Protein AF-D3B6U5-F1 (afdb_monomer_lite)

InterPro domains:
  IPR011990 Tetratricopeptide-like helical domain superfamily [G3DSA:1.25.40.10] (7-156)
  IPR011990 Tetratricopeptide-like helical domain superfamily [G3DSA:1.25.40.10] (219-477)
  IPR011990 Tetratricopeptide-like helical domain superfamily [SSF48452] (17-131)
  IPR011990 Tetratricopeptide-like helical domain superfamily [SSF48452] (110-411)
  IPR011990 Tetratricopeptide-like helical domain superfamily [SSF48452] (357-466)
  IPR013699 Signal recognition particle, SRP72 subunit, RNA-binding [PF08492] (525-574)
  IPR019734 Tetratricopeptide repeat [SM00028] (105-138)
  IPR019734 Tetratricopeptide repeat [SM00028] (225-258)
  IPR019734 Tetratricopeptide repeat [SM00028] (429-462)
  IPR026270 Signal recognition particle, SRP72 subunit [PIRSF038922] (4-636)
  IPR026270 Signal recognition particle, SRP72 subunit [PTHR14094] (1-635)
  IPR031545 Signal recognition particle subunit SRP72, TPR-like repeat [PF17004] (39-150)

Radius of gyration: 36.42 Å; chains: 1; bounding box: 91×79×111 Å

Secondary structure (DSSP, 8-state):
----PPPHHHHHHHHHHHHHTT-HHHHHHHTTSS-TT-HHHHHHHHHHHHHTT-HHHHHHHHHT---TTS-PPP-HHHHHHHHHHTT-HHHHHHHHHHHGGG--HHHHHHHHHHHHHTT-HHHHHHHHHHHTTSTT--TT-HHHHHHHHHHHHHTT-HHHHHHHHHHTGGGGGT-HHHHHHHHHHHHHTT-HHHHHHHHHHHHHHHHHHHHHTT--HHHHHHHTHHHHHHHHHHHHHTT-HHHHHHHHHHHHTTT--SHHHHHHHHHHHHHHHHHSTT-HHHHHHHHHHHHHHSSHHHHTTS-HHHHHHHHHHHHHHHHHTT-HHHHHHHHHHHHHHHTT-TTS-HHHHHHHHHHHHHHHHHTT-HHHHHHHHHHS-HHHHTSHHHHHHHHHHHHHHT-HHHHHHHHHHHHHHHHT-SS--HHHHHHHHHHHHHHHHHHHHTT-HHHHHHHHHHHHHH-TT-TTHHHHHHHHHHTT-HHHHHHHHTTSPP---SS---HHHHHHHTT---TT-----PPPP--------------PPPPPPPPPPPPPPPTT--TTSPPPTTTTS-GGGSGGG-----------------SSS---HHHHHHHHHTT-SS---PPPP-------------------

Sequence (636 aa):
MSNKEQPVDQLFKELDENIQQSQYKKALRVFLLINKADVEAFQCKVICLMFNSSFQEALDCLKNAASPSTQSEPMLFEKAYCLYSLAKYNEALELIDKLKQQKTLRVQELEAQIYYKLEKYQKTIAIYEALLKEPGYQSDSGEFLTNLCAAYIDAGKIQECQDLINKNKSLMSKTYEFAFNAACLALYKKDIKTAETQLKLAKKVCVETLKKDGFSEEEIQEEASSVIVQIGYCQQLSGNMEEALESYQSIIDLSIGDSASLIALNNSVAIRSATSGTEKEDYQTSLDQIKSIITEQTENKLTTAQKCTVNFNHISLMLHLKKVGQCEEMVRSLKAKYKDSTQFTAELNEDLDLIVATLLTKDKKWREAEEILKSLESSVQSKPGIVATMVALYEKSGDMEKAVSCLDTLITSLENKKSKTEKEEDSYISLLKLNGNFNMKHLKYKEAASCYEKILKINANDLFALPSFIVATAHFDPTIAQKYEGKLPPLKFNDKIDVDAIDKLGLSFDKNEKAAATTSTTNVTAAKKSNEKAKAPVVPVQPKKPKRLPKNYNPDVKPDPERWLPKWQRSSNRGKRGPKGKKQDTLSRGPQGVVSQQQASQLAASSTSAPKFEQPAQQAAANKPRNINKKKKGKK

pLDDT: mean 77.09, std 21.96, range [25.33, 98.19]

Organism: Heterostelium pallidum (strain ATCC 26659 / Pp 5 / PN500) (NCBI:txid670386)

Foldseek 3Di:
DDPPLDPPVVLVVQLVVCVLVLVLVSNLVSLVSDDPLAPVSLLSNLLSCVLVVVLVVSLVSLVPVPDPSNPDDRPLLSNLVSCVSVVVLVVSVVSLVVVVVVVDPLSLLSVLLSCVLVLVLVSSLVSLVVLCPDPPRPNVDLLSLLQNLQSCLSVVVLVVSVVSCVVPVVSLLVALSSLQSVLSSCVSVVNLVSSLVSLVSSLVSLQVVVVVVPDDPLVSCQLSLQSLQVNLVSCVVVVVLVSSLVSLVSLCVNVLLAPSNLSSLLVNLVSCVVPVPDDLVSLVVSLVSLVVCPDPVNVSRDDLLSNLSSLLSNLVSCVVVVVLVVSVVSLVVNCVVCVPPPSCDLVSNLVSLQSNLVSCVVVVVLVVSLVSLVPRDPVSCLPPVNLVVNLVSCVSVVNNVVSLVSLVVSLVVLVPDPDDDPVSVVVSLVSLLVSLVSCVVVLVLVSSLVSLVVVCVVPVLPQRSLVSNLVSCCVPPNVVSVVSVVSHDDDDDPDDDPVVVDVVVDPDPDVDDDDPDDDDDDDDDDDDDDDDDDDDDDDDDDDDDDDDDDPPDDPVDDPDPCPPPDPCPDPVPPPDPDPPDDPDPPSHPDSHSDQDSVNSVVSSQVPDPDDDPDDDDPDDDDDDDDDDDDDDDDDD

Structure (mmCIF, N/CA/C/O backbone):
data_AF-D3B6U5-F1
#
_entry.id   AF-D3B6U5-F1
#
loop_
_atom_site.group_PDB
_atom_site.id
_atom_site.type_symbol
_atom_site.label_atom_id
_atom_site.label_alt_id
_atom_site.label_comp_id
_atom_site.label_asym_id
_atom_site.label_entity_id
_atom_site.label_seq_id
_atom_site.pdbx_PDB_ins_code
_atom_site.Cartn_x
_atom_site.Cartn_y
_atom_site.Cartn_z
_atom_site.occupancy
_atom_site.B_iso_or_equiv
_atom_site.auth_seq_id
_atom_site.auth_comp_id
_atom_site.auth_asym_id
_atom_site.auth_atom_id
_atom_site.pdbx_PDB_model_num
ATOM 1 N N . MET A 1 1 ? 21.597 28.652 -55.724 1.00 34.56 1 MET A N 1
ATOM 2 C CA . MET A 1 1 ? 22.815 27.971 -55.236 1.00 34.56 1 MET A CA 1
ATOM 3 C C . MET A 1 1 ? 22.469 26.508 -55.045 1.00 34.56 1 MET A C 1
ATOM 5 O O . MET A 1 1 ? 21.447 26.222 -54.442 1.00 34.56 1 MET A O 1
ATOM 9 N N . SER A 1 2 ? 23.242 25.631 -55.680 1.00 36.19 2 SER A N 1
ATOM 10 C CA . SER A 1 2 ? 22.986 24.195 -55.812 1.00 36.19 2 SER A CA 1
ATOM 11 C C . SER A 1 2 ? 23.016 23.486 -54.451 1.00 36.19 2 SER A C 1
ATOM 13 O O . SER A 1 2 ? 24.016 23.590 -53.740 1.00 36.19 2 SER A O 1
ATOM 15 N N . ASN A 1 3 ? 21.932 22.786 -54.097 1.00 40.00 3 ASN A N 1
ATOM 16 C CA . ASN A 1 3 ? 21.900 21.818 -53.000 1.00 40.00 3 ASN A CA 1
ATOM 17 C C . ASN A 1 3 ? 22.793 20.646 -53.428 1.00 40.00 3 ASN A C 1
ATOM 19 O O . ASN A 1 3 ? 22.356 19.764 -54.162 1.00 40.00 3 ASN A O 1
ATOM 23 N N . LYS A 1 4 ? 24.073 20.668 -53.045 1.00 49.28 4 LYS A N 1
ATOM 24 C CA . LYS A 1 4 ? 24.905 19.467 -53.134 1.00 49.28 4 LYS A CA 1
ATOM 25 C C . LYS A 1 4 ? 24.360 18.489 -52.100 1.00 49.28 4 LYS A C 1
ATOM 27 O O . LYS A 1 4 ? 24.592 18.686 -50.910 1.00 49.28 4 LYS A O 1
ATOM 32 N N . GLU A 1 5 ? 23.605 17.493 -52.551 1.00 58.62 5 GLU A N 1
ATOM 33 C CA . GLU A 1 5 ? 23.287 16.320 -51.740 1.00 58.62 5 GLU A CA 1
ATOM 34 C C . GLU A 1 5 ? 24.608 15.766 -51.195 1.00 58.62 5 GLU A C 1
ATOM 36 O O . GLU A 1 5 ? 25.549 15.506 -51.952 1.00 58.62 5 GLU A O 1
ATOM 41 N N . GLN A 1 6 ? 24.730 15.712 -49.867 1.00 68.25 6 GLN A N 1
ATOM 42 C CA . GLN A 1 6 ? 25.898 15.118 -49.230 1.00 68.25 6 GLN A CA 1
ATOM 43 C C . GLN A 1 6 ? 25.994 13.649 -49.668 1.00 68.25 6 GLN A C 1
ATOM 45 O O . GLN A 1 6 ? 24.962 12.980 -49.751 1.00 68.25 6 GLN A O 1
ATOM 50 N N . PRO A 1 7 ? 27.204 13.130 -49.946 1.00 79.44 7 PRO A N 1
ATOM 51 C CA . PRO A 1 7 ? 27.387 11.719 -50.256 1.00 79.44 7 PRO A CA 1
ATOM 52 C C . PRO A 1 7 ? 26.769 10.845 -49.163 1.00 79.44 7 PRO A C 1
ATOM 54 O O . PRO A 1 7 ? 26.995 11.092 -47.978 1.00 79.44 7 PRO A O 1
ATOM 57 N N . VAL A 1 8 ? 26.026 9.814 -49.563 1.00 76.56 8 VAL A N 1
ATOM 58 C CA . VAL A 1 8 ? 25.324 8.901 -48.645 1.00 76.56 8 VAL A CA 1
ATOM 59 C C . VAL A 1 8 ? 26.283 8.313 -47.598 1.00 76.56 8 VAL A C 1
ATOM 61 O O . VAL A 1 8 ? 25.963 8.316 -46.412 1.00 76.56 8 VAL A O 1
ATOM 64 N N . ASP A 1 9 ? 27.509 7.958 -47.989 1.00 80.19 9 ASP A N 1
ATOM 65 C CA . ASP A 1 9 ? 28.549 7.454 -47.077 1.00 80.19 9 ASP A CA 1
ATOM 66 C C . ASP A 1 9 ? 28.925 8.449 -45.964 1.00 80.19 9 ASP A C 1
ATOM 68 O O . ASP A 1 9 ? 29.217 8.057 -44.834 1.00 80.19 9 ASP A O 1
ATOM 72 N N . GLN A 1 10 ? 28.905 9.755 -46.257 1.00 82.88 10 GLN A N 1
ATOM 73 C CA . GLN A 1 10 ? 29.172 10.788 -45.253 1.00 82.88 10 GLN A CA 1
ATOM 74 C C . GLN A 1 10 ? 28.008 10.922 -44.270 1.00 82.88 10 GLN A C 1
ATOM 76 O O . GLN A 1 10 ? 28.250 11.116 -43.081 1.00 82.88 10 GLN A O 1
ATOM 81 N N . LEU A 1 11 ? 26.768 10.767 -44.746 1.00 82.88 11 LEU A N 1
ATOM 82 C CA . LEU A 1 11 ? 25.577 10.775 -43.895 1.00 82.88 11 LEU A CA 1
ATOM 83 C C . LEU A 1 11 ? 25.562 9.569 -42.947 1.00 82.88 11 LEU A C 1
ATOM 85 O O . LEU A 1 11 ? 25.293 9.741 -41.762 1.00 82.88 11 LEU A O 1
ATOM 89 N N . PHE A 1 12 ? 25.909 8.369 -43.422 1.00 82.06 12 PHE A N 1
ATOM 90 C CA . PHE A 1 12 ? 26.016 7.187 -42.556 1.00 82.06 12 PHE A CA 1
ATOM 91 C C . PHE A 1 12 ? 27.160 7.298 -41.542 1.00 82.06 12 PHE A C 1
ATOM 93 O O . PHE A 1 12 ? 26.995 6.892 -40.394 1.00 82.06 12 PHE A O 1
ATOM 100 N N . LYS A 1 13 ? 28.289 7.911 -41.914 1.00 85.50 13 LYS A N 1
ATOM 101 C CA . LYS A 1 13 ? 29.377 8.182 -40.965 1.00 85.50 13 LYS A CA 1
ATOM 102 C C . LYS A 1 13 ? 28.970 9.192 -39.889 1.00 85.50 13 LYS A C 1
ATOM 104 O O . LYS A 1 13 ? 29.218 8.966 -38.709 1.00 85.50 13 LYS A O 1
ATOM 109 N N . GLU A 1 14 ? 28.317 10.286 -40.277 1.00 85.25 14 GLU A N 1
ATOM 110 C CA . GLU A 1 14 ? 27.788 11.271 -39.328 1.00 85.25 14 GLU A CA 1
ATOM 111 C C . GLU A 1 14 ? 26.722 10.647 -38.412 1.00 85.25 14 GLU A C 1
ATOM 113 O O . GLU A 1 14 ? 26.635 10.972 -37.225 1.00 85.25 14 GLU A O 1
ATOM 118 N N . LEU A 1 15 ? 25.910 9.733 -38.946 1.00 84.12 15 LEU A N 1
ATOM 119 C CA . LEU A 1 15 ? 24.938 8.980 -38.169 1.00 84.12 15 LEU A CA 1
ATOM 120 C C . LEU A 1 15 ? 25.625 8.116 -37.103 1.00 84.12 15 LEU A C 1
ATOM 122 O O . LEU A 1 15 ? 25.266 8.224 -35.931 1.00 84.12 15 LEU A O 1
ATOM 126 N N . ASP A 1 16 ? 26.620 7.319 -37.493 1.00 81.38 16 ASP A N 1
ATOM 127 C CA . ASP A 1 16 ? 27.387 6.462 -36.582 1.00 81.38 16 ASP A CA 1
ATOM 128 C C . ASP A 1 16 ? 28.071 7.285 -35.479 1.00 81.38 16 ASP A C 1
ATOM 130 O O . ASP A 1 16 ? 27.892 7.012 -34.293 1.00 81.38 16 ASP A O 1
ATOM 134 N N . GLU A 1 17 ? 28.742 8.384 -35.838 1.00 87.38 17 GLU A N 1
ATOM 135 C CA . GLU A 1 17 ? 29.374 9.289 -34.870 1.00 87.38 17 GLU A CA 1
ATOM 136 C C . GLU A 1 17 ? 28.362 9.863 -33.864 1.00 87.38 17 GLU A C 1
ATOM 138 O O . GLU A 1 17 ? 28.620 9.903 -32.656 1.00 87.38 17 GLU A O 1
ATOM 143 N N . ASN A 1 18 ? 27.184 10.287 -34.334 1.00 85.25 18 ASN A N 1
ATOM 144 C CA . ASN A 1 18 ? 26.135 10.806 -33.459 1.00 85.25 18 ASN A CA 1
ATOM 145 C C . ASN A 1 18 ? 25.541 9.717 -32.553 1.00 85.25 18 ASN A C 1
ATOM 147 O O . ASN A 1 18 ? 25.244 10.005 -31.392 1.00 85.25 18 ASN A O 1
ATOM 151 N N . ILE A 1 19 ? 25.362 8.489 -33.049 1.00 80.94 19 ILE A N 1
ATOM 152 C CA . ILE A 1 19 ? 24.859 7.356 -32.258 1.00 80.94 19 ILE A CA 1
ATOM 153 C C . ILE A 1 19 ? 25.878 6.969 -31.183 1.00 80.94 19 ILE A C 1
ATOM 155 O O . ILE A 1 19 ? 25.511 6.887 -30.010 1.00 80.94 19 ILE A O 1
ATOM 159 N N . GLN A 1 20 ? 27.159 6.834 -31.538 1.00 78.75 20 GLN A N 1
ATOM 160 C CA . GLN A 1 20 ? 28.234 6.517 -30.589 1.00 78.75 20 GLN A CA 1
ATOM 161 C C . GLN A 1 20 ? 28.364 7.572 -29.485 1.00 78.75 20 GLN A C 1
ATOM 163 O O . GLN A 1 20 ? 28.628 7.249 -28.329 1.00 78.75 20 GLN A O 1
ATOM 168 N N . GLN A 1 21 ? 28.111 8.842 -29.809 1.00 81.88 21 GLN A N 1
ATOM 169 C CA . GLN A 1 21 ? 28.108 9.935 -28.833 1.00 81.88 21 GLN A CA 1
ATOM 170 C C . GLN A 1 21 ? 26.781 10.077 -28.064 1.00 81.88 21 GLN A C 1
ATOM 172 O O . GLN A 1 21 ? 26.608 11.055 -27.334 1.00 81.88 21 GLN A O 1
ATOM 177 N N . SER A 1 22 ? 25.826 9.151 -28.224 1.00 80.81 22 SER A N 1
ATOM 178 C CA . SER A 1 22 ? 24.472 9.230 -27.645 1.00 80.81 22 SER A CA 1
ATOM 179 C C . SER A 1 22 ? 23.712 10.518 -28.013 1.00 80.81 22 SER A C 1
ATOM 181 O O . SER A 1 22 ? 22.805 10.970 -27.309 1.00 80.81 22 SER A O 1
ATOM 183 N N . GLN A 1 23 ? 24.058 11.139 -29.143 1.00 84.94 23 GLN A N 1
ATOM 184 C CA . GLN A 1 23 ? 23.436 12.354 -29.671 1.00 84.94 23 GLN A CA 1
ATOM 185 C C . GLN A 1 23 ? 22.253 12.001 -30.582 1.00 84.94 23 GLN A C 1
ATOM 187 O O . GLN A 1 23 ? 22.148 12.471 -31.716 1.00 84.94 23 GLN A O 1
ATOM 192 N N . TYR A 1 24 ? 21.312 11.209 -30.062 1.00 84.44 24 TYR A N 1
ATOM 193 C CA . TYR A 1 24 ? 20.202 10.636 -30.832 1.00 84.44 24 TYR A CA 1
ATOM 194 C C . TYR A 1 24 ? 19.354 11.689 -31.556 1.00 84.44 24 TYR A C 1
ATOM 196 O O . TYR A 1 24 ? 18.972 11.495 -32.702 1.00 84.44 24 TYR A O 1
ATOM 204 N N . LYS A 1 25 ? 19.124 12.869 -30.962 1.00 84.25 25 LYS A N 1
ATOM 205 C CA . LYS A 1 25 ? 18.401 13.965 -31.639 1.00 84.25 25 LYS A CA 1
ATOM 206 C C . LYS A 1 25 ? 19.118 14.498 -32.878 1.00 84.25 25 LYS A C 1
ATOM 208 O O . LYS A 1 25 ? 18.453 14.986 -33.788 1.00 84.25 25 LYS A O 1
ATOM 213 N N . LYS A 1 26 ? 20.453 14.467 -32.899 1.00 84.88 26 LYS A N 1
ATOM 214 C CA . LYS A 1 26 ? 21.231 14.851 -34.082 1.00 84.88 26 LYS A CA 1
ATOM 215 C C . LYS A 1 26 ? 21.191 13.736 -35.119 1.00 84.88 26 LYS A C 1
ATOM 217 O O . LYS A 1 26 ? 20.855 14.029 -36.259 1.00 84.88 26 LYS A O 1
ATOM 222 N N . ALA A 1 27 ? 21.364 12.481 -34.697 1.00 84.56 27 ALA A N 1
ATOM 223 C CA . ALA A 1 27 ? 21.184 11.312 -35.561 1.00 84.56 27 ALA A CA 1
ATOM 224 C C . ALA A 1 27 ? 19.804 11.317 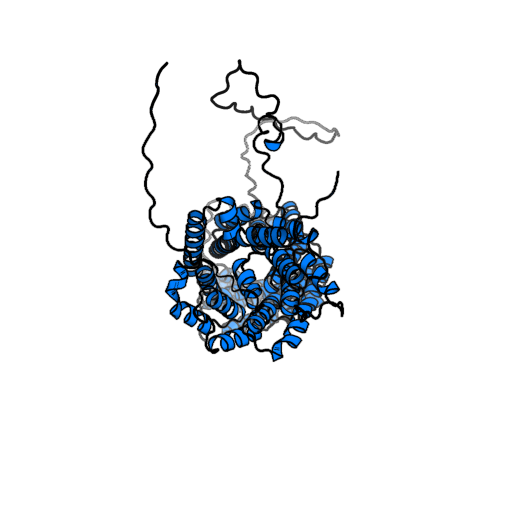-36.260 1.00 84.56 27 ALA A C 1
ATOM 226 O O . ALA A 1 27 ? 19.710 11.148 -37.472 1.00 84.56 27 ALA A O 1
ATOM 227 N N . LEU A 1 28 ? 18.734 11.655 -35.529 1.00 84.44 28 LEU A N 1
ATOM 228 C CA . LEU A 1 28 ? 17.372 11.802 -36.064 1.00 84.44 28 LEU A CA 1
ATOM 229 C C . LEU A 1 28 ? 17.226 12.869 -37.155 1.00 84.44 28 LEU A C 1
ATOM 231 O O . LEU A 1 28 ? 16.374 12.720 -38.029 1.00 84.44 28 LEU A O 1
ATOM 235 N N . ARG A 1 29 ? 18.054 13.921 -37.146 1.00 85.25 29 ARG A N 1
ATOM 236 C CA . ARG A 1 29 ? 18.073 14.923 -38.225 1.00 85.25 29 ARG A CA 1
ATOM 237 C C . ARG A 1 29 ? 18.776 14.395 -39.468 1.00 85.25 29 ARG A C 1
ATOM 239 O O . ARG A 1 29 ? 18.311 14.672 -40.566 1.00 85.25 29 ARG A O 1
ATOM 246 N N . VAL A 1 30 ? 19.844 13.620 -39.290 1.00 81.94 30 VAL A N 1
ATOM 247 C CA . VAL A 1 30 ? 20.589 12.999 -40.394 1.00 81.94 30 VAL A CA 1
ATOM 248 C C . VAL A 1 30 ? 19.704 11.996 -41.143 1.00 81.94 30 VAL A C 1
ATOM 250 O O . VAL A 1 30 ? 19.686 12.007 -42.369 1.00 81.94 30 VAL A O 1
ATOM 253 N N . PHE A 1 31 ? 18.852 11.231 -40.446 1.00 80.56 31 PHE A N 1
ATOM 254 C CA . PHE A 1 31 ? 17.887 10.324 -41.094 1.00 80.56 31 PHE A CA 1
ATOM 255 C C . PHE A 1 31 ? 16.887 11.012 -42.035 1.00 80.56 31 PHE A C 1
ATOM 257 O O . PHE A 1 31 ? 16.314 10.343 -42.891 1.00 80.56 31 PHE A O 1
ATOM 264 N N . LEU A 1 32 ? 16.644 12.322 -41.903 1.00 76.69 32 LEU A N 1
ATOM 265 C CA . LEU A 1 32 ? 15.782 13.057 -42.841 1.00 76.69 32 LEU A CA 1
ATOM 266 C C . LEU A 1 32 ? 16.431 13.231 -44.221 1.00 76.69 32 LEU A C 1
ATOM 268 O O . LEU A 1 32 ? 15.723 13.526 -45.182 1.00 76.69 32 LEU A O 1
ATOM 272 N N . LEU A 1 33 ? 17.754 13.072 -44.300 1.00 77.62 33 LEU A N 1
ATOM 273 C CA . LEU A 1 33 ? 18.565 13.234 -45.506 1.00 77.62 33 LEU A CA 1
ATOM 274 C C . LEU A 1 33 ? 18.853 11.895 -46.209 1.00 77.62 33 LEU A C 1
ATOM 276 O O . LEU A 1 33 ? 19.358 11.898 -47.326 1.00 77.62 33 LEU A O 1
ATOM 280 N N . ILE A 1 34 ? 18.533 10.761 -45.573 1.00 77.44 34 ILE A N 1
ATOM 281 C CA . ILE A 1 34 ? 18.754 9.407 -46.105 1.00 77.44 34 ILE A CA 1
ATOM 282 C C . ILE A 1 34 ? 17.500 8.923 -46.856 1.00 77.44 34 ILE A C 1
ATOM 284 O O . ILE A 1 34 ? 16.370 9.307 -46.536 1.00 77.44 34 ILE A O 1
ATOM 288 N N . ASN A 1 35 ? 17.690 8.074 -47.872 1.00 69.81 35 ASN A N 1
ATOM 289 C CA . ASN A 1 35 ? 16.599 7.474 -48.637 1.00 69.81 35 ASN A CA 1
ATOM 290 C C . ASN A 1 35 ? 15.624 6.711 -47.719 1.00 69.81 35 ASN A C 1
ATOM 292 O O . ASN A 1 35 ? 16.014 5.823 -46.968 1.00 69.81 35 ASN A O 1
ATOM 296 N N . LYS A 1 36 ? 14.327 7.018 -47.832 1.00 68.62 36 LYS A N 1
ATOM 297 C CA . LYS A 1 36 ? 13.254 6.402 -47.033 1.00 68.62 36 LYS A CA 1
ATOM 298 C C . LYS A 1 36 ? 13.023 4.915 -47.328 1.00 68.62 36 LYS A C 1
ATOM 300 O O . LYS A 1 36 ? 12.324 4.269 -46.557 1.00 68.62 36 LYS A O 1
ATOM 305 N N . ALA A 1 37 ? 13.546 4.403 -48.442 1.00 69.44 37 ALA A N 1
ATOM 306 C CA . ALA A 1 37 ? 13.434 2.996 -48.825 1.00 69.44 37 ALA A CA 1
ATOM 307 C C . ALA A 1 37 ? 14.550 2.106 -48.242 1.00 69.44 37 ALA A C 1
ATOM 309 O O . ALA A 1 37 ? 14.500 0.892 -48.420 1.00 69.44 37 ALA A O 1
ATOM 310 N N . ASP A 1 38 ? 15.544 2.692 -47.570 1.00 77.69 38 ASP A N 1
ATOM 311 C CA . ASP A 1 38 ? 16.654 1.955 -46.968 1.00 77.69 38 ASP A CA 1
ATOM 312 C C . ASP A 1 38 ? 16.222 1.258 -45.663 1.00 77.69 38 ASP A C 1
ATOM 314 O O . ASP A 1 38 ? 15.717 1.893 -44.731 1.00 77.69 38 ASP A O 1
ATOM 318 N N . VAL A 1 39 ? 16.392 -0.067 -45.614 1.00 76.94 39 VAL A N 1
ATOM 319 C CA . VAL A 1 39 ? 15.933 -0.919 -44.505 1.00 76.94 39 VAL A CA 1
ATOM 320 C C . VAL A 1 39 ? 16.771 -0.710 -43.246 1.00 76.94 39 VAL A C 1
ATOM 322 O O . VAL A 1 39 ? 16.219 -0.620 -42.149 1.00 76.94 39 VAL A O 1
ATOM 325 N N . GLU A 1 40 ? 18.089 -0.597 -43.390 1.00 77.38 40 GLU A N 1
ATOM 326 C CA . GLU A 1 40 ? 19.022 -0.443 -42.272 1.00 77.38 40 GLU A CA 1
ATOM 327 C C . GLU A 1 40 ? 18.870 0.946 -41.647 1.00 77.38 40 GLU A C 1
ATOM 329 O O . GLU A 1 40 ? 18.752 1.085 -40.427 1.00 77.38 40 GLU A O 1
ATOM 334 N N . ALA A 1 41 ? 18.754 1.984 -42.478 1.00 79.25 41 ALA A N 1
ATOM 335 C CA . ALA A 1 41 ? 18.468 3.337 -42.022 1.00 79.25 41 ALA A CA 1
ATOM 336 C C . ALA A 1 41 ? 17.110 3.419 -41.309 1.00 79.25 41 ALA A C 1
ATOM 338 O O . ALA A 1 41 ? 16.984 4.115 -40.298 1.00 79.25 41 ALA A O 1
ATOM 339 N N . PHE A 1 42 ? 16.094 2.691 -41.789 1.00 81.75 42 PHE A N 1
ATOM 340 C CA . PHE A 1 42 ? 14.801 2.607 -41.112 1.00 81.75 42 PHE A CA 1
ATOM 341 C C . PHE A 1 42 ? 14.920 1.962 -39.722 1.00 81.75 42 PHE A C 1
ATOM 343 O O . PHE A 1 42 ? 14.449 2.544 -38.739 1.00 81.75 42 PHE A O 1
ATOM 350 N N . GLN A 1 43 ? 15.581 0.805 -39.615 1.00 81.62 43 GLN A N 1
ATOM 351 C CA . GLN A 1 43 ? 15.784 0.105 -38.341 1.00 81.62 43 GLN A CA 1
ATOM 352 C C . GLN A 1 43 ? 16.566 0.970 -37.342 1.00 81.62 43 GLN A C 1
ATOM 354 O O . GLN A 1 43 ? 16.122 1.176 -36.208 1.00 81.62 43 GLN A O 1
ATOM 359 N N . CYS A 1 44 ? 17.675 1.571 -37.780 1.00 82.75 44 CYS A N 1
ATOM 360 C CA . CYS A 1 44 ? 18.480 2.470 -36.956 1.00 82.75 44 CYS A CA 1
ATOM 361 C C . CYS A 1 44 ? 17.690 3.709 -36.512 1.00 82.75 44 CYS A C 1
ATOM 363 O O . CYS A 1 44 ? 17.848 4.162 -35.375 1.00 82.75 44 CYS A O 1
ATOM 365 N N . LYS A 1 45 ? 16.789 4.236 -37.354 1.00 85.81 45 LYS A N 1
ATOM 366 C CA . LYS A 1 45 ? 15.903 5.347 -36.985 1.00 85.81 45 LYS A CA 1
ATOM 367 C C . LYS A 1 45 ? 14.944 4.954 -35.869 1.00 85.81 45 LYS A C 1
ATOM 369 O O . LYS A 1 45 ? 14.807 5.714 -34.911 1.00 85.81 45 LYS A O 1
ATOM 374 N N . VAL A 1 46 ? 14.296 3.793 -35.969 1.00 85.06 46 VAL A N 1
ATOM 375 C CA . VAL A 1 46 ? 13.393 3.281 -34.921 1.00 85.06 46 VAL A CA 1
ATOM 376 C C . VAL A 1 46 ? 14.146 3.129 -33.600 1.00 85.06 46 VAL A C 1
ATOM 378 O O . VAL A 1 46 ? 13.698 3.646 -32.576 1.00 85.06 46 VAL A O 1
ATOM 381 N N . ILE A 1 47 ? 15.326 2.509 -33.631 1.00 85.06 47 ILE A N 1
ATOM 382 C CA . ILE A 1 47 ? 16.169 2.324 -32.446 1.00 85.06 47 ILE A CA 1
ATOM 383 C C . ILE A 1 47 ? 16.594 3.680 -31.851 1.00 85.06 47 ILE A C 1
ATOM 385 O O . ILE A 1 47 ? 16.489 3.887 -30.643 1.00 85.06 47 ILE A O 1
ATOM 389 N N . CYS A 1 48 ? 16.983 4.658 -32.677 1.00 84.50 48 CYS A N 1
ATOM 390 C CA . CYS A 1 48 ? 17.296 6.017 -32.213 1.00 84.50 48 CYS A CA 1
ATOM 391 C C . CYS A 1 48 ? 16.101 6.718 -31.555 1.00 84.50 48 CYS A C 1
ATOM 393 O O . CYS A 1 48 ? 16.272 7.415 -30.551 1.00 84.50 48 CYS A O 1
ATOM 395 N N . LEU A 1 49 ? 14.892 6.545 -32.101 1.00 86.62 49 LEU A N 1
ATOM 396 C CA . LEU A 1 49 ? 13.667 7.076 -31.499 1.00 86.62 49 LEU A CA 1
ATOM 397 C C . LEU A 1 49 ? 13.414 6.438 -30.128 1.00 86.62 49 LEU A C 1
ATOM 399 O O . LEU A 1 49 ? 13.116 7.159 -29.175 1.00 86.62 49 LEU A O 1
ATOM 403 N N . MET A 1 50 ? 13.603 5.121 -29.998 1.00 85.62 50 MET A N 1
ATOM 404 C CA . MET A 1 50 ? 13.491 4.404 -28.722 1.00 85.62 50 MET A CA 1
ATOM 405 C C . MET A 1 50 ? 14.523 4.891 -27.695 1.00 85.62 50 MET A C 1
ATOM 407 O O . MET A 1 50 ? 14.158 5.181 -26.555 1.00 85.62 50 MET A O 1
ATOM 411 N N . PHE A 1 51 ? 15.785 5.076 -28.094 1.00 82.69 51 PHE A N 1
ATOM 412 C CA . PHE A 1 51 ? 16.834 5.618 -27.222 1.00 82.69 51 PHE A CA 1
ATOM 413 C C . PHE A 1 51 ? 16.566 7.043 -26.743 1.00 82.69 51 PHE A C 1
ATOM 415 O O . PHE A 1 51 ? 16.891 7.406 -25.609 1.00 82.69 51 PHE A O 1
ATOM 422 N N . ASN A 1 52 ? 15.931 7.846 -27.594 1.00 83.75 52 ASN A N 1
ATOM 423 C CA . ASN A 1 52 ? 15.466 9.185 -27.257 1.00 83.75 52 ASN A CA 1
ATOM 424 C C . ASN A 1 52 ? 14.117 9.177 -26.499 1.00 83.75 52 ASN A C 1
ATOM 426 O O . ASN A 1 52 ? 13.503 10.232 -26.334 1.00 83.75 52 ASN A O 1
ATOM 430 N N . SER A 1 53 ? 13.632 8.006 -26.063 1.00 85.38 53 SER A N 1
ATOM 431 C CA . SER A 1 53 ? 12.347 7.803 -25.370 1.00 85.38 53 SER A CA 1
ATOM 432 C C . SER A 1 53 ? 11.123 8.300 -26.154 1.00 85.38 53 SER A C 1
ATOM 434 O O . SER A 1 53 ? 10.074 8.584 -25.586 1.00 85.38 53 SER A O 1
ATOM 436 N N . SER A 1 54 ? 11.242 8.420 -27.478 1.00 88.44 54 SER A N 1
ATOM 437 C CA . SER A 1 54 ? 10.192 8.886 -28.392 1.00 88.44 54 SER A CA 1
ATOM 438 C C . SER A 1 54 ? 9.368 7.697 -28.901 1.00 88.44 54 SER A C 1
ATOM 440 O O . SER A 1 54 ? 9.293 7.428 -30.099 1.00 88.44 54 SER A O 1
ATOM 442 N N . PHE A 1 55 ? 8.774 6.943 -27.971 1.00 91.00 55 PHE A N 1
ATOM 443 C CA . PHE A 1 55 ? 8.134 5.651 -28.257 1.00 91.00 55 PHE A CA 1
ATOM 444 C C . PHE A 1 55 ? 6.899 5.759 -29.153 1.00 91.00 55 PHE A C 1
ATOM 446 O O . PHE A 1 55 ? 6.665 4.876 -29.972 1.00 91.00 55 PHE A O 1
ATOM 453 N N . GLN A 1 56 ? 6.126 6.845 -29.041 1.00 92.31 56 GLN A N 1
ATOM 454 C CA . GLN A 1 56 ? 4.967 7.073 -29.907 1.00 92.31 56 GLN A CA 1
ATOM 455 C C . GLN A 1 56 ? 5.401 7.301 -31.363 1.00 92.31 56 GLN A C 1
ATOM 457 O O . GLN A 1 56 ? 4.862 6.670 -32.266 1.00 92.31 56 GLN A O 1
ATOM 462 N N . GLU A 1 57 ? 6.442 8.109 -31.585 1.00 89.88 57 GLU A N 1
ATOM 463 C CA . GLU A 1 57 ? 7.013 8.335 -32.919 1.00 89.88 57 GLU A CA 1
ATOM 464 C C . GLU A 1 57 ? 7.627 7.055 -33.502 1.00 89.88 57 GLU A C 1
ATOM 466 O O . GLU A 1 57 ? 7.448 6.767 -34.688 1.00 89.88 57 GLU A O 1
ATOM 471 N N . ALA A 1 58 ? 8.315 6.260 -32.673 1.00 88.62 58 ALA A N 1
ATOM 472 C CA . ALA A 1 58 ? 8.834 4.952 -33.069 1.00 88.62 58 ALA A CA 1
ATOM 473 C C . ALA A 1 58 ? 7.695 4.010 -33.487 1.00 88.62 58 ALA A C 1
ATOM 475 O O . ALA A 1 58 ? 7.751 3.397 -34.553 1.00 88.62 58 ALA A O 1
ATOM 476 N N . LEU A 1 59 ? 6.619 3.951 -32.696 1.00 89.00 59 LEU A N 1
ATOM 477 C CA . LEU A 1 59 ? 5.443 3.138 -32.990 1.00 89.00 59 LEU A CA 1
ATOM 478 C C . LEU A 1 59 ? 4.749 3.577 -34.287 1.00 89.00 59 LEU A C 1
ATOM 480 O O . LEU A 1 59 ? 4.325 2.729 -35.069 1.00 89.00 59 LEU A O 1
ATOM 484 N N . ASP A 1 60 ? 4.651 4.880 -34.544 1.00 88.56 60 ASP A N 1
ATOM 485 C CA . ASP A 1 60 ? 4.053 5.408 -35.773 1.00 88.56 60 ASP A CA 1
ATOM 486 C C . ASP A 1 60 ? 4.937 5.155 -37.005 1.00 88.56 60 ASP A C 1
ATOM 488 O O . ASP A 1 60 ? 4.414 4.854 -38.082 1.00 88.56 60 ASP A O 1
ATOM 492 N N . CYS A 1 61 ? 6.268 5.155 -36.852 1.00 84.25 61 CYS A N 1
ATOM 493 C CA . CYS A 1 61 ? 7.179 4.655 -37.889 1.00 84.25 61 CYS A CA 1
ATOM 494 C C . CYS A 1 61 ? 6.920 3.167 -38.177 1.00 84.25 61 CYS A C 1
ATOM 496 O O . CYS A 1 61 ? 6.822 2.769 -39.336 1.00 84.25 61 CYS A O 1
ATOM 498 N N . LEU A 1 62 ? 6.740 2.357 -37.130 1.00 84.31 62 LEU A N 1
ATOM 499 C CA . LEU A 1 62 ? 6.520 0.910 -37.226 1.00 84.31 62 LEU A CA 1
ATOM 500 C C . LEU A 1 62 ? 5.143 0.520 -37.788 1.00 84.31 62 LEU A C 1
ATOM 502 O O . LEU A 1 62 ? 5.013 -0.539 -38.399 1.00 84.31 62 LEU A O 1
ATOM 506 N N . LYS A 1 63 ? 4.106 1.354 -37.626 1.00 79.50 63 LYS A N 1
ATOM 507 C CA . LYS A 1 63 ? 2.785 1.133 -38.254 1.00 79.50 63 LYS A CA 1
ATOM 508 C C . LYS A 1 63 ? 2.843 1.227 -39.780 1.00 79.50 63 LYS A C 1
ATOM 510 O O . LYS A 1 63 ? 2.135 0.489 -40.455 1.00 79.50 63 LYS A O 1
ATOM 515 N N . ASN A 1 64 ? 3.699 2.106 -40.297 1.00 64.69 64 ASN A N 1
ATOM 516 C CA . ASN A 1 64 ? 3.849 2.386 -41.727 1.00 64.69 64 ASN A CA 1
ATOM 517 C C . ASN A 1 64 ? 4.974 1.568 -42.392 1.00 64.69 64 ASN A C 1
ATOM 519 O O . ASN A 1 64 ? 5.236 1.740 -43.578 1.00 64.69 64 ASN A O 1
ATOM 523 N N . ALA A 1 65 ? 5.645 0.689 -41.637 1.00 59.47 65 ALA A N 1
ATOM 524 C CA . ALA A 1 65 ? 6.794 -0.097 -42.095 1.00 59.47 65 ALA A CA 1
ATOM 525 C C . ALA A 1 65 ? 6.426 -1.232 -43.066 1.00 59.47 65 ALA A C 1
ATOM 527 O O . ALA A 1 65 ? 7.285 -1.738 -43.784 1.00 59.47 65 ALA A O 1
ATOM 528 N N . ALA A 1 66 ? 5.153 -1.637 -43.096 1.00 52.72 66 ALA A N 1
ATOM 529 C CA . ALA A 1 66 ? 4.655 -2.672 -43.990 1.00 52.72 66 ALA A CA 1
ATOM 530 C C . ALA A 1 66 ? 4.456 -2.110 -45.408 1.00 52.72 66 ALA A C 1
ATOM 532 O O . ALA A 1 66 ? 3.331 -1.883 -45.848 1.00 52.72 66 ALA A O 1
ATOM 533 N N . SER A 1 67 ? 5.556 -1.881 -46.126 1.00 49.03 67 SER A N 1
ATOM 534 C CA . SER A 1 67 ? 5.528 -1.790 -47.584 1.00 49.03 67 SER A CA 1
ATOM 535 C C . SER A 1 67 ? 6.091 -3.091 -48.166 1.00 49.03 67 SER A C 1
ATOM 537 O O . SER A 1 67 ? 7.189 -3.490 -47.781 1.00 49.03 67 SER A O 1
ATOM 539 N N . PRO A 1 68 ? 5.410 -3.744 -49.126 1.00 46.56 68 PRO A N 1
ATOM 540 C CA . PRO A 1 68 ? 5.934 -4.911 -49.848 1.00 46.56 68 PRO A CA 1
ATOM 541 C C . PRO A 1 68 ? 7.310 -4.685 -50.504 1.00 46.56 68 PRO A C 1
ATOM 543 O O . PRO A 1 68 ? 7.976 -5.642 -50.884 1.00 46.56 68 PRO A O 1
ATOM 546 N N . SER A 1 69 ? 7.741 -3.426 -50.645 1.00 46.59 69 SER A N 1
ATOM 547 C CA . SER A 1 69 ? 8.993 -3.026 -51.288 1.00 46.59 69 SER A CA 1
ATOM 548 C C . SER A 1 69 ? 10.255 -3.182 -50.430 1.00 46.59 69 SER A C 1
ATOM 550 O O . SER A 1 69 ? 11.341 -3.151 -50.996 1.00 46.59 69 SER A O 1
ATOM 552 N N . THR A 1 70 ? 10.158 -3.306 -49.099 1.00 50.78 70 THR A N 1
ATOM 553 C CA . THR A 1 70 ? 11.337 -3.268 -48.203 1.00 50.78 70 THR A CA 1
ATOM 554 C C . THR A 1 70 ? 11.844 -4.635 -47.739 1.00 50.78 70 THR A C 1
ATOM 556 O O . THR A 1 70 ? 12.919 -4.676 -47.159 1.00 50.78 70 THR A O 1
ATOM 559 N N . GLN A 1 71 ? 11.121 -5.744 -47.964 1.00 48.12 71 GLN A N 1
ATOM 560 C CA . GLN A 1 71 ? 11.511 -7.115 -47.547 1.00 48.12 71 GLN A CA 1
ATOM 561 C C . GLN A 1 71 ? 12.038 -7.253 -46.092 1.00 48.12 71 GLN A C 1
ATOM 563 O O . GLN A 1 71 ? 12.705 -8.228 -45.759 1.00 48.12 71 GLN A O 1
ATOM 568 N N . SER A 1 72 ? 11.747 -6.295 -45.207 1.00 50.59 72 SER A N 1
ATOM 569 C CA . SER A 1 72 ? 12.239 -6.280 -43.828 1.00 50.59 72 SER A CA 1
ATOM 570 C C . SER A 1 72 ? 11.382 -7.204 -42.969 1.00 50.59 72 SER A C 1
ATOM 572 O O . SER A 1 72 ? 10.150 -7.117 -43.021 1.00 50.59 72 SER A O 1
ATOM 574 N N . GLU A 1 73 ? 12.007 -8.073 -42.166 1.00 58.50 73 GLU A N 1
ATOM 575 C CA . GLU A 1 73 ? 11.279 -8.767 -41.105 1.00 58.50 73 GLU A CA 1
ATOM 576 C C . GLU A 1 73 ? 10.576 -7.725 -40.223 1.00 58.50 73 GLU A C 1
ATOM 578 O O . GLU A 1 73 ? 11.177 -6.709 -39.855 1.00 58.50 73 GLU A O 1
ATOM 583 N N . PRO A 1 74 ? 9.292 -7.925 -39.886 1.00 67.38 74 PRO A N 1
ATOM 584 C CA . PRO A 1 74 ? 8.582 -6.965 -39.067 1.00 67.38 74 PRO A CA 1
ATOM 585 C C . PRO A 1 74 ? 9.303 -6.856 -37.716 1.00 67.38 74 PRO A C 1
ATOM 587 O O . PRO A 1 74 ? 9.457 -7.857 -37.020 1.00 67.38 74 PRO A O 1
ATOM 590 N N . MET A 1 75 ? 9.724 -5.638 -37.346 1.00 83.38 75 MET A N 1
ATOM 591 C CA . MET A 1 75 ? 10.345 -5.286 -36.053 1.00 83.38 75 MET A CA 1
ATOM 592 C C . MET A 1 75 ? 9.326 -5.418 -34.902 1.00 83.38 75 MET A C 1
ATOM 594 O O . MET A 1 75 ? 8.956 -4.455 -34.226 1.00 83.38 75 MET A O 1
ATOM 598 N N . LEU A 1 76 ? 8.754 -6.615 -34.750 1.00 86.50 76 LEU A N 1
ATOM 599 C CA . LEU A 1 76 ? 7.649 -6.918 -33.847 1.00 86.50 76 LEU A CA 1
ATOM 600 C C . LEU A 1 76 ? 8.085 -6.794 -32.393 1.00 86.50 76 LEU A C 1
ATOM 602 O O . LEU A 1 76 ? 7.276 -6.379 -31.568 1.00 86.50 76 LEU A O 1
ATOM 606 N N . PHE A 1 77 ? 9.343 -7.125 -32.087 1.00 88.00 77 PHE A N 1
ATOM 607 C CA . PHE A 1 77 ? 9.887 -6.980 -30.743 1.00 88.00 77 PHE A CA 1
ATOM 608 C C . PHE A 1 77 ? 9.967 -5.503 -30.353 1.00 88.00 77 PHE A C 1
ATOM 610 O O . PHE A 1 77 ? 9.432 -5.108 -29.322 1.00 88.00 77 PHE A O 1
ATOM 617 N N . GLU A 1 78 ? 10.539 -4.661 -31.212 1.00 89.56 78 GLU A N 1
ATOM 618 C CA . GLU A 1 78 ? 10.647 -3.219 -30.990 1.00 89.56 78 GLU A CA 1
ATOM 619 C C . GLU A 1 78 ? 9.260 -2.568 -30.940 1.00 89.56 78 GLU A C 1
ATOM 621 O O . GLU A 1 78 ? 9.014 -1.685 -30.117 1.00 89.56 78 GLU A O 1
ATOM 626 N N . LYS A 1 79 ? 8.310 -3.056 -31.749 1.00 90.88 79 LYS A N 1
ATOM 627 C CA . LYS A 1 79 ? 6.901 -2.649 -31.675 1.00 90.88 79 LYS A CA 1
ATOM 628 C C . LYS A 1 79 ? 6.270 -3.019 -30.330 1.00 90.88 79 LYS A C 1
ATOM 630 O O . LYS A 1 79 ? 5.617 -2.170 -29.725 1.00 90.88 79 LYS A O 1
ATOM 635 N N . ALA A 1 80 ? 6.472 -4.248 -29.850 1.00 91.62 80 ALA A N 1
ATOM 636 C CA . ALA A 1 80 ? 5.992 -4.701 -28.544 1.00 91.62 80 ALA A CA 1
ATOM 637 C C . ALA A 1 80 ? 6.618 -3.887 -27.406 1.00 91.62 80 ALA A C 1
ATOM 639 O O . ALA A 1 80 ? 5.917 -3.463 -26.490 1.00 91.62 80 ALA A O 1
ATOM 640 N N . TYR A 1 81 ? 7.912 -3.590 -27.506 1.00 91.06 81 TYR A N 1
ATOM 641 C CA . TYR A 1 81 ? 8.628 -2.762 -26.546 1.00 91.06 81 TYR A CA 1
ATOM 642 C C . TYR A 1 81 ? 8.096 -1.322 -26.524 1.00 91.06 81 TYR A C 1
ATOM 644 O O . TYR A 1 81 ? 7.844 -0.775 -25.453 1.00 91.06 81 TYR A O 1
ATOM 652 N N . CYS A 1 82 ? 7.842 -0.711 -27.687 1.00 91.25 82 CYS A N 1
ATOM 653 C CA . CYS A 1 82 ? 7.224 0.617 -27.754 1.00 91.25 82 CYS A CA 1
ATOM 654 C C . CYS A 1 82 ? 5.831 0.624 -27.110 1.00 91.25 82 CYS A C 1
ATOM 656 O O . CYS A 1 82 ? 5.511 1.545 -26.364 1.00 91.25 82 CYS A O 1
ATOM 658 N N . LEU A 1 83 ? 5.010 -0.406 -27.356 1.00 93.38 83 LEU A N 1
ATOM 659 C CA . LEU A 1 83 ? 3.701 -0.554 -26.709 1.00 93.38 83 LEU A CA 1
ATOM 660 C C . LEU A 1 83 ? 3.836 -0.704 -25.188 1.00 93.38 83 LEU A C 1
ATOM 662 O O . LEU A 1 83 ? 3.119 -0.033 -24.447 1.00 93.38 83 LEU A O 1
ATOM 666 N N . TYR A 1 84 ? 4.793 -1.507 -24.718 1.00 92.62 84 TYR A N 1
ATOM 667 C CA . TYR A 1 84 ? 5.124 -1.639 -23.299 1.00 92.62 84 TYR A CA 1
ATOM 668 C C . TYR A 1 84 ? 5.513 -0.290 -22.671 1.00 92.62 84 TYR A C 1
ATOM 670 O O . TYR A 1 84 ? 4.950 0.098 -21.646 1.00 92.62 84 TYR A O 1
ATOM 678 N N . SER A 1 85 ? 6.408 0.470 -23.311 1.00 88.75 85 SER A N 1
ATOM 679 C CA . SER A 1 85 ? 6.807 1.809 -22.855 1.00 88.75 85 SER A CA 1
ATOM 680 C C . SER A 1 85 ? 5.684 2.848 -22.937 1.00 88.75 85 SER A C 1
ATOM 682 O O . SER A 1 85 ? 5.764 3.877 -22.284 1.00 88.75 85 SER A O 1
ATOM 684 N N . LEU A 1 86 ? 4.621 2.600 -23.701 1.00 89.31 86 LEU A N 1
ATOM 685 C CA . LEU A 1 86 ? 3.422 3.446 -23.754 1.00 89.31 86 LEU A CA 1
ATOM 686 C C . LEU A 1 86 ? 2.303 2.948 -22.823 1.00 89.31 86 LEU A C 1
ATOM 688 O O . LEU A 1 86 ? 1.162 3.383 -22.957 1.00 89.31 86 LEU A O 1
ATOM 692 N N . ALA A 1 87 ? 2.612 2.024 -21.904 1.00 90.00 87 ALA A N 1
ATOM 693 C CA . ALA A 1 87 ? 1.665 1.378 -20.991 1.00 90.00 87 ALA A CA 1
ATOM 694 C C . ALA A 1 87 ? 0.507 0.623 -21.684 1.00 90.00 87 ALA A C 1
ATOM 696 O O . ALA A 1 87 ? -0.522 0.332 -21.074 1.00 90.00 87 ALA A O 1
ATOM 697 N N . LYS A 1 88 ? 0.679 0.241 -22.956 1.00 92.50 88 LYS A N 1
ATOM 698 C CA . LYS A 1 88 ? -0.274 -0.559 -23.743 1.00 92.50 88 LYS A CA 1
ATOM 699 C C . LYS A 1 88 ? 0.025 -2.048 -23.599 1.00 92.50 88 LYS A C 1
ATOM 701 O O . LYS A 1 88 ? 0.358 -2.743 -24.557 1.00 92.50 88 LYS A O 1
ATOM 706 N N . TYR A 1 89 ? -0.060 -2.535 -22.365 1.00 94.19 89 TYR A N 1
ATOM 707 C CA . TYR A 1 89 ? 0.425 -3.861 -21.974 1.00 94.19 89 TYR A CA 1
ATOM 708 C C . TYR A 1 89 ? -0.292 -5.025 -22.668 1.00 94.19 89 TYR A C 1
ATOM 710 O O . TYR A 1 89 ? 0.360 -5.983 -23.071 1.00 94.19 89 TYR A O 1
ATOM 718 N N . ASN A 1 90 ? -1.613 -4.942 -22.852 1.00 95.19 90 ASN A N 1
ATOM 719 C CA . ASN A 1 90 ? -2.367 -6.008 -23.522 1.00 95.19 90 ASN A CA 1
ATOM 720 C C . ASN A 1 90 ? -2.006 -6.105 -25.015 1.00 95.19 90 ASN A C 1
ATOM 722 O O . ASN A 1 90 ? -1.731 -7.197 -25.498 1.00 95.19 90 ASN A O 1
ATOM 726 N N . GLU A 1 91 ? -1.897 -4.971 -25.718 1.00 94.88 91 GLU A N 1
ATOM 727 C CA . GLU A 1 91 ? -1.436 -4.941 -27.118 1.00 94.88 91 GLU A CA 1
ATOM 728 C C . GLU A 1 91 ? 0.013 -5.447 -27.246 1.00 94.88 91 GLU A C 1
ATOM 730 O O . GLU A 1 91 ? 0.359 -6.135 -28.208 1.00 94.88 91 GLU A O 1
ATOM 735 N N . ALA A 1 92 ? 0.874 -5.133 -26.269 1.00 94.75 92 ALA A N 1
ATOM 736 C CA . ALA A 1 92 ? 2.237 -5.656 -26.226 1.00 94.75 92 ALA A CA 1
ATOM 737 C C . ALA A 1 92 ? 2.250 -7.188 -26.073 1.00 94.75 92 ALA A C 1
ATOM 739 O O . ALA A 1 92 ? 2.996 -7.854 -26.791 1.00 94.75 92 ALA A O 1
ATOM 740 N N . LEU A 1 93 ? 1.398 -7.757 -25.207 1.00 95.06 93 LEU A N 1
ATOM 741 C CA . LEU A 1 93 ? 1.277 -9.213 -25.039 1.00 95.06 93 LEU A CA 1
ATOM 742 C C . LEU A 1 93 ? 0.836 -9.920 -26.322 1.00 95.06 93 LEU A C 1
ATOM 744 O O . LEU A 1 93 ? 1.406 -10.954 -26.651 1.00 95.06 93 LEU A O 1
ATOM 748 N N . GLU A 1 94 ? -0.098 -9.352 -27.088 1.00 93.62 94 GLU A N 1
ATOM 749 C CA . GLU A 1 94 ? -0.520 -9.939 -28.370 1.00 93.62 94 GLU A CA 1
ATOM 750 C C . GLU A 1 94 ? 0.639 -10.071 -29.371 1.00 93.62 94 GLU A C 1
ATOM 752 O O . GLU A 1 94 ? 0.689 -11.017 -30.162 1.00 93.62 94 GLU A O 1
ATOM 757 N N . LEU A 1 95 ? 1.584 -9.124 -29.363 1.00 91.00 95 LEU A N 1
ATOM 758 C CA . LEU A 1 95 ? 2.791 -9.208 -30.189 1.00 91.00 95 LEU A CA 1
ATOM 759 C C . LEU A 1 95 ? 3.808 -10.197 -29.623 1.00 91.00 95 LEU A C 1
ATOM 761 O O . LEU A 1 95 ? 4.413 -10.948 -30.387 1.00 91.00 95 LEU A O 1
ATOM 765 N N . ILE A 1 96 ? 3.970 -10.231 -28.301 1.00 92.19 96 ILE A N 1
ATOM 766 C CA . ILE A 1 96 ? 4.831 -11.204 -27.624 1.00 92.19 96 ILE A CA 1
ATOM 767 C C . ILE A 1 96 ? 4.357 -12.631 -27.902 1.00 92.19 96 ILE A C 1
ATOM 769 O O . ILE A 1 96 ? 5.181 -13.478 -28.231 1.00 92.19 96 ILE A O 1
ATOM 773 N N . ASP A 1 97 ? 3.050 -12.894 -27.888 1.00 91.00 97 ASP A N 1
ATOM 774 C CA . ASP A 1 97 ? 2.486 -14.214 -28.185 1.00 91.00 97 ASP A CA 1
ATOM 775 C C . ASP A 1 97 ? 2.833 -14.703 -29.600 1.00 91.00 97 ASP A C 1
ATOM 777 O O . ASP A 1 97 ? 3.097 -15.890 -29.800 1.00 91.00 97 ASP A O 1
ATOM 781 N N . LYS A 1 98 ? 2.931 -13.789 -30.574 1.00 88.94 98 LYS A N 1
ATOM 782 C CA . LYS A 1 98 ? 3.401 -14.107 -31.936 1.00 88.94 98 LYS A CA 1
ATOM 783 C C . LYS A 1 98 ? 4.896 -14.429 -31.974 1.00 88.94 98 LYS A C 1
ATOM 785 O O . LYS A 1 98 ? 5.326 -15.244 -32.784 1.00 88.94 98 LYS A O 1
ATOM 790 N N . LEU A 1 99 ? 5.682 -13.810 -31.094 1.00 87.06 99 LEU A N 1
ATOM 791 C CA . LEU A 1 99 ? 7.131 -14.001 -30.986 1.00 87.06 99 LEU A CA 1
ATOM 792 C C . LEU A 1 99 ? 7.527 -15.192 -30.102 1.00 87.06 99 LEU A C 1
ATOM 794 O O . LEU A 1 99 ? 8.657 -15.668 -30.202 1.00 87.06 99 LEU A O 1
ATOM 798 N N . LYS A 1 100 ? 6.617 -15.718 -29.272 1.00 79.06 100 LYS A N 1
ATOM 799 C CA . LYS A 1 100 ? 6.893 -16.814 -28.322 1.00 79.06 100 LYS A CA 1
ATOM 800 C C . LYS A 1 100 ? 7.493 -18.060 -28.955 1.00 79.06 100 LYS A C 1
ATOM 802 O O . LYS A 1 100 ? 8.283 -18.745 -28.311 1.00 79.06 100 LYS A O 1
ATOM 807 N N . GLN A 1 101 ? 7.151 -18.348 -30.210 1.00 77.81 101 GLN A N 1
ATOM 808 C CA . GLN A 1 101 ? 7.694 -19.497 -30.938 1.00 77.81 101 GLN A CA 1
ATOM 809 C C . GLN A 1 101 ? 9.220 -19.426 -31.089 1.00 77.81 101 GLN A C 1
ATOM 811 O O . GLN A 1 101 ? 9.875 -20.462 -31.126 1.00 77.81 101 GLN A O 1
ATOM 816 N N . GLN A 1 102 ? 9.788 -18.216 -31.105 1.00 75.50 102 GLN A N 1
ATOM 817 C CA . GLN A 1 102 ? 11.227 -17.993 -31.230 1.00 75.50 102 GLN A CA 1
ATOM 818 C C . GLN A 1 102 ? 11.993 -18.293 -29.929 1.00 75.50 102 GLN A C 1
ATOM 820 O O . GLN A 1 102 ? 13.213 -18.409 -29.976 1.00 75.50 102 GLN A O 1
ATOM 825 N N . LYS A 1 103 ? 11.302 -18.397 -28.777 1.00 75.75 103 LYS A N 1
ATOM 826 C CA . LYS A 1 103 ? 11.871 -18.663 -27.437 1.00 75.75 103 LYS A CA 1
ATOM 827 C C . LYS A 1 103 ? 13.160 -17.883 -27.128 1.00 75.75 103 LYS A C 1
ATOM 829 O O . LYS A 1 103 ? 14.075 -18.402 -26.496 1.00 75.75 103 LYS A O 1
ATOM 834 N N . THR A 1 104 ? 13.251 -16.635 -27.582 1.00 84.62 104 THR A N 1
ATOM 835 C CA . THR A 1 104 ? 14.430 -15.808 -27.305 1.00 84.62 104 THR A CA 1
ATOM 836 C C . THR A 1 104 ? 14.357 -15.248 -25.885 1.00 84.62 104 THR A C 1
ATOM 838 O O . THR A 1 104 ? 13.286 -14.835 -25.433 1.00 84.62 104 THR A O 1
ATOM 841 N N . LEU A 1 105 ? 15.504 -15.189 -25.199 1.00 85.94 105 LEU A N 1
ATOM 842 C CA . LEU A 1 105 ? 15.605 -14.702 -23.815 1.00 85.94 105 LEU A CA 1
ATOM 843 C C . LEU A 1 105 ? 14.989 -13.300 -23.664 1.00 85.94 105 LEU A C 1
ATOM 845 O O . LEU A 1 105 ? 14.169 -13.075 -22.779 1.00 85.94 105 LEU A O 1
ATOM 849 N N . ARG A 1 106 ? 15.269 -12.391 -24.610 1.00 84.38 106 ARG A N 1
ATOM 850 C CA . ARG A 1 106 ? 14.720 -11.021 -24.630 1.00 84.38 106 ARG A CA 1
ATOM 851 C C . ARG A 1 106 ? 13.188 -10.964 -24.699 1.00 84.38 106 ARG A C 1
ATOM 853 O O . ARG A 1 106 ? 12.576 -10.065 -24.130 1.00 84.38 106 ARG A O 1
ATOM 860 N N . VAL A 1 107 ? 12.555 -11.907 -25.407 1.00 89.25 107 VAL A N 1
ATOM 861 C CA . VAL A 1 107 ? 11.088 -11.973 -25.524 1.00 89.25 107 VAL A CA 1
ATOM 862 C C . VAL A 1 107 ? 10.488 -12.435 -24.200 1.00 89.25 107 VAL A C 1
ATOM 864 O O . VAL A 1 107 ? 9.501 -11.856 -23.755 1.00 89.25 107 VAL A O 1
ATOM 867 N N . GLN A 1 108 ? 11.106 -13.419 -23.544 1.00 90.19 108 GLN A N 1
ATOM 868 C CA . GLN A 1 108 ? 10.679 -13.902 -22.228 1.00 90.19 108 GLN A CA 1
ATOM 869 C C . GLN A 1 108 ? 10.865 -12.837 -21.138 1.00 90.19 108 GLN A C 1
ATOM 871 O O . GLN A 1 108 ? 9.982 -12.653 -20.303 1.00 90.19 108 GLN A O 1
ATOM 876 N N . GLU A 1 109 ? 11.971 -12.090 -21.159 1.00 88.50 109 GLU A N 1
ATOM 877 C CA . GLU A 1 109 ? 12.196 -10.974 -20.233 1.00 88.50 109 GLU A CA 1
ATOM 878 C C . GLU A 1 109 ? 11.131 -9.888 -20.379 1.00 88.50 109 GLU A C 1
ATOM 880 O O . GLU A 1 109 ? 10.528 -9.476 -19.385 1.00 88.50 109 GLU A O 1
ATOM 885 N N . LEU A 1 110 ? 10.857 -9.452 -21.613 1.00 91.25 110 LEU A N 1
ATOM 886 C CA . LEU A 1 110 ? 9.824 -8.453 -21.870 1.00 91.25 110 LEU A CA 1
ATOM 887 C C . LEU A 1 110 ? 8.432 -8.981 -21.486 1.00 91.25 110 LEU A C 1
ATOM 889 O O . LEU A 1 110 ? 7.639 -8.244 -20.906 1.00 91.25 110 LEU A O 1
ATOM 893 N N . GLU A 1 111 ? 8.143 -10.264 -21.724 1.00 94.25 111 GLU A N 1
ATOM 894 C CA . GLU A 1 111 ? 6.907 -10.904 -21.261 1.00 94.25 111 GLU A CA 1
ATOM 895 C C . GLU A 1 111 ? 6.758 -10.830 -19.733 1.00 94.25 111 GLU A C 1
ATOM 897 O O . GLU A 1 111 ? 5.704 -10.429 -19.228 1.00 94.25 111 GLU A O 1
ATOM 902 N N . ALA A 1 112 ? 7.811 -11.173 -18.986 1.00 93.12 112 ALA A N 1
ATOM 903 C CA . ALA A 1 112 ? 7.807 -11.122 -17.527 1.00 93.12 112 ALA A CA 1
ATOM 904 C C . ALA A 1 112 ? 7.596 -9.695 -17.000 1.00 93.12 112 ALA A C 1
ATOM 906 O O . ALA A 1 112 ? 6.808 -9.495 -16.069 1.00 93.12 112 ALA A O 1
ATOM 907 N N . GLN A 1 113 ? 8.242 -8.705 -17.626 1.00 92.38 113 GLN A N 1
ATOM 908 C CA . GLN A 1 113 ? 8.079 -7.283 -17.311 1.00 92.38 113 GLN A CA 1
ATOM 909 C C . GLN A 1 113 ? 6.651 -6.796 -17.583 1.00 92.38 113 GLN A C 1
ATOM 911 O O . GLN A 1 113 ? 6.071 -6.093 -16.753 1.00 92.38 113 GLN A O 1
ATOM 916 N N . ILE A 1 114 ? 6.046 -7.201 -18.705 1.00 94.94 114 ILE A N 1
ATOM 917 C CA . ILE A 1 114 ? 4.653 -6.858 -19.012 1.00 94.94 114 ILE A CA 1
ATOM 918 C C . ILE A 1 114 ? 3.707 -7.480 -17.977 1.00 94.94 114 ILE A C 1
ATOM 920 O O . ILE A 1 114 ? 2.832 -6.787 -17.456 1.00 94.94 114 ILE A O 1
ATOM 924 N N . TYR A 1 115 ? 3.891 -8.756 -17.619 1.00 96.12 115 TYR A N 1
ATOM 925 C CA . TYR A 1 115 ? 3.083 -9.376 -16.566 1.00 96.12 115 TYR A CA 1
ATOM 926 C C . TYR A 1 115 ? 3.265 -8.713 -15.204 1.00 96.12 115 TYR A C 1
ATOM 928 O O . TYR A 1 115 ? 2.286 -8.604 -14.466 1.00 96.12 115 TYR A O 1
ATOM 936 N N . TYR A 1 116 ? 4.468 -8.223 -14.901 1.00 94.19 116 TYR A N 1
ATOM 937 C CA . TYR A 1 116 ? 4.735 -7.499 -13.664 1.00 94.19 116 TYR A CA 1
ATOM 938 C C . TYR A 1 116 ? 3.951 -6.183 -13.626 1.00 94.19 116 TYR A C 1
ATOM 940 O O . TYR A 1 116 ? 3.281 -5.895 -12.639 1.00 94.19 116 TYR A O 1
ATOM 948 N N . LYS A 1 117 ? 3.934 -5.420 -14.731 1.00 91.94 117 LYS A N 1
ATOM 949 C CA . LYS A 1 117 ? 3.124 -4.191 -14.845 1.00 91.94 117 LYS A CA 1
ATOM 950 C C . LYS A 1 117 ? 1.616 -4.440 -14.835 1.00 91.94 117 LYS A C 1
ATOM 952 O O . LYS A 1 117 ? 0.864 -3.568 -14.418 1.00 91.94 117 LYS A O 1
ATOM 957 N N . LEU A 1 118 ? 1.176 -5.620 -15.265 1.00 92.56 118 LEU A N 1
ATOM 958 C CA . LEU A 1 118 ? -0.210 -6.081 -15.138 1.00 92.56 118 LEU A CA 1
ATOM 959 C C . LEU A 1 118 ? -0.528 -6.676 -13.756 1.00 92.56 118 LEU A C 1
ATOM 961 O O . LEU A 1 118 ? -1.619 -7.216 -13.578 1.00 92.56 118 LEU A O 1
ATOM 965 N N . GLU A 1 119 ? 0.417 -6.624 -12.811 1.00 93.19 119 GLU A N 1
ATOM 966 C CA . GLU A 1 119 ? 0.294 -7.138 -11.441 1.00 93.19 119 GLU A CA 1
ATOM 967 C C . GLU A 1 119 ? -0.018 -8.646 -11.378 1.00 93.19 119 GLU A C 1
ATOM 969 O O . GLU A 1 119 ? -0.574 -9.163 -10.410 1.00 93.19 119 GLU A O 1
ATOM 974 N N . LYS A 1 120 ? 0.370 -9.392 -12.423 1.00 94.56 120 LYS A N 1
ATOM 975 C CA . LYS A 1 120 ? 0.247 -10.856 -12.517 1.00 94.56 120 LYS A CA 1
ATOM 976 C C . LYS A 1 120 ? 1.523 -11.524 -12.005 1.00 94.56 120 LYS A C 1
ATOM 978 O O . LYS A 1 120 ? 2.188 -12.265 -12.734 1.00 94.56 120 LYS A O 1
ATOM 983 N N . TYR A 1 121 ? 1.861 -11.266 -10.743 1.00 94.50 121 TYR A N 1
ATOM 984 C CA . TYR A 1 121 ? 3.174 -11.585 -10.171 1.00 94.50 121 TYR A CA 1
ATOM 985 C C . TYR A 1 121 ? 3.533 -13.076 -10.208 1.00 94.50 121 TYR A C 1
ATOM 987 O O . TYR A 1 121 ? 4.687 -13.421 -10.454 1.00 94.50 121 TYR A O 1
ATOM 995 N N . GLN A 1 122 ? 2.563 -13.985 -10.065 1.00 94.69 122 GLN A N 1
ATOM 996 C CA . GLN A 1 122 ? 2.818 -15.429 -10.164 1.00 94.69 122 GLN A CA 1
ATOM 997 C C . GLN A 1 122 ? 3.314 -15.827 -11.562 1.00 94.69 122 GLN A C 1
ATOM 999 O O . GLN A 1 122 ? 4.196 -16.677 -11.678 1.00 94.69 122 GLN A O 1
ATOM 1004 N N . LYS A 1 123 ? 2.794 -15.193 -12.625 1.00 95.25 123 LYS A N 1
ATOM 1005 C CA . LYS A 1 123 ? 3.272 -15.423 -13.997 1.00 95.25 123 LYS A CA 1
ATOM 1006 C C . LYS A 1 123 ? 4.665 -14.838 -14.204 1.00 95.25 123 LYS A C 1
ATOM 1008 O O . LYS A 1 123 ? 5.511 -15.510 -14.782 1.00 95.25 123 LYS A O 1
ATOM 1013 N N . THR A 1 124 ? 4.914 -13.630 -13.696 1.00 95.88 124 THR A N 1
ATOM 1014 C CA . THR A 1 124 ? 6.247 -13.007 -13.720 1.00 95.88 124 THR A CA 1
ATOM 1015 C C . THR A 1 124 ? 7.291 -13.910 -13.071 1.00 95.88 124 THR A C 1
ATOM 1017 O O . THR A 1 124 ? 8.315 -14.200 -13.684 1.00 95.88 124 THR A O 1
ATOM 1020 N N . ILE A 1 125 ? 7.008 -14.407 -11.864 1.00 95.56 125 ILE A N 1
ATOM 1021 C CA . ILE A 1 125 ? 7.911 -15.295 -11.128 1.00 95.56 125 ILE A CA 1
ATOM 1022 C C . ILE A 1 125 ? 8.154 -16.590 -11.897 1.00 95.56 125 ILE A C 1
ATOM 1024 O O . ILE A 1 125 ? 9.302 -16.996 -12.021 1.00 95.56 125 ILE A O 1
ATOM 1028 N N . ALA A 1 126 ? 7.111 -17.215 -12.451 1.00 95.56 126 ALA A N 1
ATOM 1029 C CA . ALA A 1 126 ? 7.271 -18.447 -13.221 1.00 95.56 126 ALA A CA 1
ATOM 1030 C C . ALA A 1 126 ? 8.221 -18.265 -14.419 1.00 95.56 126 ALA A C 1
ATOM 1032 O O . ALA A 1 126 ? 9.034 -19.146 -14.696 1.00 95.56 126 ALA A O 1
ATOM 1033 N N . ILE A 1 127 ? 8.156 -17.116 -15.103 1.00 94.06 127 ILE A N 1
ATOM 1034 C CA . ILE A 1 127 ? 9.059 -16.805 -16.220 1.00 94.06 127 ILE A CA 1
ATOM 1035 C C . ILE A 1 127 ? 10.478 -16.522 -15.716 1.00 94.06 127 ILE A C 1
ATOM 1037 O O . ILE A 1 127 ? 11.428 -17.080 -16.258 1.00 94.06 127 ILE A O 1
ATOM 1041 N N . TYR A 1 128 ? 10.651 -15.715 -14.665 1.00 93.25 128 TYR A N 1
ATOM 1042 C CA . TYR A 1 128 ? 11.978 -15.448 -14.099 1.00 93.25 128 TYR A CA 1
ATOM 1043 C C . TYR A 1 128 ? 12.650 -16.712 -13.536 1.00 93.25 128 TYR A C 1
ATOM 1045 O O . TYR A 1 128 ? 13.830 -16.944 -13.784 1.00 93.25 128 TYR A O 1
ATOM 1053 N N . GLU A 1 129 ? 11.916 -17.575 -12.831 1.00 91.38 129 GLU A N 1
ATOM 1054 C CA . GLU A 1 129 ? 12.427 -18.861 -12.335 1.00 91.38 129 GLU A CA 1
ATOM 1055 C C . GLU A 1 129 ? 12.783 -19.831 -13.477 1.00 91.38 129 GLU A C 1
ATOM 1057 O O . GLU A 1 129 ? 13.662 -20.679 -13.306 1.00 91.38 129 GLU A O 1
ATOM 1062 N N . ALA A 1 130 ? 12.124 -19.722 -14.637 1.00 91.25 130 ALA A N 1
ATOM 1063 C CA . ALA A 1 130 ? 12.509 -20.453 -15.842 1.00 91.25 130 ALA A CA 1
ATOM 1064 C C . ALA A 1 130 ? 13.794 -19.878 -16.459 1.00 91.25 130 ALA A C 1
ATOM 1066 O O . ALA A 1 130 ? 14.722 -20.639 -16.716 1.00 91.25 130 ALA A O 1
ATOM 1067 N N . LEU A 1 131 ? 13.890 -18.550 -16.601 1.00 89.56 131 LEU A N 1
ATOM 1068 C CA . LEU A 1 131 ? 15.083 -17.857 -17.108 1.00 89.56 131 LEU A CA 1
ATOM 1069 C C . LEU A 1 131 ? 16.334 -18.145 -16.266 1.00 89.56 131 LEU A C 1
ATOM 1071 O O . LEU A 1 131 ? 17.415 -18.326 -16.816 1.00 89.56 131 LEU A O 1
ATOM 1075 N N . LEU A 1 132 ? 16.189 -18.288 -14.944 1.00 85.88 132 LEU A N 1
ATOM 1076 C CA . LEU A 1 132 ? 17.273 -18.705 -14.041 1.00 85.88 132 LEU A CA 1
ATOM 1077 C C . LEU A 1 132 ? 17.911 -20.055 -14.405 1.00 85.88 132 LEU A C 1
ATOM 1079 O O . LEU A 1 132 ? 19.037 -20.324 -13.994 1.00 85.88 132 LEU A O 1
ATOM 1083 N N . LYS A 1 133 ? 17.181 -20.924 -15.108 1.00 86.69 133 LYS A N 1
ATOM 1084 C CA . LYS A 1 133 ? 17.633 -22.271 -15.482 1.00 86.69 133 LYS A CA 1
ATOM 1085 C C . LYS A 1 133 ? 18.202 -22.324 -16.901 1.00 86.69 133 LYS A C 1
ATOM 1087 O O . LYS A 1 133 ? 18.761 -23.355 -17.270 1.00 86.69 133 LYS A O 1
ATOM 1092 N N . GLU A 1 134 ? 18.054 -21.257 -17.686 1.00 86.25 134 GLU A N 1
ATOM 1093 C CA . GLU A 1 134 ? 18.481 -21.225 -19.084 1.00 86.25 134 GLU A CA 1
ATOM 1094 C C . GLU A 1 134 ? 20.010 -21.060 -19.200 1.00 86.25 134 GLU A C 1
ATOM 1096 O O . GLU A 1 134 ? 20.580 -20.106 -18.655 1.00 86.25 134 GLU A O 1
ATOM 1101 N N . PRO A 1 135 ? 20.711 -21.958 -19.919 1.00 80.81 135 PRO A N 1
ATOM 1102 C CA . PRO A 1 135 ? 22.154 -21.857 -20.109 1.00 80.81 135 PRO A CA 1
ATOM 1103 C C . PRO A 1 135 ? 22.549 -20.554 -20.817 1.00 80.81 135 PRO A C 1
ATOM 1105 O O . PRO A 1 135 ? 22.030 -20.230 -21.882 1.00 80.81 135 PRO A O 1
ATOM 1108 N N . GLY A 1 136 ? 23.514 -19.823 -20.253 1.00 74.12 136 GLY A N 1
ATOM 1109 C CA . GLY A 1 136 ? 24.010 -18.568 -20.831 1.00 74.12 136 GLY A CA 1
ATOM 1110 C C . GLY A 1 136 ? 23.158 -17.334 -20.515 1.00 74.12 136 GLY A C 1
ATOM 1111 O O . GLY A 1 136 ? 23.528 -16.233 -20.925 1.00 74.12 136 GLY A O 1
ATOM 1112 N N . TYR A 1 137 ? 22.065 -17.484 -19.759 1.00 78.88 137 TYR A N 1
ATOM 1113 C CA . TYR A 1 137 ? 21.358 -16.345 -19.186 1.00 78.88 137 TYR A CA 1
ATOM 1114 C C . TYR A 1 137 ? 22.201 -15.694 -18.084 1.00 78.88 137 TYR A C 1
ATOM 1116 O O . TYR A 1 137 ? 22.853 -16.382 -17.297 1.00 78.88 137 TYR A O 1
ATOM 1124 N N . GLN A 1 138 ? 22.187 -14.362 -17.997 1.00 76.44 138 GLN A N 1
ATOM 1125 C CA . GLN A 1 138 ? 22.894 -13.622 -16.946 1.00 76.44 138 GLN A CA 1
ATOM 1126 C C . GLN A 1 138 ? 22.104 -13.665 -15.626 1.00 76.44 138 GLN A C 1
ATOM 1128 O O . GLN A 1 138 ? 21.735 -12.630 -15.066 1.00 76.44 138 GLN A O 1
ATOM 1133 N N . SER A 1 139 ? 21.847 -14.880 -15.129 1.00 69.69 139 SER A N 1
ATOM 1134 C CA . SER A 1 139 ? 21.079 -15.169 -13.910 1.00 69.69 139 SER A CA 1
ATOM 1135 C C . SER A 1 139 ? 21.642 -14.486 -12.665 1.00 69.69 139 SER A C 1
ATOM 1137 O O . SER A 1 139 ? 20.895 -14.159 -11.747 1.00 69.69 139 SER A O 1
ATOM 1139 N N . ASP A 1 140 ? 22.953 -14.246 -12.657 1.00 72.62 140 ASP A N 1
ATOM 1140 C CA . ASP A 1 140 ? 23.679 -13.642 -11.540 1.00 72.62 140 ASP A CA 1
ATOM 1141 C C . ASP A 1 140 ? 23.811 -12.113 -11.683 1.00 72.62 140 ASP A C 1
ATOM 1143 O O . ASP A 1 140 ? 24.478 -11.461 -10.874 1.00 72.62 140 ASP A O 1
ATOM 1147 N N . SER A 1 141 ? 23.201 -11.514 -12.715 1.00 82.25 141 SER A N 1
ATOM 1148 C CA . SER A 1 141 ? 23.213 -10.061 -12.888 1.00 82.25 141 SER A CA 1
ATOM 1149 C C . SER A 1 141 ? 22.433 -9.371 -11.764 1.00 82.25 141 SER A C 1
ATOM 1151 O O . SER A 1 141 ? 21.341 -9.789 -11.369 1.00 82.25 141 SER A O 1
ATOM 1153 N N . GLY A 1 142 ? 22.994 -8.276 -11.239 1.00 82.94 142 GLY A N 1
ATOM 1154 C CA . GLY A 1 142 ? 22.371 -7.519 -10.150 1.00 82.94 142 GLY A CA 1
ATOM 1155 C C . GLY A 1 142 ? 20.991 -6.968 -10.520 1.00 82.94 142 GLY A C 1
ATOM 1156 O O . GLY A 1 142 ? 20.094 -6.961 -9.680 1.00 82.94 142 GLY A O 1
ATOM 1157 N N . GLU A 1 143 ? 20.793 -6.575 -11.780 1.00 84.38 143 GLU A N 1
ATOM 1158 C CA . GLU A 1 143 ? 19.515 -6.069 -12.297 1.00 84.38 143 GLU A CA 1
ATOM 1159 C C . GLU A 1 143 ? 18.426 -7.148 -12.290 1.00 84.38 143 GLU A C 1
ATOM 1161 O O . GLU A 1 143 ? 17.335 -6.932 -11.753 1.00 84.38 143 GLU A O 1
ATOM 1166 N N . PHE A 1 144 ? 18.728 -8.339 -12.820 1.00 87.31 144 PHE A N 1
ATOM 1167 C CA . PHE A 1 144 ? 17.786 -9.455 -12.826 1.00 87.31 144 PHE A CA 1
ATOM 1168 C C . PHE A 1 144 ? 17.396 -9.867 -11.403 1.00 87.31 144 PHE A C 1
ATOM 1170 O O . PHE A 1 144 ? 16.210 -9.973 -11.084 1.00 87.31 144 PHE A O 1
ATOM 1177 N N . LEU A 1 145 ? 18.385 -10.034 -10.518 1.00 91.19 145 LEU A N 1
ATOM 1178 C CA . LEU A 1 145 ? 18.149 -10.415 -9.124 1.00 91.19 145 LEU A CA 1
ATOM 1179 C C . LEU A 1 145 ? 17.340 -9.353 -8.367 1.00 91.19 145 LEU A C 1
ATOM 1181 O O . LEU A 1 145 ? 16.505 -9.699 -7.531 1.00 91.19 145 LEU A O 1
ATOM 1185 N N . THR A 1 146 ? 17.541 -8.071 -8.679 1.00 92.25 146 THR A N 1
ATOM 1186 C CA . THR A 1 146 ? 16.736 -6.969 -8.133 1.00 92.25 146 THR A CA 1
ATOM 1187 C C . THR A 1 146 ? 15.279 -7.078 -8.579 1.00 92.25 146 THR A C 1
ATOM 1189 O O . THR A 1 146 ? 14.382 -7.013 -7.737 1.00 92.25 146 THR A O 1
ATOM 1192 N N . ASN A 1 147 ? 15.030 -7.321 -9.868 1.00 92.00 147 ASN A N 1
ATOM 1193 C CA . ASN A 1 147 ? 13.677 -7.482 -10.408 1.00 92.00 147 ASN A CA 1
ATOM 1194 C C . ASN A 1 147 ? 12.962 -8.722 -9.853 1.00 92.00 147 ASN A C 1
ATOM 1196 O O . ASN A 1 147 ? 11.783 -8.651 -9.505 1.00 92.00 147 ASN A O 1
ATOM 1200 N N . LEU A 1 148 ? 13.669 -9.848 -9.720 1.00 93.38 148 LEU A N 1
ATOM 1201 C CA . LEU A 1 148 ? 13.125 -11.059 -9.104 1.00 93.38 148 LEU A CA 1
ATOM 1202 C C . LEU A 1 148 ? 12.799 -10.843 -7.619 1.00 93.38 148 LEU A C 1
ATOM 1204 O O . LEU A 1 148 ? 11.760 -11.298 -7.147 1.00 93.38 148 LEU A O 1
ATOM 1208 N N . CYS A 1 149 ? 13.652 -10.114 -6.895 1.00 94.94 149 CYS A N 1
ATOM 1209 C CA . CYS A 1 149 ? 13.414 -9.743 -5.501 1.00 94.94 149 CYS A CA 1
ATOM 1210 C C . CYS A 1 149 ? 12.110 -8.942 -5.351 1.00 94.94 149 CYS A C 1
ATOM 1212 O O . CYS A 1 149 ? 11.266 -9.304 -4.534 1.00 94.94 149 CYS A O 1
ATOM 1214 N N . ALA A 1 150 ? 11.898 -7.922 -6.191 1.00 93.62 150 ALA A N 1
ATOM 1215 C CA . ALA A 1 150 ? 10.648 -7.157 -6.207 1.00 93.62 150 ALA A CA 1
ATOM 1216 C C . ALA A 1 150 ? 9.432 -8.054 -6.501 1.00 93.62 150 ALA A C 1
ATOM 1218 O O . ALA A 1 150 ? 8.463 -8.048 -5.746 1.00 93.62 150 ALA A O 1
ATOM 1219 N N . ALA A 1 151 ? 9.523 -8.910 -7.526 1.00 95.31 151 ALA A N 1
ATOM 1220 C CA . ALA A 1 151 ? 8.447 -9.836 -7.878 1.00 95.31 151 ALA A CA 1
ATOM 1221 C C . ALA A 1 151 ? 8.080 -10.792 -6.730 1.00 95.31 151 ALA A C 1
ATOM 1223 O O . ALA A 1 151 ? 6.896 -11.042 -6.506 1.00 95.31 151 ALA A O 1
ATOM 1224 N N . TYR A 1 152 ? 9.062 -11.306 -5.979 1.00 96.75 152 TYR A N 1
ATOM 1225 C CA . TYR A 1 152 ? 8.785 -12.140 -4.808 1.00 96.75 152 TYR A CA 1
ATOM 1226 C C . TYR A 1 152 ? 8.073 -11.381 -3.687 1.00 96.75 152 TYR A C 1
ATOM 1228 O O . TYR A 1 152 ? 7.158 -11.942 -3.084 1.00 96.75 152 TYR A O 1
ATOM 1236 N N . ILE A 1 153 ? 8.461 -10.131 -3.416 1.00 94.88 153 ILE A N 1
ATOM 1237 C CA . ILE A 1 153 ? 7.812 -9.296 -2.395 1.00 94.88 153 ILE A CA 1
ATOM 1238 C C . ILE A 1 153 ? 6.348 -9.061 -2.769 1.00 94.88 153 ILE A C 1
ATOM 1240 O O . ILE A 1 153 ? 5.464 -9.362 -1.968 1.00 94.88 153 ILE A O 1
ATOM 1244 N N . ASP A 1 154 ? 6.087 -8.615 -3.999 1.00 92.50 154 ASP A N 1
ATOM 1245 C CA . ASP A 1 154 ? 4.733 -8.283 -4.460 1.00 92.50 154 ASP A CA 1
ATOM 1246 C C . ASP A 1 154 ? 3.818 -9.513 -4.580 1.00 92.50 154 ASP A C 1
ATOM 1248 O O . ASP A 1 154 ? 2.598 -9.415 -4.437 1.00 92.50 154 ASP A O 1
ATOM 1252 N N . ALA A 1 155 ? 4.395 -10.698 -4.800 1.00 92.75 155 ALA A N 1
ATOM 1253 C CA . ALA A 1 155 ? 3.666 -11.964 -4.782 1.00 92.75 155 ALA A CA 1
ATOM 1254 C C . ALA A 1 155 ? 3.480 -12.566 -3.378 1.00 92.75 155 ALA A C 1
ATOM 1256 O O . ALA A 1 155 ? 2.847 -13.616 -3.260 1.00 92.75 155 ALA A O 1
ATOM 1257 N N . GLY A 1 156 ? 4.072 -11.977 -2.333 1.00 92.56 156 GLY A N 1
ATOM 1258 C CA . GLY A 1 156 ? 4.065 -12.536 -0.978 1.00 92.56 156 GLY A CA 1
ATOM 1259 C C . GLY A 1 156 ? 4.938 -13.789 -0.795 1.00 92.56 156 GLY A C 1
ATOM 1260 O O . GLY A 1 156 ? 4.773 -14.509 0.190 1.00 92.56 156 GLY A O 1
ATOM 1261 N N . LYS A 1 157 ? 5.890 -14.065 -1.699 1.00 95.50 157 LYS A N 1
ATOM 1262 C CA . LYS A 1 157 ? 6.880 -15.159 -1.591 1.00 95.50 157 LYS A CA 1
ATOM 1263 C C . LYS A 1 157 ? 8.043 -14.769 -0.666 1.00 95.50 157 LYS A C 1
ATOM 1265 O O . LYS A 1 157 ? 9.191 -14.577 -1.074 1.00 95.50 157 LYS A O 1
ATOM 1270 N N . ILE A 1 158 ? 7.720 -14.573 0.611 1.00 95.44 158 ILE A N 1
ATOM 1271 C CA . ILE A 1 158 ? 8.612 -13.961 1.609 1.00 95.44 158 ILE A CA 1
ATOM 1272 C C . ILE A 1 158 ? 9.844 -14.816 1.908 1.00 95.44 158 ILE A C 1
ATOM 1274 O O . ILE A 1 158 ? 10.926 -14.266 2.130 1.00 95.44 158 ILE A O 1
ATOM 1278 N N . GLN A 1 159 ? 9.701 -16.143 1.917 1.00 96.31 159 GLN A N 1
ATOM 1279 C CA . GLN A 1 159 ? 10.809 -17.045 2.220 1.00 96.31 159 GLN A CA 1
ATOM 1280 C C . GLN A 1 159 ? 11.813 -17.081 1.064 1.00 96.31 159 GLN A C 1
ATOM 1282 O O . GLN A 1 159 ? 13.007 -16.882 1.274 1.00 96.31 159 GLN A O 1
ATOM 1287 N N . GLU A 1 160 ? 11.322 -17.220 -0.163 1.00 96.00 160 GLU A N 1
ATOM 1288 C CA . GLU A 1 160 ? 12.125 -17.217 -1.383 1.00 96.00 160 GLU A CA 1
ATOM 1289 C C . GLU A 1 160 ? 12.856 -15.882 -1.564 1.00 96.00 160 GLU A C 1
ATOM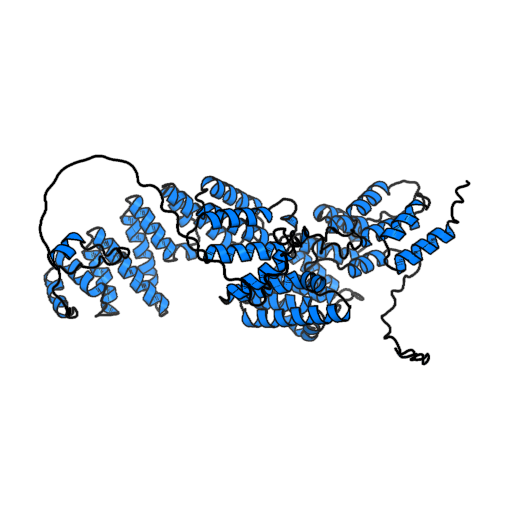 1291 O O . GLU A 1 160 ? 14.050 -15.861 -1.871 1.00 96.00 160 GLU A O 1
ATOM 1296 N N . CYS A 1 161 ? 12.177 -14.762 -1.286 1.00 96.69 161 CYS A N 1
ATOM 1297 C CA . CYS A 1 161 ? 12.801 -13.441 -1.271 1.00 96.69 161 CYS A CA 1
ATOM 1298 C C . CYS A 1 161 ? 13.925 -13.346 -0.231 1.00 96.69 161 CYS A C 1
ATOM 1300 O O . CYS A 1 161 ? 15.003 -12.816 -0.511 1.00 96.69 161 CYS A O 1
ATOM 1302 N N . GLN A 1 162 ? 13.686 -13.852 0.982 1.00 96.69 162 GLN A N 1
ATOM 1303 C CA . GLN A 1 162 ? 14.674 -13.826 2.056 1.00 96.69 162 GLN A CA 1
ATOM 1304 C C . GLN A 1 162 ? 15.913 -14.655 1.699 1.00 96.69 162 GLN A C 1
ATOM 1306 O O . GLN A 1 162 ? 17.038 -14.211 1.946 1.00 96.69 162 GLN A O 1
ATOM 1311 N N . ASP A 1 163 ? 15.719 -15.828 1.099 1.00 96.12 163 ASP A N 1
ATOM 1312 C CA . ASP A 1 163 ? 16.799 -16.708 0.660 1.00 96.12 163 ASP A CA 1
ATOM 1313 C C . ASP A 1 163 ? 17.605 -16.079 -0.482 1.00 96.12 163 ASP A C 1
ATOM 1315 O O . ASP A 1 163 ? 18.839 -16.130 -0.467 1.00 96.12 163 ASP A O 1
ATOM 1319 N N . LEU A 1 164 ? 16.932 -15.413 -1.427 1.00 94.69 164 LEU A N 1
ATOM 1320 C CA . LEU A 1 164 ? 17.569 -14.659 -2.509 1.00 94.69 164 LEU A CA 1
ATOM 1321 C C . LEU A 1 164 ? 18.467 -13.537 -1.966 1.00 94.69 164 LEU A C 1
ATOM 1323 O O . LEU A 1 164 ? 19.629 -13.429 -2.367 1.00 94.69 164 LEU A O 1
ATOM 1327 N N . ILE A 1 165 ? 17.961 -12.737 -1.022 1.00 95.06 165 ILE A N 1
ATOM 1328 C CA . ILE A 1 165 ? 18.729 -11.661 -0.374 1.00 95.06 165 ILE A CA 1
ATOM 1329 C C . ILE A 1 165 ? 19.904 -12.236 0.418 1.00 95.06 165 ILE A C 1
ATOM 1331 O O . ILE A 1 165 ? 21.010 -11.702 0.355 1.00 95.06 165 ILE A O 1
ATOM 1335 N N . ASN A 1 166 ? 19.698 -13.340 1.141 1.00 95.25 166 ASN A N 1
ATOM 1336 C CA . ASN A 1 166 ? 20.744 -13.959 1.952 1.00 95.25 166 ASN A CA 1
ATOM 1337 C C . ASN A 1 166 ? 21.909 -14.490 1.112 1.00 95.25 166 ASN A C 1
ATOM 1339 O O . ASN A 1 166 ? 23.064 -14.312 1.506 1.00 95.25 166 ASN A O 1
ATOM 1343 N N . LYS A 1 167 ? 21.616 -15.095 -0.043 1.00 94.62 167 LYS A N 1
ATOM 1344 C CA . LYS A 1 167 ? 22.633 -15.556 -1.000 1.00 94.62 167 LYS A CA 1
ATOM 1345 C C . LYS A 1 167 ? 23.397 -14.395 -1.638 1.00 94.62 167 LYS A C 1
ATOM 1347 O O . LYS A 1 167 ? 24.585 -14.525 -1.909 1.00 94.62 167 LYS A O 1
ATOM 1352 N N . ASN A 1 168 ? 22.747 -13.243 -1.809 1.00 94.00 168 ASN A N 1
ATOM 1353 C CA . ASN A 1 168 ? 23.274 -12.109 -2.568 1.00 94.00 168 ASN A CA 1
ATOM 1354 C C . ASN A 1 168 ? 23.510 -10.847 -1.721 1.00 94.00 168 ASN A C 1
ATOM 1356 O O . ASN A 1 168 ? 23.452 -9.731 -2.233 1.00 94.00 168 ASN A O 1
ATOM 1360 N N . LYS A 1 169 ? 23.822 -10.989 -0.423 1.00 92.75 169 LYS A N 1
ATOM 1361 C CA . LYS A 1 169 ? 23.968 -9.845 0.505 1.00 92.75 169 LYS A CA 1
ATOM 1362 C C . LYS A 1 169 ? 24.938 -8.766 0.023 1.00 92.75 169 LYS A C 1
ATOM 1364 O O . LYS A 1 169 ? 24.728 -7.590 0.305 1.00 92.75 169 LYS A O 1
ATOM 1369 N N . SER A 1 170 ? 25.987 -9.156 -0.703 1.00 92.19 170 SER A N 1
ATOM 1370 C CA . SER A 1 170 ? 26.980 -8.219 -1.241 1.00 92.19 170 SER A CA 1
ATOM 1371 C C . SER A 1 170 ? 26.411 -7.247 -2.282 1.00 92.19 170 SER A C 1
ATOM 1373 O O . SER A 1 170 ? 27.014 -6.203 -2.509 1.00 92.19 170 SER A O 1
ATOM 1375 N N . LEU A 1 171 ? 25.254 -7.540 -2.891 1.00 89.81 171 LEU A N 1
ATOM 1376 C CA . LEU A 1 171 ? 24.590 -6.627 -3.825 1.00 89.81 171 LEU A CA 1
ATOM 1377 C C . LEU A 1 171 ? 23.995 -5.403 -3.124 1.00 89.81 171 LEU A C 1
ATOM 1379 O O . LEU A 1 171 ? 23.954 -4.336 -3.724 1.00 89.81 171 LEU A O 1
ATOM 1383 N N . MET A 1 172 ? 23.625 -5.501 -1.841 1.00 88.69 172 MET A N 1
ATOM 1384 C CA . MET A 1 172 ? 23.068 -4.363 -1.093 1.00 88.69 172 MET A CA 1
ATOM 1385 C C . MET A 1 172 ? 24.036 -3.173 -0.990 1.00 88.69 172 MET A C 1
ATOM 1387 O O . MET A 1 172 ? 23.600 -2.040 -0.818 1.00 88.69 172 MET A O 1
ATOM 1391 N N . SER A 1 173 ? 25.349 -3.407 -1.080 1.00 88.50 173 SER A N 1
ATOM 1392 C CA . SER A 1 173 ? 26.357 -2.339 -1.098 1.00 88.50 173 SER A CA 1
ATOM 1393 C C . SER A 1 173 ? 26.798 -1.929 -2.505 1.00 88.50 173 SER A C 1
ATOM 1395 O O . SER A 1 173 ? 27.566 -0.978 -2.633 1.00 88.50 173 SER A O 1
ATOM 1397 N N . LYS A 1 174 ? 26.341 -2.633 -3.549 1.00 87.44 174 LYS A N 1
ATOM 1398 C CA . LYS A 1 174 ? 26.694 -2.372 -4.955 1.00 87.44 174 LYS A CA 1
ATOM 1399 C C . LYS A 1 174 ? 25.577 -1.669 -5.720 1.00 87.44 174 LYS A C 1
ATOM 1401 O O . LYS A 1 174 ? 25.864 -0.801 -6.531 1.00 87.44 174 LYS A O 1
ATOM 1406 N N . THR A 1 175 ? 24.331 -2.046 -5.458 1.00 87.94 175 THR A N 1
ATOM 1407 C CA . THR A 1 175 ? 23.130 -1.542 -6.137 1.00 87.94 175 THR A CA 1
ATOM 1408 C C . THR A 1 175 ? 22.131 -1.103 -5.081 1.00 87.94 175 THR A C 1
ATOM 1410 O O . THR A 1 175 ? 21.715 -1.910 -4.239 1.00 87.94 175 THR A O 1
ATOM 1413 N N . TYR A 1 176 ? 21.763 0.175 -5.089 1.00 91.94 176 TYR A N 1
ATOM 1414 C CA . TYR A 1 176 ? 20.894 0.732 -4.056 1.00 91.94 176 TYR A CA 1
ATOM 1415 C C . TYR A 1 176 ? 19.460 0.191 -4.156 1.00 91.94 176 TYR A C 1
ATOM 1417 O O . TYR A 1 176 ? 18.776 0.086 -3.141 1.00 91.94 176 TYR A O 1
ATOM 1425 N N . GLU A 1 177 ? 19.035 -0.229 -5.344 1.00 92.94 177 GLU A N 1
ATOM 1426 C CA . GLU A 1 177 ? 17.744 -0.847 -5.643 1.00 92.94 177 GLU A CA 1
ATOM 1427 C C . GLU A 1 177 ? 17.596 -2.202 -4.935 1.00 92.94 177 GLU A C 1
ATOM 1429 O O . GLU A 1 177 ? 16.545 -2.514 -4.378 1.00 92.94 177 GLU A O 1
ATOM 1434 N N . PHE A 1 178 ? 18.674 -2.990 -4.859 1.00 92.56 178 PHE A N 1
ATOM 1435 C CA . PHE A 1 178 ? 18.658 -4.256 -4.123 1.00 92.56 178 PHE A CA 1
ATOM 1436 C C . PHE A 1 178 ? 18.536 -4.031 -2.608 1.00 92.56 178 PHE A C 1
ATOM 1438 O O . PHE A 1 178 ? 17.800 -4.747 -1.927 1.00 92.56 178 PHE A O 1
ATOM 1445 N N . ALA A 1 179 ? 19.212 -3.006 -2.069 1.00 94.38 179 ALA A N 1
ATOM 1446 C CA . ALA A 1 179 ? 19.048 -2.596 -0.671 1.00 94.38 179 ALA A CA 1
ATOM 1447 C C . ALA A 1 179 ? 17.644 -2.032 -0.390 1.00 94.38 179 ALA A C 1
ATOM 1449 O O . ALA A 1 179 ? 17.076 -2.301 0.669 1.00 94.38 179 ALA A O 1
ATOM 1450 N N . PHE A 1 180 ? 17.067 -1.299 -1.345 1.00 96.62 180 PHE A N 1
ATOM 1451 C CA . PHE A 1 180 ? 15.689 -0.821 -1.285 1.00 96.62 180 PHE A CA 1
ATOM 1452 C C . PHE A 1 180 ? 14.696 -1.990 -1.211 1.00 96.62 180 PHE A C 1
ATOM 1454 O O . PHE A 1 180 ? 13.873 -2.028 -0.300 1.00 96.62 180 PHE A O 1
ATOM 1461 N N . ASN A 1 181 ? 14.830 -3.002 -2.074 1.00 96.31 181 ASN A N 1
ATOM 1462 C CA . ASN A 1 181 ? 13.962 -4.185 -2.033 1.00 96.31 181 ASN A CA 1
ATOM 1463 C C . ASN A 1 181 ? 14.129 -4.983 -0.731 1.00 96.31 181 ASN A C 1
ATOM 1465 O O . ASN A 1 181 ? 13.142 -5.448 -0.162 1.00 96.31 181 ASN A O 1
ATOM 1469 N N . ALA A 1 182 ? 15.352 -5.090 -0.201 1.00 96.38 182 ALA A N 1
ATOM 1470 C CA . ALA A 1 182 ? 15.566 -5.692 1.114 1.00 96.38 182 ALA A CA 1
ATOM 1471 C C . ALA A 1 182 ? 14.796 -4.947 2.220 1.00 96.38 182 ALA A C 1
ATOM 1473 O O . ALA A 1 182 ? 14.174 -5.591 3.069 1.00 96.38 182 ALA A O 1
ATOM 1474 N N . ALA A 1 183 ? 14.755 -3.612 2.160 1.00 97.44 183 ALA A N 1
ATOM 1475 C CA . ALA A 1 183 ? 13.959 -2.813 3.084 1.00 97.44 183 ALA A CA 1
ATOM 1476 C C . ALA A 1 183 ? 12.452 -3.019 2.909 1.00 97.44 183 ALA A C 1
ATOM 1478 O O . ALA A 1 183 ? 11.728 -3.095 3.902 1.00 97.44 183 ALA A O 1
ATOM 1479 N N . CYS A 1 184 ? 11.970 -3.155 1.671 1.00 96.88 184 CYS A N 1
ATOM 1480 C CA . CYS A 1 184 ? 10.575 -3.497 1.392 1.00 96.88 184 CYS A CA 1
ATOM 1481 C C . CYS A 1 184 ? 10.193 -4.858 1.998 1.00 96.88 184 CYS A C 1
ATOM 1483 O O . CYS A 1 184 ? 9.122 -4.978 2.590 1.00 96.88 184 CYS A O 1
ATOM 1485 N N . LEU A 1 185 ? 11.082 -5.860 1.950 1.00 97.44 185 LEU A N 1
ATOM 1486 C CA . LEU A 1 185 ? 10.867 -7.140 2.636 1.00 97.44 185 LEU A CA 1
ATOM 1487 C C . LEU A 1 185 ? 10.781 -6.967 4.163 1.00 97.44 185 LEU A C 1
ATOM 1489 O O . LEU A 1 185 ? 9.927 -7.579 4.807 1.00 97.44 185 LEU A O 1
ATOM 1493 N N . ALA A 1 186 ? 11.647 -6.140 4.756 1.00 97.38 186 ALA A N 1
ATOM 1494 C CA . ALA A 1 186 ? 11.596 -5.845 6.190 1.00 97.38 186 ALA A CA 1
ATOM 1495 C C . ALA A 1 186 ? 10.288 -5.131 6.582 1.00 97.38 186 ALA A C 1
ATOM 1497 O O . ALA A 1 186 ? 9.664 -5.501 7.578 1.00 97.38 186 ALA A O 1
ATOM 1498 N N . LEU A 1 187 ? 9.811 -4.188 5.760 1.00 96.31 187 LEU A N 1
ATOM 1499 C CA . LEU A 1 187 ? 8.507 -3.539 5.937 1.00 96.31 187 LEU A CA 1
ATOM 1500 C C . LEU A 1 187 ? 7.345 -4.518 5.837 1.00 96.31 187 LEU A C 1
ATOM 1502 O O . LEU A 1 187 ? 6.447 -4.469 6.675 1.00 96.31 187 LEU A O 1
ATOM 1506 N N . TYR A 1 188 ? 7.382 -5.436 4.870 1.00 94.00 188 TYR A N 1
ATOM 1507 C CA . TYR A 1 188 ? 6.376 -6.491 4.751 1.00 94.00 188 TYR A CA 1
ATOM 1508 C C . TYR A 1 188 ? 6.293 -7.326 6.039 1.00 94.00 188 TYR A C 1
ATOM 1510 O O . TYR A 1 188 ? 5.211 -7.645 6.528 1.00 94.00 188 TYR A O 1
ATOM 1518 N N . LYS A 1 189 ? 7.448 -7.620 6.650 1.00 95.44 189 LYS A N 1
ATOM 1519 C CA . LYS A 1 189 ? 7.559 -8.314 7.946 1.00 95.44 189 LYS A CA 1
ATOM 1520 C C . LYS A 1 189 ? 7.237 -7.432 9.159 1.00 95.44 189 LYS A C 1
ATOM 1522 O O . LYS A 1 189 ? 7.334 -7.908 10.288 1.00 95.44 189 LYS A O 1
ATOM 1527 N N . LYS A 1 190 ? 6.854 -6.169 8.944 1.00 96.06 190 LYS A N 1
ATOM 1528 C CA . LYS A 1 190 ? 6.598 -5.147 9.973 1.00 96.06 190 LYS A CA 1
ATOM 1529 C C . LYS A 1 190 ? 7.821 -4.822 10.848 1.00 96.06 190 LYS A C 1
ATOM 1531 O O . LYS A 1 190 ? 7.674 -4.261 11.932 1.00 96.06 190 LYS A O 1
ATOM 1536 N N . ASP A 1 191 ? 9.033 -5.116 10.373 1.00 97.25 191 ASP A N 1
ATOM 1537 C CA . ASP A 1 191 ? 10.289 -4.722 11.021 1.00 97.25 191 ASP A CA 1
ATOM 1538 C C . ASP A 1 191 ? 10.742 -3.346 10.511 1.00 97.25 191 ASP A C 1
ATOM 1540 O O . ASP A 1 191 ? 11.597 -3.204 9.631 1.00 97.25 191 ASP A O 1
ATOM 1544 N N . ILE A 1 192 ? 10.124 -2.309 11.080 1.00 97.69 192 ILE A N 1
ATOM 1545 C CA . ILE A 1 192 ? 10.320 -0.913 10.667 1.00 97.69 192 ILE A CA 1
ATOM 1546 C C . ILE A 1 192 ? 11.772 -0.461 10.899 1.00 97.69 192 ILE A C 1
ATOM 1548 O O . ILE A 1 192 ? 12.333 0.272 10.084 1.00 97.69 192 ILE A O 1
ATOM 1552 N N . LYS A 1 193 ? 12.414 -0.932 11.978 1.00 96.25 193 LYS A N 1
ATOM 1553 C CA . LYS A 1 193 ? 13.789 -0.544 12.337 1.00 96.25 193 LYS A CA 1
ATOM 1554 C C . LYS A 1 193 ? 14.802 -1.061 11.321 1.00 96.25 193 LYS A C 1
ATOM 1556 O O . LYS A 1 193 ? 15.680 -0.310 10.879 1.00 96.25 193 LYS A O 1
ATOM 1561 N N . THR A 1 194 ? 14.684 -2.332 10.938 1.00 96.19 194 THR A N 1
ATOM 1562 C CA . THR A 1 194 ? 15.562 -2.914 9.917 1.00 96.19 194 THR A CA 1
ATOM 1563 C C . THR A 1 194 ? 15.323 -2.264 8.561 1.00 96.19 194 THR A C 1
ATOM 1565 O O . THR A 1 194 ? 16.291 -1.905 7.884 1.00 96.19 194 THR A O 1
ATOM 1568 N N . ALA A 1 195 ? 14.061 -2.023 8.198 1.00 98.00 195 ALA A N 1
ATOM 1569 C CA . ALA A 1 195 ? 13.727 -1.344 6.955 1.00 98.00 195 ALA A CA 1
ATOM 1570 C C . ALA A 1 195 ? 14.347 0.054 6.861 1.00 98.00 195 ALA A C 1
ATOM 1572 O O . ALA A 1 195 ? 15.017 0.370 5.880 1.00 98.00 195 ALA A O 1
ATOM 1573 N N . GLU A 1 196 ? 14.185 0.889 7.891 1.00 96.69 196 GLU A N 1
ATOM 1574 C CA . GLU A 1 196 ? 14.751 2.240 7.895 1.00 96.69 196 GLU A CA 1
ATOM 1575 C C . GLU A 1 196 ? 16.285 2.215 7.778 1.00 96.69 196 GLU A C 1
ATOM 1577 O O . GLU A 1 196 ? 16.876 3.017 7.051 1.00 96.69 196 GLU A O 1
ATOM 1582 N N . THR A 1 197 ? 16.942 1.256 8.438 1.00 95.75 197 THR A N 1
ATOM 1583 C CA . THR A 1 197 ? 18.399 1.066 8.348 1.00 95.75 197 THR A CA 1
ATOM 1584 C C . THR A 1 197 ? 18.834 0.721 6.922 1.00 95.75 197 THR A C 1
ATOM 1586 O O . THR A 1 197 ? 19.783 1.311 6.399 1.00 95.75 197 THR A O 1
ATOM 1589 N N . GLN A 1 198 ? 18.126 -0.199 6.266 1.00 96.00 198 GLN A N 1
ATOM 1590 C CA . GLN A 1 198 ? 18.410 -0.606 4.889 1.00 96.00 198 GLN A CA 1
ATOM 1591 C C . GLN A 1 198 ? 18.114 0.509 3.877 1.00 96.00 198 GLN A C 1
ATOM 1593 O O . GLN A 1 198 ? 18.895 0.704 2.949 1.00 96.00 198 GLN A O 1
ATOM 1598 N N . LEU A 1 199 ? 17.067 1.312 4.085 1.00 97.94 199 LEU A N 1
ATOM 1599 C CA . LEU A 1 199 ? 16.782 2.474 3.237 1.00 97.94 199 LEU A CA 1
ATOM 1600 C C . LEU A 1 199 ? 17.832 3.575 3.383 1.00 97.94 199 LEU A C 1
ATOM 1602 O O . LEU A 1 199 ? 18.219 4.191 2.392 1.00 97.94 199 LEU A O 1
ATOM 1606 N N . LYS A 1 200 ? 18.344 3.813 4.597 1.00 96.12 200 LYS A N 1
ATOM 1607 C CA . LYS A 1 200 ? 19.469 4.739 4.809 1.00 96.12 200 LYS A CA 1
ATOM 1608 C C . LYS A 1 200 ? 20.726 4.262 4.080 1.00 96.12 200 LYS A C 1
ATOM 1610 O O . LYS A 1 200 ? 21.428 5.085 3.491 1.00 96.12 200 LYS A O 1
ATOM 1615 N N . LEU A 1 201 ? 20.987 2.951 4.067 1.00 94.94 201 LEU A N 1
ATOM 1616 C CA . LEU A 1 201 ? 22.053 2.361 3.255 1.00 94.94 201 LEU A CA 1
ATOM 1617 C C . LEU A 1 201 ? 21.793 2.567 1.756 1.00 94.94 201 LEU A C 1
ATOM 1619 O O . LEU A 1 201 ? 22.681 3.062 1.068 1.00 94.94 201 LEU A O 1
ATOM 1623 N N . ALA A 1 202 ? 20.589 2.259 1.267 1.00 96.19 202 ALA A N 1
ATOM 1624 C CA . ALA A 1 202 ? 20.209 2.466 -0.131 1.00 96.19 202 ALA A CA 1
ATOM 1625 C C . ALA A 1 202 ? 20.420 3.930 -0.553 1.00 96.19 202 ALA A C 1
ATOM 1627 O O . ALA A 1 202 ? 21.105 4.204 -1.535 1.00 96.19 202 ALA A O 1
ATOM 1628 N N . LYS A 1 203 ? 19.938 4.887 0.251 1.00 96.81 203 LYS A N 1
ATOM 1629 C CA . LYS A 1 203 ? 20.131 6.323 0.007 1.00 96.81 203 LYS A CA 1
ATOM 1630 C C . LYS A 1 203 ? 21.613 6.686 -0.059 1.00 96.81 203 LYS A C 1
ATOM 1632 O O . LYS A 1 203 ? 22.021 7.410 -0.960 1.00 96.81 203 LYS A O 1
ATOM 1637 N N . LYS A 1 204 ? 22.428 6.174 0.868 1.00 95.69 204 LYS A N 1
ATOM 1638 C CA . LYS A 1 204 ? 23.877 6.411 0.875 1.00 95.69 204 LYS A CA 1
ATOM 1639 C C . LYS A 1 204 ? 24.543 5.888 -0.402 1.00 95.69 204 LYS A C 1
ATOM 1641 O O . LYS A 1 204 ? 25.286 6.634 -1.030 1.00 95.69 204 LYS A O 1
ATOM 1646 N N . VAL A 1 205 ? 24.259 4.644 -0.794 1.00 93.81 205 VAL A N 1
ATOM 1647 C CA . VAL A 1 205 ? 24.828 4.015 -2.001 1.00 93.81 205 VAL A CA 1
ATOM 1648 C C . VAL A 1 205 ? 24.408 4.772 -3.264 1.00 93.81 205 VAL A C 1
ATOM 1650 O O . VAL A 1 205 ? 25.258 5.061 -4.104 1.00 93.81 205 VAL A O 1
ATOM 1653 N N . CYS A 1 206 ? 23.132 5.155 -3.371 1.00 94.19 206 CYS A N 1
ATOM 1654 C CA . CYS A 1 206 ? 22.596 5.959 -4.473 1.00 94.19 206 CYS A CA 1
ATOM 1655 C C . CYS A 1 206 ? 23.352 7.291 -4.607 1.00 94.19 206 CYS A C 1
ATOM 1657 O O . CYS A 1 206 ? 23.956 7.576 -5.641 1.00 94.19 206 CYS A O 1
ATOM 1659 N N . VAL A 1 207 ? 23.415 8.062 -3.515 1.00 94.81 207 VAL A N 1
ATOM 1660 C CA . VAL A 1 207 ? 24.077 9.372 -3.481 1.00 94.81 207 VAL A CA 1
ATOM 1661 C C . VAL A 1 207 ? 25.567 9.257 -3.805 1.00 94.81 207 VAL A C 1
ATOM 1663 O O . VAL A 1 207 ? 26.081 10.034 -4.603 1.00 94.81 207 VAL A O 1
ATOM 1666 N N . GLU A 1 208 ? 26.286 8.306 -3.208 1.00 94.62 208 GLU A N 1
ATOM 1667 C CA . GLU A 1 208 ? 27.724 8.140 -3.454 1.00 94.62 208 GLU A CA 1
ATOM 1668 C C . GLU A 1 208 ? 28.035 7.731 -4.897 1.00 94.62 208 GLU A C 1
ATOM 1670 O O . GLU A 1 208 ? 29.044 8.177 -5.444 1.00 94.62 208 GLU A O 1
ATOM 1675 N N . THR A 1 209 ? 27.190 6.898 -5.508 1.00 91.69 209 THR A N 1
ATOM 1676 C CA . THR A 1 209 ? 27.367 6.438 -6.893 1.00 91.69 209 THR A CA 1
ATOM 1677 C C . THR A 1 209 ? 27.142 7.589 -7.866 1.00 91.69 209 THR A C 1
ATOM 1679 O O . THR A 1 209 ? 28.043 7.946 -8.621 1.00 91.69 209 THR A O 1
ATOM 1682 N N . LEU A 1 210 ? 26.005 8.276 -7.759 1.00 91.12 210 LEU A N 1
ATOM 1683 C CA . LEU A 1 210 ? 25.661 9.372 -8.663 1.00 91.12 210 LEU A CA 1
ATOM 1684 C C . LEU A 1 210 ? 26.583 10.593 -8.496 1.00 91.12 210 LEU A C 1
ATOM 1686 O O . LEU A 1 210 ? 26.909 11.266 -9.473 1.00 91.12 210 LEU A O 1
ATOM 1690 N N . LYS A 1 211 ? 27.094 10.861 -7.284 1.00 93.56 211 LYS A N 1
ATOM 1691 C CA . LYS A 1 211 ? 28.117 11.909 -7.089 1.00 93.56 211 LYS A CA 1
ATOM 1692 C C . LYS A 1 211 ? 29.418 11.597 -7.813 1.00 93.56 211 LYS A C 1
ATOM 1694 O O . LYS A 1 211 ? 30.031 12.510 -8.362 1.00 93.56 211 LYS A O 1
ATOM 1699 N N . LYS A 1 212 ? 29.857 10.334 -7.808 1.00 93.12 212 LYS A N 1
ATOM 1700 C CA . LYS A 1 212 ? 31.063 9.915 -8.543 1.00 93.12 212 LYS A CA 1
ATOM 1701 C C . LYS A 1 212 ? 30.884 10.083 -10.048 1.00 93.12 212 LYS A C 1
ATOM 1703 O O . LYS A 1 212 ? 31.830 10.494 -10.713 1.00 93.12 212 LYS A O 1
ATOM 1708 N N . ASP A 1 213 ? 29.672 9.852 -10.537 1.00 89.44 213 ASP A N 1
ATOM 1709 C CA . ASP A 1 213 ? 29.319 10.005 -11.949 1.00 89.44 213 ASP A CA 1
ATOM 1710 C C . ASP A 1 213 ? 29.064 11.471 -12.359 1.00 89.44 213 ASP A C 1
ATOM 1712 O O . ASP A 1 213 ? 28.844 11.765 -13.533 1.00 89.44 213 ASP A O 1
ATOM 1716 N N . GLY A 1 214 ? 29.156 12.416 -11.414 1.00 91.06 214 GLY A N 1
ATOM 1717 C CA . GLY A 1 214 ? 29.108 13.855 -11.680 1.00 91.06 214 GLY A CA 1
ATOM 1718 C C . GLY A 1 214 ? 27.703 14.446 -11.804 1.00 91.06 214 GLY A C 1
ATOM 1719 O O . GLY A 1 214 ? 27.569 15.557 -12.321 1.00 91.06 214 GLY A O 1
ATOM 1720 N N . PHE A 1 215 ? 26.673 13.739 -11.331 1.00 90.50 215 PHE A N 1
ATOM 1721 C CA . PHE A 1 215 ? 25.304 14.254 -11.275 1.00 90.50 215 PHE A CA 1
ATOM 1722 C C . PHE A 1 215 ? 25.179 15.405 -10.265 1.00 90.50 215 PHE A C 1
ATOM 1724 O O . PHE A 1 215 ? 25.874 15.455 -9.245 1.00 90.50 215 PHE A O 1
ATOM 1731 N N . SER A 1 216 ? 24.283 16.347 -10.551 1.00 93.31 216 SER A N 1
ATOM 1732 C CA . SER A 1 216 ? 23.953 17.450 -9.645 1.00 93.31 216 SER A CA 1
ATOM 1733 C C . SER A 1 216 ? 23.137 16.977 -8.437 1.00 93.31 216 SER A C 1
ATOM 1735 O O . SER A 1 216 ? 22.484 15.941 -8.487 1.00 93.31 216 SER A O 1
ATOM 1737 N N . GLU A 1 217 ? 23.131 17.743 -7.339 1.00 90.38 217 GLU A N 1
ATOM 1738 C CA . GLU A 1 217 ? 22.342 17.377 -6.146 1.00 90.38 217 GLU A CA 1
ATOM 1739 C C . GLU A 1 217 ? 20.836 17.265 -6.444 1.00 90.38 217 GLU A C 1
ATOM 1741 O O . GLU A 1 217 ? 20.170 16.427 -5.849 1.00 90.38 217 GLU A O 1
ATOM 1746 N N . GLU A 1 218 ? 20.314 18.066 -7.381 1.00 89.75 218 GLU A N 1
ATOM 1747 C CA . GLU A 1 218 ? 18.913 18.002 -7.822 1.00 89.75 218 GLU A CA 1
ATOM 1748 C C . GLU A 1 218 ? 18.630 16.685 -8.562 1.00 89.75 218 GLU A C 1
ATOM 1750 O O . GLU A 1 218 ? 17.725 15.957 -8.169 1.00 89.75 218 GLU A O 1
ATOM 1755 N N . GLU A 1 219 ? 19.470 16.302 -9.533 1.00 90.12 219 GLU A N 1
ATOM 1756 C CA . GLU A 1 219 ? 19.349 15.017 -10.250 1.00 90.12 219 GLU A CA 1
ATOM 1757 C C . GLU A 1 219 ? 19.493 13.810 -9.310 1.00 90.12 219 GLU A C 1
ATOM 1759 O O . GLU A 1 219 ? 18.797 12.808 -9.456 1.00 90.12 219 GLU A O 1
ATOM 1764 N N . ILE A 1 220 ? 20.377 13.905 -8.313 1.00 91.50 220 ILE A N 1
ATOM 1765 C CA . ILE A 1 220 ? 20.544 12.864 -7.293 1.00 91.50 220 ILE A CA 1
ATOM 1766 C C . ILE A 1 220 ? 19.285 12.739 -6.440 1.00 91.50 220 ILE A C 1
ATOM 1768 O O . ILE A 1 220 ? 18.877 11.631 -6.095 1.00 91.50 220 ILE A O 1
ATOM 1772 N N . GLN A 1 221 ? 18.684 13.866 -6.063 1.00 90.69 221 GLN A N 1
ATOM 1773 C CA . GLN A 1 221 ? 17.471 13.870 -5.260 1.00 90.69 221 GLN A CA 1
ATOM 1774 C C . GLN A 1 221 ? 16.280 13.315 -6.050 1.00 90.69 221 GLN A C 1
ATOM 1776 O O . GLN A 1 221 ? 15.517 12.529 -5.490 1.00 90.69 221 GLN A O 1
ATOM 1781 N N . GLU A 1 222 ? 16.165 13.660 -7.336 1.00 90.19 222 GLU A N 1
ATOM 1782 C CA . GLU A 1 222 ? 15.173 13.086 -8.249 1.00 90.19 222 GLU A CA 1
ATOM 1783 C C . GLU A 1 222 ? 15.320 11.561 -8.344 1.00 90.19 222 GLU A C 1
ATOM 1785 O O . GLU A 1 222 ? 14.344 10.844 -8.123 1.00 90.19 222 GLU A O 1
ATOM 1790 N N . GLU A 1 223 ? 16.532 11.049 -8.576 1.00 89.62 223 GLU A N 1
ATOM 1791 C CA . GLU A 1 223 ? 16.787 9.603 -8.677 1.00 89.62 223 GLU A CA 1
ATOM 1792 C C . GLU A 1 223 ? 16.554 8.878 -7.333 1.00 89.62 223 GLU A C 1
ATOM 1794 O O . GLU A 1 223 ? 16.042 7.760 -7.288 1.00 89.62 223 GLU A O 1
ATOM 1799 N N . ALA A 1 224 ? 16.837 9.534 -6.203 1.00 93.31 224 ALA A N 1
ATOM 1800 C CA . ALA A 1 224 ? 16.609 8.984 -4.866 1.00 93.31 224 ALA A CA 1
ATOM 1801 C C . ALA A 1 224 ? 15.148 9.092 -4.375 1.00 93.31 224 ALA A C 1
ATOM 1803 O O . ALA A 1 224 ? 14.869 8.697 -3.235 1.00 93.31 224 ALA A O 1
ATOM 1804 N N . SER A 1 225 ? 14.214 9.605 -5.188 1.00 94.38 225 SER A N 1
ATOM 1805 C CA . SER A 1 225 ? 12.842 9.933 -4.764 1.00 94.38 225 SER A CA 1
ATOM 1806 C C . SER A 1 225 ? 12.129 8.764 -4.087 1.00 94.38 225 SER A C 1
ATOM 1808 O O . SER A 1 225 ? 11.652 8.907 -2.962 1.00 94.38 225 SER A O 1
ATOM 1810 N N . SER A 1 226 ? 12.103 7.578 -4.707 1.00 94.69 226 SER A N 1
ATOM 1811 C CA . SER A 1 226 ? 11.434 6.407 -4.119 1.00 94.69 226 SER A CA 1
ATOM 1812 C C . SER A 1 226 ? 12.041 5.992 -2.779 1.00 94.69 226 SER A C 1
ATOM 1814 O O . SER A 1 226 ? 11.308 5.646 -1.854 1.00 94.69 226 SER A O 1
ATOM 1816 N N . VAL A 1 227 ? 13.366 6.085 -2.635 1.00 97.00 227 VAL A N 1
ATOM 1817 C CA . VAL A 1 227 ? 14.055 5.768 -1.377 1.00 97.00 227 VAL A CA 1
ATOM 1818 C C . VAL A 1 227 ? 13.677 6.775 -0.290 1.00 97.00 227 VAL A C 1
ATOM 1820 O O . VAL A 1 227 ? 13.377 6.381 0.834 1.00 97.00 227 VAL A O 1
ATOM 1823 N N . ILE A 1 228 ? 13.657 8.071 -0.614 1.00 97.38 228 ILE A N 1
ATOM 1824 C CA . ILE A 1 228 ? 13.321 9.144 0.334 1.00 97.38 228 ILE A CA 1
ATOM 1825 C C . ILE A 1 228 ? 11.864 9.034 0.796 1.00 97.38 228 ILE A C 1
ATOM 1827 O O . ILE A 1 228 ? 11.601 9.114 1.996 1.00 97.38 228 ILE A O 1
ATOM 1831 N N . VAL A 1 229 ? 10.928 8.786 -0.122 1.00 97.88 229 VAL A N 1
ATOM 1832 C CA . VAL A 1 229 ? 9.511 8.585 0.222 1.00 97.88 229 VAL A CA 1
ATOM 1833 C C . VAL A 1 229 ? 9.337 7.364 1.120 1.00 97.88 229 VAL A C 1
ATOM 1835 O O . VAL A 1 229 ? 8.615 7.430 2.113 1.00 97.88 229 VAL A O 1
ATOM 1838 N N . GLN A 1 230 ? 10.044 6.268 0.843 1.00 97.81 230 GLN A N 1
ATOM 1839 C CA . GLN A 1 230 ? 9.965 5.072 1.678 1.00 97.81 230 GLN A CA 1
ATOM 1840 C C . GLN A 1 230 ? 10.566 5.288 3.079 1.00 97.81 230 GLN A C 1
ATOM 1842 O O . GLN A 1 230 ? 10.043 4.749 4.054 1.00 97.81 230 GLN A O 1
ATOM 1847 N N . ILE A 1 231 ? 11.617 6.112 3.210 1.00 98.19 231 ILE A N 1
ATOM 1848 C CA . ILE A 1 231 ? 12.142 6.545 4.520 1.00 98.19 231 ILE A CA 1
ATOM 1849 C C . ILE A 1 231 ? 11.077 7.339 5.279 1.00 98.19 231 ILE A C 1
ATOM 1851 O O . ILE A 1 231 ? 10.825 7.039 6.446 1.00 98.19 231 ILE A O 1
ATOM 1855 N N . GLY A 1 232 ? 10.420 8.294 4.610 1.00 97.94 232 GLY A N 1
ATOM 1856 C CA . GLY A 1 232 ? 9.306 9.053 5.183 1.00 97.94 232 GLY A CA 1
ATOM 1857 C C . GLY A 1 232 ? 8.181 8.143 5.680 1.00 97.94 232 GLY A C 1
ATOM 1858 O O . GLY A 1 232 ? 7.645 8.347 6.767 1.00 97.94 232 GLY A O 1
ATOM 1859 N N . TYR A 1 233 ? 7.889 7.066 4.948 1.00 98.06 233 TYR A N 1
ATOM 1860 C CA . TYR A 1 233 ? 6.905 6.071 5.368 1.00 98.06 233 TYR A CA 1
ATOM 1861 C C . TYR A 1 233 ? 7.330 5.307 6.629 1.00 98.06 233 TYR A C 1
ATOM 1863 O O . TYR A 1 233 ? 6.528 5.162 7.552 1.00 98.06 233 TYR A O 1
ATOM 1871 N N . CYS A 1 234 ? 8.596 4.887 6.740 1.00 98.19 234 CYS A N 1
ATOM 1872 C CA . CYS A 1 234 ? 9.116 4.286 7.977 1.00 98.19 234 CYS A CA 1
ATOM 1873 C C . CYS A 1 234 ? 9.035 5.245 9.176 1.00 98.19 234 CYS A C 1
ATOM 1875 O O . CYS A 1 234 ? 8.678 4.827 10.281 1.00 98.19 234 CYS A O 1
ATOM 1877 N N . GLN A 1 235 ? 9.348 6.526 8.965 1.00 97.31 235 GLN A N 1
ATOM 1878 C CA . GLN A 1 235 ? 9.256 7.566 9.994 1.00 97.31 235 GLN A CA 1
ATOM 1879 C C . GLN A 1 235 ? 7.807 7.758 10.452 1.00 97.31 235 GLN A C 1
ATOM 1881 O O . GLN A 1 235 ? 7.541 7.739 11.654 1.00 97.31 235 GLN A O 1
ATOM 1886 N N . GLN A 1 236 ? 6.865 7.823 9.508 1.00 96.25 236 GLN A N 1
ATOM 1887 C CA . GLN A 1 236 ? 5.433 7.914 9.789 1.00 96.25 236 GLN A CA 1
ATOM 1888 C C . GLN A 1 236 ? 4.939 6.717 10.613 1.00 96.25 236 GLN A C 1
ATOM 1890 O O . GLN A 1 236 ? 4.263 6.907 11.623 1.00 96.25 236 GLN A O 1
ATOM 1895 N N . LEU A 1 237 ? 5.316 5.490 10.235 1.00 95.88 237 LEU A N 1
ATOM 1896 C CA . LEU A 1 237 ? 4.972 4.281 10.996 1.00 95.88 237 LEU A CA 1
ATOM 1897 C C . LEU A 1 237 ? 5.596 4.256 12.401 1.00 95.88 237 LEU A C 1
ATOM 1899 O O . LEU A 1 237 ? 5.038 3.646 13.309 1.00 95.88 237 LEU A O 1
ATOM 1903 N N . SER A 1 238 ? 6.735 4.923 12.588 1.00 95.44 238 SER A N 1
ATOM 1904 C CA . SER A 1 238 ? 7.420 5.037 13.882 1.00 95.44 238 SER A CA 1
ATOM 1905 C C . SER A 1 238 ? 6.861 6.152 14.776 1.00 95.44 238 SER A C 1
ATOM 1907 O O . SER A 1 238 ? 7.308 6.289 15.912 1.00 95.44 238 SER A O 1
ATOM 1909 N N . GLY A 1 239 ? 5.898 6.945 14.289 1.00 94.06 239 GLY A N 1
ATOM 1910 C CA . GLY A 1 239 ? 5.327 8.091 15.007 1.00 94.06 239 GLY A CA 1
ATOM 1911 C C . GLY A 1 239 ? 6.080 9.415 14.814 1.00 94.06 239 GLY A C 1
ATOM 1912 O O . GLY A 1 239 ? 5.668 10.431 15.367 1.00 94.06 239 GLY A O 1
ATOM 1913 N N . ASN A 1 240 ? 7.138 9.428 14.001 1.00 95.12 240 ASN A N 1
ATOM 1914 C CA . ASN A 1 240 ? 7.979 10.596 13.723 1.00 95.12 240 ASN A CA 1
ATOM 1915 C C . ASN A 1 240 ? 7.365 11.418 12.574 1.00 95.12 240 ASN A C 1
ATOM 1917 O O . ASN A 1 240 ? 7.818 11.374 11.428 1.00 95.12 240 ASN A O 1
ATOM 1921 N N . MET A 1 241 ? 6.240 12.079 12.863 1.00 94.38 241 MET A N 1
ATOM 1922 C CA . MET A 1 241 ? 5.393 12.719 11.845 1.00 94.38 241 MET A CA 1
ATOM 1923 C C . MET A 1 241 ? 6.044 13.945 11.189 1.00 94.38 241 MET A C 1
ATOM 1925 O O . MET A 1 241 ? 5.793 14.199 10.011 1.00 94.38 241 MET A O 1
ATOM 1929 N N . GLU A 1 242 ? 6.866 14.700 11.924 1.00 94.50 242 GLU A N 1
ATOM 1930 C CA . GLU A 1 242 ? 7.542 15.898 11.408 1.00 94.50 242 GLU A CA 1
ATOM 1931 C C . GLU A 1 242 ? 8.610 15.518 10.375 1.00 94.50 242 GLU A C 1
ATOM 1933 O O . GLU A 1 242 ? 8.579 16.006 9.246 1.00 94.50 242 GLU A O 1
ATOM 1938 N N . GLU A 1 243 ? 9.479 14.560 10.701 1.00 96.19 243 GLU A N 1
ATOM 1939 C CA . GLU A 1 243 ? 10.519 14.068 9.793 1.00 96.19 243 GLU A CA 1
ATOM 1940 C C . GLU A 1 243 ? 9.927 13.382 8.553 1.00 96.19 243 GLU A C 1
ATOM 1942 O O . GLU A 1 243 ? 10.449 13.524 7.441 1.00 96.19 243 GLU A O 1
ATOM 1947 N N . ALA A 1 244 ? 8.808 12.669 8.725 1.00 97.50 244 ALA A N 1
ATOM 1948 C CA . ALA A 1 244 ? 8.073 12.084 7.610 1.00 97.50 244 ALA A CA 1
ATOM 1949 C C . ALA A 1 244 ? 7.560 13.167 6.647 1.00 97.50 244 ALA A C 1
ATOM 1951 O O . ALA A 1 244 ? 7.734 13.047 5.432 1.00 97.50 244 ALA A O 1
ATOM 1952 N N . LEU A 1 245 ? 6.968 14.245 7.178 1.00 96.06 245 LEU A N 1
ATOM 1953 C CA . LEU A 1 245 ? 6.501 15.379 6.379 1.00 96.06 245 LEU A CA 1
ATOM 1954 C C . LEU A 1 245 ? 7.646 16.089 5.655 1.00 96.06 245 LEU A C 1
ATOM 1956 O O . LEU A 1 245 ? 7.485 16.407 4.479 1.00 96.06 245 LEU A O 1
ATOM 1960 N N . GLU A 1 246 ? 8.792 16.298 6.306 1.00 96.69 246 GLU A N 1
ATOM 1961 C CA . GLU A 1 246 ? 9.984 16.864 5.658 1.00 96.69 246 GLU A CA 1
ATOM 1962 C C . GLU A 1 246 ? 10.449 15.997 4.482 1.00 96.69 246 GLU A C 1
ATOM 1964 O O . GLU A 1 246 ? 10.693 16.506 3.383 1.00 96.69 246 GLU A O 1
ATOM 1969 N N . SER A 1 247 ? 10.506 14.677 4.682 1.00 97.00 247 SER A N 1
ATOM 1970 C CA . SER A 1 247 ? 10.884 13.725 3.635 1.00 97.00 247 SER A CA 1
ATOM 1971 C C . SER A 1 247 ? 9.928 13.798 2.444 1.00 97.00 247 SER A C 1
ATOM 1973 O O . SER A 1 247 ? 10.379 13.925 1.305 1.00 97.00 247 SER A O 1
ATOM 1975 N N . TYR A 1 248 ? 8.614 13.786 2.683 1.00 97.56 248 TYR A N 1
ATOM 1976 C CA . TYR A 1 248 ? 7.625 13.897 1.610 1.00 97.56 248 TYR A CA 1
ATOM 1977 C C . TYR A 1 248 ? 7.673 15.256 0.907 1.00 97.56 248 TYR A C 1
ATOM 1979 O O . TYR A 1 248 ? 7.665 15.301 -0.324 1.00 97.56 248 TYR A O 1
ATOM 1987 N N . GLN A 1 249 ? 7.769 16.357 1.657 1.00 96.00 249 GLN A N 1
ATOM 1988 C CA . GLN A 1 249 ? 7.797 17.707 1.093 1.00 96.00 249 GLN A CA 1
ATOM 1989 C C . GLN A 1 249 ? 9.020 17.917 0.197 1.00 96.00 249 GLN A C 1
ATOM 1991 O O . GLN A 1 249 ? 8.888 18.487 -0.883 1.00 96.00 249 GLN A O 1
ATOM 1996 N N . SER A 1 250 ? 10.173 17.358 0.581 1.00 95.38 250 SER A N 1
ATOM 1997 C CA . SER A 1 250 ? 11.394 17.425 -0.228 1.00 95.38 250 SER A CA 1
ATOM 1998 C C . SER A 1 250 ? 11.239 16.821 -1.630 1.00 95.38 250 SER A C 1
ATOM 2000 O O . SER A 1 250 ? 11.955 17.225 -2.540 1.00 95.38 250 SER A O 1
ATOM 2002 N N . ILE A 1 251 ? 10.309 15.877 -1.816 1.00 95.81 251 ILE A N 1
ATOM 2003 C CA . ILE A 1 251 ? 10.010 15.257 -3.116 1.00 95.81 251 ILE A CA 1
ATOM 2004 C C . ILE A 1 251 ? 8.865 15.980 -3.828 1.00 95.81 251 ILE A C 1
ATOM 2006 O O . ILE A 1 251 ? 8.903 16.150 -5.046 1.00 95.81 251 ILE A O 1
ATOM 2010 N N . ILE A 1 252 ? 7.861 16.452 -3.085 1.00 94.56 252 ILE A N 1
ATOM 2011 C CA . ILE A 1 252 ? 6.756 17.249 -3.639 1.00 94.56 252 ILE A CA 1
ATOM 2012 C C . ILE A 1 252 ? 7.292 18.538 -4.284 1.00 94.56 252 ILE A C 1
ATOM 2014 O O . ILE A 1 252 ? 6.864 18.893 -5.382 1.00 94.56 252 ILE A O 1
ATOM 2018 N N . ASP A 1 253 ? 8.264 19.199 -3.649 1.00 93.69 253 ASP A N 1
ATOM 2019 C CA . ASP A 1 253 ? 8.845 20.459 -4.132 1.00 93.69 253 ASP A CA 1
ATOM 2020 C C . ASP A 1 253 ? 9.560 20.319 -5.487 1.00 93.69 253 ASP A C 1
ATOM 2022 O O . ASP A 1 253 ? 9.585 21.272 -6.268 1.00 93.69 253 ASP A O 1
ATOM 2026 N N . LEU A 1 254 ? 10.068 19.125 -5.816 1.00 90.69 254 LEU A N 1
ATOM 2027 C CA . LEU A 1 254 ? 10.709 18.839 -7.107 1.00 90.69 254 LEU A CA 1
ATOM 2028 C C . LEU A 1 254 ? 9.709 18.787 -8.271 1.00 90.69 254 LEU A C 1
ATOM 2030 O O . LEU A 1 254 ? 10.099 18.907 -9.428 1.00 90.69 254 LEU A O 1
ATOM 2034 N N . SER A 1 255 ? 8.407 18.644 -7.992 1.00 87.06 255 SER A N 1
ATOM 2035 C CA . SER A 1 255 ? 7.345 18.646 -9.012 1.00 87.06 255 SER A CA 1
ATOM 2036 C C . SER A 1 255 ? 7.557 17.626 -10.150 1.00 87.06 255 SER A C 1
ATOM 2038 O O . SER A 1 255 ? 7.197 17.890 -11.298 1.00 87.06 255 SER A O 1
ATOM 2040 N N . ILE A 1 256 ? 8.123 16.455 -9.830 1.00 84.00 256 ILE A N 1
ATOM 2041 C CA . ILE A 1 256 ? 8.486 15.400 -10.797 1.00 84.00 256 ILE A CA 1
ATOM 2042 C C . ILE A 1 256 ? 7.235 14.789 -11.454 1.00 84.00 256 ILE A C 1
ATOM 2044 O O . ILE A 1 256 ? 7.198 14.572 -12.665 1.00 84.00 256 ILE A O 1
ATOM 2048 N N . GLY A 1 257 ? 6.191 14.515 -10.662 1.00 84.69 257 GLY A N 1
ATOM 2049 C CA . GLY A 1 257 ? 4.937 13.915 -11.137 1.00 84.69 257 GLY A CA 1
ATOM 2050 C C . GLY A 1 257 ? 5.030 12.416 -11.454 1.00 84.69 257 GLY A C 1
ATOM 2051 O O . GLY A 1 257 ? 4.201 11.886 -12.201 1.00 84.69 257 GLY A O 1
ATOM 2052 N N . ASP A 1 258 ? 6.051 11.736 -10.941 1.00 87.25 258 ASP A N 1
ATOM 2053 C CA . ASP A 1 258 ? 6.230 10.285 -10.968 1.00 87.25 258 ASP A CA 1
ATOM 2054 C C . ASP A 1 258 ? 5.452 9.574 -9.838 1.00 87.25 258 ASP A C 1
ATOM 2056 O O . ASP A 1 258 ? 4.800 10.204 -9.008 1.00 87.25 258 ASP A O 1
ATOM 2060 N N . SER A 1 259 ? 5.522 8.240 -9.786 1.00 91.31 259 SER A N 1
ATOM 2061 C CA . SER A 1 259 ? 4.849 7.462 -8.733 1.00 91.31 259 SER A CA 1
ATOM 2062 C C . SER A 1 259 ? 5.281 7.895 -7.323 1.00 91.31 259 SER A C 1
ATOM 2064 O O . SER A 1 259 ? 4.426 8.087 -6.459 1.00 91.31 259 SER A O 1
ATOM 2066 N N . ALA A 1 260 ? 6.579 8.128 -7.090 1.00 93.94 260 ALA A N 1
ATOM 2067 C CA . ALA A 1 260 ? 7.083 8.485 -5.765 1.00 93.94 260 ALA A CA 1
ATOM 2068 C C . ALA A 1 260 ? 6.529 9.831 -5.278 1.00 93.94 260 ALA A C 1
ATOM 2070 O O . ALA A 1 260 ? 6.021 9.910 -4.159 1.00 93.94 260 ALA A O 1
ATOM 2071 N N . SER A 1 261 ? 6.558 10.873 -6.114 1.00 94.19 261 SER A N 1
ATOM 2072 C CA . SER A 1 261 ? 6.015 12.191 -5.753 1.00 94.19 261 SER A CA 1
ATOM 2073 C C . SER A 1 261 ? 4.501 12.178 -5.516 1.00 94.19 261 SER A C 1
ATOM 2075 O O . SER A 1 261 ? 4.022 12.837 -4.590 1.00 94.19 261 SER A O 1
ATOM 2077 N N . LEU A 1 262 ? 3.742 11.379 -6.274 1.00 95.44 262 LEU A N 1
ATOM 2078 C CA . LEU A 1 262 ? 2.305 11.192 -6.047 1.00 95.44 262 LEU A CA 1
ATOM 2079 C C . LEU A 1 262 ? 2.021 10.516 -4.695 1.00 95.44 262 LEU A C 1
ATOM 2081 O O . LEU A 1 262 ? 1.146 10.959 -3.949 1.00 95.44 262 LEU A O 1
ATOM 2085 N N . ILE A 1 263 ? 2.781 9.476 -4.343 1.00 96.62 263 ILE A N 1
ATOM 2086 C CA . ILE A 1 263 ? 2.646 8.796 -3.046 1.00 96.62 263 ILE A CA 1
ATOM 2087 C C . ILE A 1 263 ? 3.098 9.693 -1.890 1.00 96.62 263 ILE A C 1
ATOM 2089 O O . ILE A 1 263 ? 2.435 9.723 -0.853 1.00 96.62 263 ILE A O 1
ATOM 2093 N N . ALA A 1 264 ? 4.158 10.485 -2.072 1.00 97.00 264 ALA A N 1
ATOM 2094 C CA . ALA A 1 264 ? 4.580 11.491 -1.100 1.00 97.00 264 ALA A CA 1
ATOM 2095 C C . ALA A 1 264 ? 3.449 12.485 -0.802 1.00 97.00 264 ALA A C 1
ATOM 2097 O O . ALA A 1 264 ? 3.150 12.758 0.363 1.00 97.00 264 ALA A O 1
ATOM 2098 N N . LEU A 1 265 ? 2.767 12.977 -1.845 1.00 96.38 265 LEU A N 1
ATOM 2099 C CA . LEU A 1 265 ? 1.623 13.871 -1.690 1.00 96.38 265 LEU A CA 1
ATOM 2100 C C . LEU A 1 265 ? 0.496 13.199 -0.899 1.00 96.38 265 LEU A C 1
ATOM 2102 O O . LEU A 1 265 ? 0.044 13.775 0.093 1.00 96.38 265 LEU A O 1
ATOM 2106 N N . ASN A 1 266 ? 0.104 11.976 -1.270 1.00 96.38 266 ASN A N 1
ATOM 2107 C CA . ASN A 1 266 ? -0.917 11.207 -0.553 1.00 96.38 266 ASN A CA 1
ATOM 2108 C C . ASN A 1 266 ? -0.577 11.030 0.935 1.00 96.38 266 ASN A C 1
ATOM 2110 O O . ASN A 1 266 ? -1.405 11.310 1.803 1.00 96.38 266 ASN A O 1
ATOM 2114 N N . ASN A 1 267 ? 0.649 10.608 1.241 1.00 96.62 267 ASN A N 1
ATOM 2115 C CA . ASN A 1 267 ? 1.065 10.353 2.617 1.00 96.62 267 ASN A CA 1
ATOM 2116 C C . ASN A 1 267 ? 1.152 11.652 3.429 1.00 96.62 267 ASN A C 1
ATOM 2118 O O . ASN A 1 267 ? 0.733 11.688 4.585 1.00 96.62 267 ASN A O 1
ATOM 2122 N N . SER A 1 268 ? 1.611 12.745 2.812 1.00 95.12 268 SER A N 1
ATOM 2123 C CA . SER A 1 268 ? 1.640 14.062 3.455 1.00 95.12 268 SER A CA 1
ATOM 2124 C C . SER A 1 268 ? 0.235 14.563 3.816 1.00 95.12 268 SER A C 1
ATOM 2126 O O . SER A 1 268 ? 0.035 15.120 4.896 1.00 95.12 268 SER A O 1
ATOM 2128 N N . VAL A 1 269 ? -0.754 14.315 2.947 1.00 93.31 269 VAL A N 1
ATOM 2129 C CA . VAL A 1 269 ? -2.166 14.622 3.209 1.00 93.31 269 VAL A CA 1
ATOM 2130 C C . VAL A 1 269 ? -2.699 13.780 4.363 1.00 93.31 269 VAL A C 1
ATOM 2132 O O . VAL A 1 269 ? -3.380 14.323 5.235 1.00 93.31 269 VAL A O 1
ATOM 2135 N N . ALA A 1 270 ? -2.373 12.486 4.400 1.00 92.00 270 ALA A N 1
ATOM 2136 C CA . ALA A 1 270 ? -2.798 11.594 5.475 1.00 92.00 270 ALA A CA 1
ATOM 2137 C C . ALA A 1 270 ? -2.290 12.068 6.849 1.00 92.00 270 ALA A C 1
ATOM 2139 O O . ALA A 1 270 ? -3.067 12.097 7.802 1.00 92.00 270 ALA A O 1
ATOM 2140 N N . ILE A 1 271 ? -1.029 12.515 6.944 1.00 91.00 271 ILE A N 1
ATOM 2141 C CA . ILE A 1 271 ? -0.481 13.072 8.192 1.00 91.00 271 ILE A CA 1
ATOM 2142 C C . ILE A 1 271 ? -1.198 14.373 8.568 1.00 91.00 271 ILE A C 1
ATOM 2144 O O . ILE A 1 271 ? -1.729 14.473 9.672 1.00 91.00 271 ILE A O 1
ATOM 2148 N N . ARG A 1 272 ? -1.256 15.359 7.659 1.00 87.25 272 ARG A N 1
ATOM 2149 C CA . ARG A 1 272 ? -1.871 16.671 7.947 1.00 87.25 272 ARG A CA 1
ATOM 2150 C C . ARG A 1 272 ? -3.333 16.545 8.367 1.00 87.25 272 ARG A C 1
ATOM 2152 O O . ARG A 1 272 ? -3.764 17.182 9.318 1.00 87.25 272 ARG A O 1
ATOM 2159 N N . SER A 1 273 ? -4.086 15.673 7.703 1.00 80.50 273 SER A N 1
ATOM 2160 C CA . SER A 1 273 ? -5.504 15.449 8.011 1.00 80.50 273 SER A CA 1
ATOM 2161 C C . SER A 1 273 ? -5.726 14.828 9.394 1.00 80.50 273 SER A C 1
ATOM 2163 O O . SER A 1 273 ? -6.798 15.009 9.975 1.00 80.50 273 SER A O 1
ATOM 2165 N N . ALA A 1 274 ? -4.735 14.099 9.917 1.00 76.69 274 ALA A N 1
ATOM 2166 C CA . ALA A 1 274 ? -4.766 13.515 11.254 1.00 76.69 274 ALA A CA 1
ATOM 2167 C C . ALA A 1 274 ? -4.303 14.496 12.347 1.00 76.69 274 ALA A C 1
ATOM 2169 O O . ALA A 1 274 ? -4.781 14.407 13.477 1.00 76.69 274 ALA A O 1
ATOM 2170 N N . THR A 1 275 ? -3.391 15.425 12.033 1.00 73.00 275 THR A N 1
ATOM 2171 C CA . THR A 1 275 ? -2.800 16.358 13.011 1.00 73.00 275 THR A CA 1
ATOM 2172 C C . THR A 1 275 ? -3.519 17.704 13.100 1.00 73.00 275 THR A C 1
ATOM 2174 O O . THR A 1 275 ? -3.627 18.252 14.197 1.00 73.00 275 THR A O 1
ATOM 2177 N N . SER A 1 276 ? -4.049 18.231 11.992 1.00 62.69 276 SER A N 1
ATOM 2178 C CA . SER A 1 276 ? -4.686 19.557 11.901 1.00 62.69 276 SER A CA 1
ATOM 2179 C C . SER A 1 276 ? -6.108 19.600 12.470 1.00 62.69 276 SER A C 1
ATOM 2181 O O . SER A 1 276 ? -7.010 20.162 11.858 1.00 62.69 276 SER A O 1
ATOM 2183 N N . GLY A 1 277 ? -6.342 18.975 13.626 1.00 54.75 277 GLY A N 1
ATOM 2184 C CA . GLY A 1 277 ? -7.664 18.823 14.227 1.00 54.75 277 GLY A CA 1
ATOM 2185 C C . GLY A 1 277 ? -8.604 20.016 13.988 1.00 54.75 277 GLY A C 1
ATOM 2186 O O . GLY A 1 277 ? -8.378 21.108 14.497 1.00 54.75 277 GLY A O 1
ATOM 2187 N N . THR A 1 278 ? -9.709 19.745 13.284 1.00 51.53 278 THR A N 1
ATOM 2188 C CA . THR A 1 278 ? -10.991 20.484 13.274 1.00 51.53 278 THR A CA 1
ATOM 2189 C C . THR A 1 278 ? -11.265 21.611 12.263 1.00 51.53 278 THR A C 1
ATOM 2191 O O . THR A 1 278 ? -12.426 22.025 12.190 1.00 51.53 278 THR A O 1
ATOM 2194 N N . GLU A 1 279 ? -10.343 22.045 11.396 1.00 60.09 279 GLU A N 1
ATOM 2195 C CA . GLU A 1 279 ? -10.680 23.077 10.390 1.00 60.09 279 GLU A CA 1
ATOM 2196 C C . GLU A 1 279 ? -11.139 22.487 9.040 1.00 60.09 279 GLU A C 1
ATOM 2198 O O . GLU A 1 279 ? -10.460 21.692 8.397 1.00 60.09 279 GLU A O 1
ATOM 2203 N N . LYS A 1 280 ? -12.339 22.876 8.579 1.00 61.59 280 LYS A N 1
ATOM 2204 C CA . LYS A 1 280 ? -12.911 22.400 7.300 1.00 61.59 280 LYS A CA 1
ATOM 2205 C C . LYS A 1 280 ? -12.093 22.817 6.071 1.00 61.59 280 LYS A C 1
ATOM 2207 O O . LYS A 1 280 ? -12.155 22.124 5.055 1.00 61.59 280 LYS A O 1
ATOM 2212 N N . GLU A 1 281 ? -11.387 23.944 6.143 1.00 60.53 281 GLU A N 1
ATOM 2213 C CA . GLU A 1 281 ? -10.591 24.487 5.032 1.00 60.53 281 GLU A CA 1
ATOM 2214 C C . GLU A 1 281 ? -9.401 23.572 4.682 1.00 60.53 281 GLU A C 1
ATOM 2216 O O . GLU A 1 281 ? -9.108 23.355 3.500 1.00 60.53 281 GLU A O 1
ATOM 2221 N N . ASP A 1 282 ? -8.817 22.911 5.684 1.00 78.00 282 ASP A N 1
ATOM 2222 C CA . ASP A 1 282 ? -7.717 21.958 5.505 1.00 78.00 282 ASP A CA 1
ATOM 2223 C C . ASP A 1 282 ? -8.160 20.679 4.780 1.00 78.00 282 ASP A C 1
ATOM 2225 O O . ASP A 1 282 ? -7.437 20.155 3.923 1.00 78.00 282 ASP A O 1
ATOM 2229 N N . TYR A 1 283 ? -9.382 20.200 5.043 1.00 86.00 283 TYR A N 1
ATOM 2230 C CA . TYR A 1 283 ? -9.927 19.020 4.366 1.00 86.00 283 TYR A CA 1
ATOM 2231 C C . TYR A 1 283 ? -10.250 19.274 2.894 1.00 86.00 283 TYR A C 1
ATOM 2233 O O . TYR A 1 283 ? -10.064 18.378 2.073 1.00 86.00 283 TYR A O 1
ATOM 2241 N N . GLN A 1 284 ? -10.722 20.471 2.536 1.00 88.62 284 GLN A N 1
ATOM 2242 C CA . GLN A 1 284 ? -11.006 20.798 1.136 1.00 88.62 284 GLN A CA 1
ATOM 2243 C C . GLN A 1 284 ? -9.707 20.942 0.330 1.00 88.62 284 GLN A C 1
ATOM 2245 O O . GLN A 1 284 ? -9.602 20.370 -0.751 1.00 88.62 284 GLN A O 1
ATOM 2250 N N . THR A 1 285 ? -8.685 21.590 0.894 1.00 89.81 285 THR A N 1
ATOM 2251 C CA . THR A 1 285 ? -7.354 21.667 0.268 1.00 89.81 285 THR A CA 1
ATOM 2252 C C . THR A 1 285 ? -6.751 20.274 0.071 1.00 89.81 285 THR A C 1
ATOM 2254 O O . THR A 1 285 ? -6.281 19.936 -1.015 1.00 89.81 285 THR A O 1
ATOM 2257 N N . SER A 1 286 ? -6.828 19.429 1.101 1.00 91.50 286 SER A N 1
ATOM 2258 C CA . SER A 1 286 ? -6.382 18.033 1.050 1.00 91.50 286 SER A CA 1
ATOM 2259 C C . SER A 1 286 ? -7.140 17.215 0.002 1.00 91.50 286 SER A C 1
ATOM 2261 O O . SER A 1 286 ? -6.541 16.428 -0.729 1.00 91.50 286 SER A O 1
ATOM 2263 N N . LEU A 1 287 ? -8.454 17.428 -0.116 1.00 91.81 287 LEU A N 1
ATOM 2264 C CA . LEU A 1 287 ? -9.292 16.783 -1.123 1.00 91.81 287 LEU A CA 1
ATOM 2265 C C . LEU A 1 287 ? -8.829 17.133 -2.541 1.00 91.81 287 LEU A C 1
ATOM 2267 O O . LEU A 1 287 ? -8.720 16.247 -3.388 1.00 91.81 287 LEU A O 1
ATOM 2271 N N . ASP A 1 288 ? -8.544 18.407 -2.801 1.00 92.06 288 ASP A N 1
ATOM 2272 C CA . ASP A 1 288 ? -8.110 18.869 -4.120 1.00 92.06 288 ASP A CA 1
ATOM 2273 C C . ASP A 1 288 ? -6.703 18.349 -4.468 1.00 92.06 288 ASP A C 1
ATOM 2275 O O . ASP A 1 288 ? -6.454 17.953 -5.609 1.00 92.06 288 ASP A O 1
ATOM 2279 N N . GLN A 1 289 ? -5.816 18.228 -3.473 1.00 92.31 289 GLN A N 1
ATOM 2280 C CA . GLN A 1 289 ? -4.516 17.568 -3.629 1.00 92.31 289 GLN A CA 1
ATOM 2281 C C . GLN A 1 289 ? -4.664 16.089 -4.013 1.00 92.31 289 GLN A C 1
ATOM 2283 O O . GLN A 1 289 ? -4.058 15.651 -4.989 1.00 92.31 289 GLN A O 1
ATOM 2288 N N . ILE A 1 290 ? -5.501 15.320 -3.308 1.00 93.62 290 ILE A N 1
ATOM 2289 C CA . ILE A 1 290 ? -5.727 13.898 -3.623 1.00 93.62 290 ILE A CA 1
ATOM 2290 C C . ILE A 1 290 ? -6.375 13.727 -5.001 1.00 93.62 290 ILE A C 1
ATOM 2292 O O . ILE A 1 290 ? -5.976 12.845 -5.761 1.00 93.62 290 ILE A O 1
ATOM 2296 N N . LYS A 1 291 ? -7.312 14.604 -5.381 1.00 92.69 291 LYS A N 1
ATOM 2297 C CA . LYS A 1 291 ? -7.912 14.598 -6.725 1.00 92.69 291 LYS A CA 1
ATOM 2298 C C . LYS A 1 291 ? -6.883 14.764 -7.838 1.00 92.69 291 LYS A C 1
ATOM 2300 O O . LYS A 1 291 ? -7.040 14.150 -8.889 1.00 92.69 291 LYS A O 1
ATOM 2305 N N . SER A 1 292 ? -5.820 15.537 -7.609 1.00 91.88 292 SER A N 1
ATOM 2306 C CA . SER A 1 292 ? -4.737 15.684 -8.591 1.00 91.88 292 SER A CA 1
ATOM 2307 C C . SER A 1 292 ? -3.949 14.388 -8.844 1.00 91.88 292 SER A C 1
ATOM 2309 O O . SER A 1 292 ? -3.315 14.258 -9.886 1.00 91.88 292 SER A O 1
ATOM 2311 N N . ILE A 1 293 ? -4.024 13.409 -7.932 1.00 92.94 293 ILE A N 1
ATOM 2312 C CA . ILE A 1 293 ? -3.350 12.108 -8.058 1.00 92.94 293 ILE A CA 1
ATOM 2313 C C . ILE A 1 293 ? -4.162 11.127 -8.916 1.00 92.94 293 ILE A C 1
ATOM 2315 O O . ILE A 1 293 ? -3.588 10.334 -9.662 1.00 92.94 293 ILE A O 1
ATOM 2319 N N . ILE A 1 294 ? -5.493 11.184 -8.847 1.00 88.38 294 ILE A N 1
ATOM 2320 C CA . ILE A 1 294 ? -6.424 10.237 -9.495 1.00 88.38 294 ILE A CA 1
ATOM 2321 C C . ILE A 1 294 ? -6.928 10.727 -10.863 1.00 88.38 294 ILE A C 1
ATOM 2323 O O . ILE A 1 294 ? -8.090 10.539 -11.216 1.00 88.38 294 ILE A O 1
ATOM 2327 N N . THR A 1 295 ? -6.066 11.384 -11.639 1.00 89.25 295 THR A N 1
ATOM 2328 C CA . THR A 1 295 ? -6.382 11.777 -13.022 1.00 89.25 295 THR A CA 1
ATOM 2329 C C . THR A 1 295 ? -6.071 10.645 -14.000 1.00 89.25 295 THR A C 1
ATOM 2331 O O . THR A 1 295 ? -5.227 9.798 -13.719 1.00 89.25 295 THR A O 1
ATOM 2334 N N . GLU A 1 296 ? -6.675 10.663 -15.191 1.00 82.62 296 GLU A N 1
ATOM 2335 C CA . GLU A 1 296 ? -6.416 9.668 -16.247 1.00 82.62 296 GLU A CA 1
ATOM 2336 C C . GLU A 1 296 ? -4.920 9.561 -16.619 1.00 82.62 296 GLU A C 1
ATOM 2338 O O . GLU A 1 296 ? -4.419 8.482 -16.931 1.00 82.62 296 GLU A O 1
ATOM 2343 N N . GLN A 1 297 ? -4.175 10.669 -16.524 1.00 80.19 297 GLN A N 1
ATOM 2344 C CA . GLN A 1 297 ? -2.746 10.722 -16.852 1.00 80.19 297 GLN A CA 1
ATOM 2345 C C . GLN A 1 297 ? -1.846 10.151 -15.748 1.00 80.19 297 GLN A C 1
ATOM 2347 O O . GLN A 1 297 ? -0.768 9.623 -16.029 1.00 80.19 297 GLN A O 1
ATOM 2352 N N . THR A 1 298 ? -2.252 10.288 -14.487 1.00 84.38 298 THR A N 1
ATOM 2353 C CA . THR A 1 298 ? -1.427 9.944 -13.320 1.00 84.38 298 THR A CA 1
ATOM 2354 C C . THR A 1 298 ? -1.812 8.608 -12.703 1.00 84.38 298 THR A C 1
ATOM 2356 O O . THR A 1 298 ? -0.940 7.927 -12.168 1.00 84.38 298 THR A O 1
ATOM 2359 N N . GLU A 1 299 ? -3.074 8.183 -12.828 1.00 80.94 299 GLU A N 1
ATOM 2360 C CA . GLU A 1 299 ? -3.571 6.930 -12.250 1.00 80.94 299 GLU A CA 1
ATOM 2361 C C . GLU A 1 299 ? -2.762 5.732 -12.776 1.00 80.94 299 GLU A C 1
ATOM 2363 O O . GLU A 1 299 ? -2.349 4.879 -11.995 1.00 80.94 299 GLU A O 1
ATOM 2368 N N . ASN A 1 300 ? -2.410 5.704 -14.066 1.00 84.12 300 ASN A N 1
ATOM 2369 C CA . ASN A 1 300 ? -1.627 4.616 -14.670 1.00 84.12 300 ASN A CA 1
ATOM 2370 C C . ASN A 1 300 ? -0.193 4.472 -14.124 1.00 84.12 300 ASN A C 1
ATOM 2372 O O . ASN A 1 300 ? 0.447 3.454 -14.375 1.00 84.12 300 ASN A O 1
ATOM 2376 N N . LYS A 1 301 ? 0.318 5.458 -13.374 1.00 87.75 301 LYS A N 1
ATOM 2377 C CA . LYS A 1 301 ? 1.649 5.401 -12.743 1.00 87.75 301 LYS A CA 1
ATOM 2378 C C . LYS A 1 301 ? 1.648 4.678 -11.395 1.00 87.75 301 LYS A C 1
ATOM 2380 O O . LYS A 1 301 ? 2.721 4.425 -10.852 1.00 87.75 301 LYS A O 1
ATOM 2385 N N . LEU A 1 302 ? 0.471 4.399 -10.841 1.00 91.44 302 LEU A N 1
ATOM 2386 C CA . LEU A 1 302 ? 0.299 3.771 -9.536 1.00 91.44 302 LEU A CA 1
ATOM 2387 C C . LEU A 1 302 ? -0.067 2.293 -9.686 1.00 91.44 302 LEU A C 1
ATOM 2389 O O . LEU A 1 302 ? -0.745 1.902 -10.641 1.00 91.44 302 LEU A O 1
ATOM 2393 N N . THR A 1 303 ? 0.334 1.481 -8.712 1.00 91.62 303 THR A N 1
ATOM 2394 C CA . THR A 1 303 ? -0.158 0.101 -8.591 1.00 91.62 303 THR A CA 1
ATOM 2395 C C . THR A 1 303 ? -1.621 0.092 -8.154 1.00 91.62 303 THR A C 1
ATOM 2397 O O . THR A 1 303 ? -2.146 1.084 -7.640 1.00 91.62 303 THR A O 1
ATOM 2400 N N . THR A 1 304 ? -2.310 -1.029 -8.328 1.00 92.62 304 THR A N 1
ATOM 2401 C CA . THR A 1 304 ? -3.709 -1.180 -7.926 1.00 92.62 304 THR A CA 1
ATOM 2402 C C . THR A 1 304 ? -3.872 -0.994 -6.423 1.00 92.62 304 THR A C 1
ATOM 2404 O O . THR A 1 304 ? -4.767 -0.264 -6.003 1.00 92.62 304 THR A O 1
ATOM 2407 N N . ALA A 1 305 ? -2.958 -1.541 -5.616 1.00 91.38 305 ALA A N 1
ATOM 2408 C CA . ALA A 1 305 ? -2.935 -1.314 -4.172 1.00 91.38 305 ALA A CA 1
ATOM 2409 C C . ALA A 1 305 ? -2.829 0.185 -3.829 1.00 91.38 305 ALA A C 1
ATOM 2411 O O . ALA A 1 305 ? -3.626 0.706 -3.051 1.00 91.38 305 ALA A O 1
ATOM 2412 N N . GLN A 1 306 ? -1.913 0.911 -4.478 1.00 93.62 306 GLN A N 1
ATOM 2413 C CA . GLN A 1 306 ? -1.758 2.357 -4.288 1.00 93.62 306 GLN A CA 1
ATOM 2414 C C . GLN A 1 306 ? -3.010 3.137 -4.713 1.00 93.62 306 GLN A C 1
ATOM 2416 O O . GLN A 1 306 ? -3.457 4.023 -3.984 1.00 93.62 306 GLN A O 1
ATOM 2421 N N . LYS A 1 307 ? -3.616 2.798 -5.860 1.00 93.94 307 LYS A N 1
ATOM 2422 C CA . LYS A 1 307 ? -4.877 3.408 -6.322 1.00 93.94 307 LYS A CA 1
ATOM 2423 C C . LYS A 1 307 ? -5.987 3.212 -5.299 1.00 93.94 307 LYS A C 1
ATOM 2425 O O . LYS A 1 307 ? -6.712 4.162 -5.007 1.00 93.94 307 LYS A O 1
ATOM 2430 N N . CYS A 1 308 ? -6.118 2.006 -4.756 1.00 93.19 308 CYS A N 1
ATOM 2431 C CA . CYS A 1 308 ? -7.083 1.691 -3.713 1.00 93.19 308 CYS A CA 1
ATOM 2432 C C . CYS A 1 308 ? -6.872 2.569 -2.473 1.00 93.19 308 CYS A C 1
ATOM 2434 O O . CYS A 1 308 ? -7.822 3.204 -2.021 1.00 93.19 308 CYS A O 1
ATOM 2436 N N . THR A 1 309 ? -5.637 2.698 -1.979 1.00 93.50 309 THR A N 1
ATOM 2437 C CA . THR A 1 309 ? -5.316 3.558 -0.825 1.00 93.50 309 THR A CA 1
ATOM 2438 C C . THR A 1 309 ? -5.600 5.039 -1.089 1.00 93.50 309 THR A C 1
ATOM 2440 O O . THR A 1 309 ? -6.204 5.709 -0.253 1.00 93.50 309 THR A O 1
ATOM 2443 N N . VAL A 1 310 ? -5.215 5.569 -2.254 1.00 95.19 310 VAL A N 1
ATOM 2444 C CA . VAL A 1 310 ? -5.472 6.977 -2.606 1.00 95.19 310 VAL A CA 1
ATOM 2445 C C . VAL A 1 310 ? -6.978 7.248 -2.695 1.00 95.19 310 VAL A C 1
ATOM 2447 O O . VAL A 1 310 ? -7.459 8.249 -2.162 1.00 95.19 310 VAL A O 1
ATOM 2450 N N . ASN A 1 311 ? -7.747 6.344 -3.311 1.00 94.38 311 ASN A N 1
ATOM 2451 C CA . ASN A 1 311 ? -9.206 6.462 -3.366 1.00 94.38 311 ASN A CA 1
ATOM 2452 C C . ASN A 1 311 ? -9.852 6.311 -1.982 1.00 94.38 311 ASN A C 1
ATOM 2454 O O . ASN A 1 311 ? -10.797 7.028 -1.671 1.00 94.38 311 ASN A O 1
ATOM 2458 N N . PHE A 1 312 ? -9.329 5.442 -1.121 1.00 93.62 312 PHE A N 1
ATOM 2459 C CA . PHE A 1 312 ? -9.796 5.327 0.259 1.00 93.62 312 PHE A CA 1
ATOM 2460 C C . PHE A 1 312 ? -9.601 6.637 1.041 1.00 93.62 312 PHE A C 1
ATOM 2462 O O . PHE A 1 312 ? -10.530 7.128 1.690 1.00 93.62 312 PHE A O 1
ATOM 2469 N N . ASN A 1 313 ? -8.428 7.264 0.913 1.00 93.62 313 ASN A N 1
ATOM 2470 C CA . ASN A 1 313 ? -8.155 8.576 1.504 1.00 93.62 313 ASN A CA 1
ATOM 2471 C C . ASN A 1 313 ? -9.077 9.659 0.923 1.00 93.62 313 ASN A C 1
ATOM 2473 O O . ASN A 1 313 ? -9.601 10.490 1.666 1.00 93.62 313 ASN A O 1
ATOM 2477 N N . HIS A 1 314 ? -9.343 9.618 -0.386 1.00 93.25 314 HIS A N 1
ATOM 2478 C CA . HIS A 1 314 ? -10.306 10.503 -1.043 1.00 93.25 314 HIS A CA 1
ATOM 2479 C C . HIS A 1 314 ? -11.708 10.376 -0.421 1.00 93.25 314 HIS A C 1
ATOM 2481 O O . HIS A 1 314 ? -12.300 11.378 -0.011 1.00 93.25 314 HIS A O 1
ATOM 2487 N N . ILE A 1 315 ? -12.223 9.150 -0.297 1.00 93.31 315 ILE A N 1
ATOM 2488 C CA . ILE A 1 315 ? -13.535 8.863 0.300 1.00 93.31 315 ILE A CA 1
ATOM 2489 C C . ILE A 1 315 ? -13.582 9.343 1.755 1.00 93.31 315 ILE A C 1
ATOM 2491 O O . ILE A 1 315 ? -14.553 9.985 2.164 1.00 93.31 315 ILE A O 1
ATOM 2495 N N . SER A 1 316 ? -12.516 9.103 2.519 1.00 90.44 316 SER A N 1
ATOM 2496 C CA . SER A 1 316 ? -12.404 9.539 3.914 1.00 90.44 316 SER A CA 1
ATOM 2497 C C . SER A 1 316 ? -12.478 11.065 4.045 1.00 90.44 316 SER A C 1
ATOM 2499 O O . SER A 1 316 ? -13.243 11.591 4.856 1.00 90.44 316 SER A O 1
ATOM 2501 N N . LEU A 1 317 ? -11.770 11.811 3.191 1.00 90.06 317 LEU A N 1
ATOM 2502 C CA . LEU A 1 317 ? -11.841 13.278 3.159 1.00 90.06 317 LEU A CA 1
ATOM 2503 C C . LEU A 1 317 ? -13.243 13.783 2.790 1.00 90.06 317 LEU A C 1
ATOM 2505 O O . LEU A 1 317 ? -13.760 14.715 3.411 1.00 90.06 317 LEU A O 1
ATOM 2509 N N . MET A 1 318 ? -13.902 13.151 1.815 1.00 89.75 318 MET A N 1
ATOM 2510 C CA . MET A 1 318 ? -15.285 13.488 1.458 1.00 89.75 318 MET A CA 1
ATOM 2511 C C . MET A 1 318 ? -16.267 13.224 2.610 1.00 89.75 318 MET A C 1
ATOM 2513 O O . MET A 1 318 ? -17.182 14.026 2.827 1.00 89.75 318 MET A O 1
ATOM 2517 N N . LEU A 1 319 ? -16.051 12.157 3.388 1.00 87.69 319 LEU A N 1
ATOM 2518 C CA . LEU A 1 319 ? -16.832 11.842 4.587 1.00 87.69 319 LEU A CA 1
ATOM 2519 C C . LEU A 1 319 ? -16.690 12.940 5.655 1.00 87.69 319 LEU A C 1
ATOM 2521 O O . LEU A 1 319 ? -17.698 13.353 6.242 1.00 87.69 319 LEU A O 1
ATOM 2525 N N . HIS A 1 320 ? -15.476 13.455 5.880 1.00 85.38 320 HIS A N 1
ATOM 2526 C CA . HIS A 1 320 ? -15.234 14.590 6.785 1.00 85.38 320 HIS A CA 1
ATOM 2527 C C . HIS A 1 320 ? -15.914 15.878 6.299 1.00 85.38 320 HIS A C 1
ATOM 2529 O O . HIS A 1 320 ? -16.491 16.622 7.096 1.00 85.38 320 HIS A O 1
ATOM 2535 N N . LEU A 1 321 ? -15.946 16.096 4.982 1.00 86.94 321 LEU A N 1
ATOM 2536 C CA . LEU A 1 321 ? -16.657 17.209 4.344 1.00 86.94 321 LEU A CA 1
ATOM 2537 C C . LEU A 1 321 ? -18.177 16.999 4.238 1.00 86.94 321 LEU A C 1
ATOM 2539 O O . LEU A 1 321 ? -18.872 17.870 3.714 1.00 86.94 321 LEU A O 1
ATOM 2543 N N . LYS A 1 322 ? -18.708 15.883 4.758 1.00 85.25 322 LYS A N 1
ATOM 2544 C CA . LYS A 1 322 ? -20.137 15.525 4.744 1.00 85.25 322 LYS A CA 1
ATOM 2545 C C . LYS A 1 322 ? -20.734 15.408 3.331 1.00 85.25 322 LYS A C 1
ATOM 2547 O O . LYS A 1 322 ? -21.925 15.644 3.145 1.00 85.25 322 LYS A O 1
ATOM 2552 N N . LYS A 1 323 ? -19.934 15.024 2.330 1.00 86.12 323 LYS A N 1
ATOM 2553 C CA . LYS A 1 323 ? -20.384 14.803 0.941 1.00 86.12 323 LYS A CA 1
ATOM 2554 C C . LYS A 1 323 ? -20.925 13.375 0.753 1.00 86.12 323 LYS A C 1
ATOM 2556 O O . LYS A 1 323 ? -20.396 12.611 -0.045 1.00 86.12 323 LYS A O 1
ATOM 2561 N N . VAL A 1 324 ? -21.977 13.024 1.499 1.00 81.38 324 VAL A N 1
ATOM 2562 C CA . VAL A 1 324 ? -22.474 11.639 1.665 1.00 81.38 324 VAL A CA 1
ATOM 2563 C C . VAL A 1 324 ? -22.755 10.919 0.341 1.00 81.38 324 VAL A C 1
ATOM 2565 O O . VAL A 1 324 ? -22.153 9.880 0.087 1.00 81.38 324 VAL A O 1
ATOM 2568 N N . GLY A 1 325 ? -23.580 11.495 -0.542 1.00 83.75 325 GLY A N 1
ATOM 2569 C CA . GLY A 1 325 ? -23.933 10.844 -1.813 1.00 83.75 325 GLY A CA 1
ATOM 2570 C C . GLY A 1 325 ? -22.734 10.588 -2.738 1.00 83.75 325 GLY A C 1
ATOM 2571 O O . GLY A 1 325 ? -22.673 9.552 -3.393 1.00 83.75 325 GLY A O 1
ATOM 2572 N N . GLN A 1 326 ? -21.735 11.483 -2.736 1.00 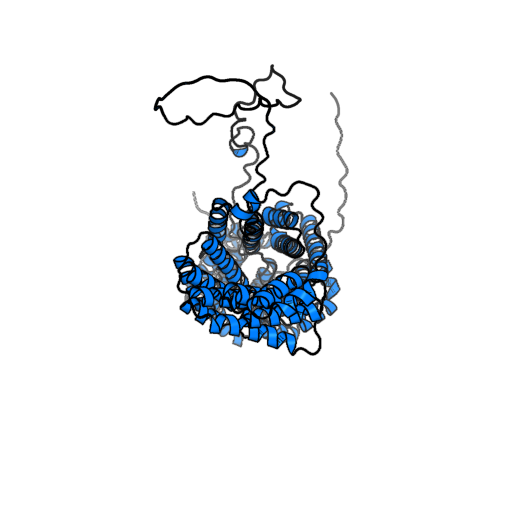88.38 326 GLN A N 1
ATOM 2573 C CA . GLN A 1 326 ? -20.497 11.286 -3.507 1.00 88.38 326 GLN A CA 1
ATOM 2574 C C . GLN A 1 326 ? -19.648 10.151 -2.923 1.00 88.38 326 GLN A C 1
ATOM 2576 O O . GLN A 1 326 ? -19.042 9.392 -3.676 1.00 88.38 326 GLN A O 1
ATOM 2581 N N . CYS A 1 327 ? -19.616 10.007 -1.593 1.00 90.12 327 CYS A N 1
ATOM 2582 C CA . CYS A 1 327 ? -18.938 8.883 -0.954 1.00 90.12 327 CYS A CA 1
ATOM 2583 C C . CYS A 1 327 ? -19.582 7.548 -1.343 1.00 90.12 327 CYS A C 1
ATOM 2585 O O . CYS A 1 327 ? -18.862 6.634 -1.731 1.00 90.12 327 CYS A O 1
ATOM 2587 N N . GLU A 1 328 ? -20.912 7.432 -1.270 1.00 86.94 328 GLU A N 1
ATOM 2588 C CA . GLU A 1 328 ? -21.624 6.187 -1.602 1.00 86.94 328 GLU A CA 1
ATOM 2589 C C . GLU A 1 328 ? -21.375 5.744 -3.049 1.00 86.94 328 GLU A C 1
ATOM 2591 O O . GLU A 1 328 ? -21.073 4.576 -3.308 1.00 86.94 328 GLU A O 1
ATOM 2596 N N . GLU A 1 329 ? -21.463 6.680 -3.998 1.00 91.06 329 GLU A N 1
ATOM 2597 C CA . GLU A 1 329 ? -21.189 6.410 -5.410 1.00 91.06 329 GLU A CA 1
ATOM 2598 C C . GLU A 1 329 ? -19.740 5.959 -5.627 1.00 91.06 329 GLU A C 1
ATOM 2600 O O . GLU A 1 329 ? -19.489 4.973 -6.327 1.00 91.06 329 GLU A O 1
ATOM 2605 N N . MET A 1 330 ? -18.784 6.631 -4.981 1.00 91.94 330 MET A N 1
ATOM 2606 C CA . MET A 1 330 ? -17.367 6.308 -5.115 1.00 91.94 330 MET A CA 1
ATOM 2607 C C . MET A 1 330 ? -17.014 4.956 -4.497 1.00 91.94 330 MET A C 1
ATOM 2609 O O . MET A 1 330 ? -16.277 4.195 -5.118 1.00 91.94 330 MET A O 1
ATOM 2613 N N . VAL A 1 331 ? -17.570 4.617 -3.328 1.00 93.31 331 VAL A N 1
ATOM 2614 C CA . VAL A 1 331 ? -17.392 3.290 -2.716 1.00 93.31 331 VAL A CA 1
ATOM 2615 C C . VAL A 1 331 ? -17.922 2.206 -3.654 1.00 93.31 331 VAL A C 1
ATOM 2617 O O . VAL A 1 331 ? -17.216 1.235 -3.929 1.00 93.31 331 VAL A O 1
ATOM 2620 N N . ARG A 1 332 ? -19.133 2.382 -4.202 1.00 92.06 332 ARG A N 1
ATOM 2621 C CA . ARG A 1 332 ? -19.732 1.423 -5.146 1.00 92.06 332 ARG A CA 1
ATOM 2622 C C . ARG A 1 332 ? -18.870 1.250 -6.397 1.00 92.06 332 ARG A C 1
ATOM 2624 O O . ARG A 1 332 ? -18.616 0.120 -6.809 1.00 92.06 332 ARG A O 1
ATOM 2631 N N . SER A 1 333 ? -18.409 2.357 -6.977 1.00 92.88 333 SER A N 1
ATOM 2632 C CA . SER A 1 333 ? -17.540 2.360 -8.157 1.00 92.88 333 SER A CA 1
ATOM 2633 C C . SER A 1 333 ? -16.205 1.663 -7.880 1.00 92.88 333 SER A C 1
ATOM 2635 O O . SER A 1 333 ? -15.781 0.810 -8.658 1.00 92.88 333 SER A O 1
ATOM 2637 N N . LEU A 1 334 ? -15.578 1.947 -6.734 1.00 92.62 334 LEU A N 1
ATOM 2638 C CA . LEU A 1 334 ? -14.300 1.356 -6.341 1.00 92.62 334 LEU A CA 1
ATOM 2639 C C . LEU A 1 334 ? -14.411 -0.162 -6.150 1.00 92.62 334 LEU A C 1
ATOM 2641 O O . LEU A 1 334 ? -13.608 -0.906 -6.717 1.00 92.62 334 LEU A O 1
ATOM 2645 N N . LYS A 1 335 ? -15.443 -0.620 -5.424 1.00 93.06 335 LYS A N 1
ATOM 2646 C CA . LYS A 1 335 ? -15.734 -2.051 -5.246 1.00 93.06 335 LYS A CA 1
ATOM 2647 C C . LYS A 1 335 ? -15.977 -2.734 -6.590 1.00 93.06 335 LYS A C 1
ATOM 2649 O O . LYS A 1 335 ? -15.395 -3.777 -6.858 1.00 93.06 335 LYS A O 1
ATOM 2654 N N . ALA A 1 336 ? -16.776 -2.132 -7.473 1.00 93.75 336 ALA A N 1
ATOM 2655 C CA . ALA A 1 336 ? -17.050 -2.697 -8.794 1.00 93.75 336 ALA A CA 1
ATOM 2656 C C . ALA A 1 336 ? -15.801 -2.765 -9.692 1.00 93.75 336 ALA A C 1
ATOM 2658 O O . ALA A 1 336 ? -15.613 -3.763 -10.388 1.00 93.75 336 ALA A O 1
ATOM 2659 N N . LYS A 1 337 ? -14.947 -1.730 -9.665 1.00 91.88 337 LYS A N 1
ATOM 2660 C CA . LYS A 1 337 ? -13.726 -1.631 -10.484 1.00 91.88 337 LYS A CA 1
ATOM 2661 C C . LYS A 1 337 ? -12.671 -2.664 -10.084 1.00 91.88 337 LYS A C 1
ATOM 2663 O O . LYS A 1 337 ? -11.988 -3.184 -10.961 1.00 91.88 337 LYS A O 1
ATOM 2668 N N . TYR A 1 338 ? -12.539 -2.962 -8.789 1.00 91.06 338 TYR A N 1
ATOM 2669 C CA . TYR A 1 338 ? -11.443 -3.785 -8.263 1.00 91.06 338 TYR A CA 1
ATOM 2670 C C . TYR A 1 338 ? -11.870 -5.115 -7.624 1.00 91.06 338 TYR A C 1
ATOM 2672 O O . TYR A 1 338 ? -11.012 -5.801 -7.079 1.00 91.06 338 TYR A O 1
ATOM 2680 N N . LYS A 1 339 ? -13.142 -5.531 -7.740 1.00 87.44 339 LYS A N 1
ATOM 2681 C CA . LYS A 1 339 ? -13.668 -6.782 -7.147 1.00 87.44 339 LYS A CA 1
ATOM 2682 C C . LYS A 1 339 ? -12.854 -8.048 -7.461 1.00 87.44 339 LYS A C 1
ATOM 2684 O O . LYS A 1 339 ? -12.763 -8.927 -6.617 1.00 87.44 339 LYS A O 1
ATOM 2689 N N . ASP A 1 340 ? -12.278 -8.134 -8.662 1.00 86.88 340 ASP A N 1
ATOM 2690 C CA . ASP A 1 340 ? -11.535 -9.311 -9.136 1.00 86.88 340 ASP A CA 1
ATOM 2691 C C . ASP A 1 340 ? -10.012 -9.146 -8.948 1.00 86.88 340 ASP A C 1
ATOM 2693 O O . ASP A 1 340 ? -9.229 -10.012 -9.340 1.00 86.88 340 ASP A O 1
ATOM 2697 N N . SER A 1 341 ? -9.566 -8.016 -8.385 1.00 87.56 341 SER A N 1
ATOM 2698 C CA . SER A 1 341 ? -8.151 -7.746 -8.140 1.00 87.56 341 SER A CA 1
ATOM 2699 C C . SER A 1 341 ? -7.704 -8.375 -6.830 1.00 87.56 341 SER A C 1
ATOM 2701 O O . SER A 1 341 ? -8.271 -8.105 -5.776 1.00 87.56 341 SER A O 1
ATOM 2703 N N . THR A 1 342 ? -6.601 -9.120 -6.862 1.00 84.81 342 THR A N 1
ATOM 2704 C CA . THR A 1 342 ? -5.971 -9.658 -5.645 1.00 84.81 342 THR A CA 1
ATOM 2705 C C . THR A 1 342 ? -5.440 -8.564 -4.716 1.00 84.81 342 THR A C 1
ATOM 2707 O O . THR A 1 342 ? -5.164 -8.837 -3.554 1.00 84.81 342 THR A O 1
ATOM 2710 N N . GLN A 1 343 ? -5.277 -7.335 -5.220 1.00 84.44 343 GLN A N 1
ATOM 2711 C CA . GLN A 1 343 ? -4.844 -6.176 -4.435 1.00 84.44 343 GLN A CA 1
ATOM 2712 C C . GLN A 1 343 ? -5.999 -5.487 -3.694 1.00 84.44 343 GLN A C 1
ATOM 2714 O O . GLN A 1 343 ? -5.760 -4.613 -2.862 1.00 84.44 343 GLN A O 1
ATOM 2719 N N . PHE A 1 344 ? -7.250 -5.841 -4.001 1.00 88.81 344 PHE A N 1
ATOM 2720 C CA . PHE A 1 344 ? -8.413 -5.374 -3.257 1.00 88.81 344 PHE A CA 1
ATOM 2721 C C . PHE A 1 344 ? -8.643 -6.312 -2.068 1.00 88.81 344 PHE A C 1
ATOM 2723 O O . PHE A 1 344 ? -9.257 -7.369 -2.193 1.00 88.81 344 PHE A O 1
ATOM 2730 N N . THR A 1 345 ? -8.061 -5.958 -0.922 1.00 88.19 345 THR A N 1
ATOM 2731 C CA . THR A 1 345 ? -8.042 -6.826 0.261 1.00 88.19 345 THR A CA 1
ATOM 2732 C C . THR A 1 345 ? -9.406 -6.894 0.951 1.00 88.19 345 THR A C 1
ATOM 2734 O O . THR A 1 345 ? -10.209 -5.961 0.875 1.00 88.19 345 THR A O 1
ATOM 2737 N N . ALA A 1 346 ? -9.650 -7.989 1.678 1.00 87.75 346 ALA A N 1
ATOM 2738 C CA . ALA A 1 346 ? -10.828 -8.119 2.537 1.00 87.75 346 ALA A CA 1
ATOM 2739 C C . ALA A 1 346 ? -10.889 -6.986 3.577 1.00 87.75 346 ALA A C 1
ATOM 2741 O O . ALA A 1 346 ? -11.929 -6.355 3.719 1.00 87.75 346 ALA A O 1
ATOM 2742 N N . GLU A 1 347 ? -9.749 -6.651 4.195 1.00 87.88 347 GLU A N 1
ATOM 2743 C CA . GLU A 1 347 ? -9.626 -5.538 5.149 1.00 87.88 347 GLU A CA 1
ATOM 2744 C C . GLU A 1 347 ? -10.085 -4.201 4.541 1.00 87.88 347 GLU A C 1
ATOM 2746 O O . GLU A 1 347 ? -10.884 -3.485 5.138 1.00 87.88 347 GLU A O 1
ATOM 2751 N N . LEU A 1 348 ? -9.659 -3.882 3.312 1.00 90.25 348 LEU A N 1
ATOM 2752 C CA . LEU A 1 348 ? -10.107 -2.667 2.627 1.00 90.25 348 LEU A CA 1
ATOM 2753 C C . LEU A 1 348 ? -11.612 -2.704 2.335 1.00 90.25 348 LEU A C 1
ATOM 2755 O O . LEU A 1 348 ? -12.292 -1.683 2.441 1.00 90.25 348 LEU A O 1
ATOM 2759 N N . ASN A 1 349 ? -12.143 -3.862 1.935 1.00 90.19 349 ASN A N 1
ATOM 2760 C CA . ASN A 1 349 ? -13.571 -4.009 1.685 1.00 90.19 349 ASN A CA 1
ATOM 2761 C C . ASN A 1 349 ? -14.397 -3.755 2.956 1.00 90.19 349 ASN A C 1
ATOM 2763 O O . ASN A 1 349 ? -15.400 -3.041 2.882 1.00 90.19 349 ASN A O 1
ATOM 2767 N N . GLU A 1 350 ? -13.943 -4.288 4.093 1.00 89.50 350 GLU A N 1
ATOM 2768 C CA . GLU A 1 350 ? -14.529 -4.068 5.417 1.00 89.50 350 GLU A CA 1
ATOM 2769 C C . GLU A 1 350 ? -14.469 -2.593 5.823 1.00 89.50 350 GLU A C 1
ATOM 2771 O O . GLU A 1 350 ? -15.486 -2.028 6.225 1.00 89.50 350 GLU A O 1
ATOM 2776 N N . ASP A 1 351 ? -13.321 -1.930 5.660 1.00 90.38 351 ASP A N 1
ATOM 2777 C CA . ASP A 1 351 ? -13.178 -0.503 5.969 1.00 90.38 351 ASP A CA 1
ATOM 2778 C C . ASP A 1 351 ? -14.131 0.361 5.123 1.00 90.38 351 ASP A C 1
ATOM 2780 O O . ASP A 1 351 ? -14.736 1.319 5.617 1.00 90.38 351 ASP A O 1
ATOM 2784 N N . LEU A 1 352 ? -14.326 0.007 3.850 1.00 92.12 352 LEU A N 1
ATOM 2785 C CA . LEU A 1 352 ? -15.305 0.665 2.982 1.00 92.12 352 LEU A CA 1
ATOM 2786 C C . LEU A 1 352 ? -16.748 0.408 3.440 1.00 92.12 352 LEU A C 1
ATOM 2788 O O . LEU A 1 352 ? -17.562 1.331 3.400 1.00 92.12 352 LEU A O 1
ATOM 2792 N N . ASP A 1 353 ? -17.077 -0.803 3.897 1.00 90.88 353 ASP A N 1
ATOM 2793 C CA . ASP A 1 353 ? -18.399 -1.113 4.462 1.00 90.88 353 ASP A CA 1
ATOM 2794 C C . ASP A 1 353 ? -18.662 -0.325 5.752 1.00 90.88 353 ASP A C 1
ATOM 2796 O O . ASP A 1 353 ? -19.754 0.217 5.936 1.00 90.88 353 ASP A O 1
ATOM 2800 N N . LEU A 1 354 ? -17.646 -0.142 6.600 1.00 90.69 354 LEU A N 1
ATOM 2801 C CA . LEU A 1 354 ? -17.735 0.713 7.787 1.00 90.69 354 LEU A CA 1
ATOM 2802 C C . LEU A 1 354 ? -17.973 2.186 7.435 1.00 90.69 354 LEU A C 1
ATOM 2804 O O . LEU A 1 354 ? -18.751 2.870 8.114 1.00 90.69 354 LEU A O 1
ATOM 2808 N N . ILE A 1 355 ? -17.358 2.686 6.358 1.00 90.81 355 ILE A N 1
ATOM 2809 C CA . ILE A 1 355 ? -17.646 4.029 5.838 1.00 90.81 355 ILE A CA 1
ATOM 2810 C C . ILE A 1 355 ? -19.113 4.125 5.408 1.00 90.81 355 ILE A C 1
ATOM 2812 O O . ILE A 1 355 ? -19.789 5.078 5.800 1.00 90.81 355 ILE A O 1
ATOM 2816 N N . VAL A 1 356 ? -19.635 3.148 4.661 1.00 89.12 356 VAL A N 1
ATOM 2817 C CA . VAL A 1 356 ? -21.043 3.151 4.226 1.00 89.12 356 VAL A CA 1
ATOM 2818 C C . VAL A 1 356 ? -21.991 3.079 5.424 1.00 89.12 356 VAL A C 1
ATOM 2820 O O . VAL A 1 356 ? -22.905 3.896 5.521 1.00 89.12 356 VAL A O 1
ATOM 2823 N N . ALA A 1 357 ? -21.742 2.197 6.394 1.00 90.44 357 ALA A N 1
ATOM 2824 C CA . ALA A 1 357 ? -22.533 2.125 7.623 1.00 90.44 357 ALA A CA 1
ATOM 2825 C C . ALA A 1 357 ? -22.527 3.463 8.388 1.00 90.44 357 ALA A C 1
ATOM 2827 O O . ALA A 1 357 ? -23.564 3.918 8.880 1.00 90.44 357 ALA A O 1
ATOM 2828 N N . THR A 1 358 ? -21.380 4.150 8.431 1.00 89.06 358 THR A N 1
ATOM 2829 C CA . THR A 1 358 ? -21.256 5.488 9.030 1.00 89.06 358 THR A CA 1
ATOM 2830 C C . THR A 1 358 ? -22.101 6.528 8.289 1.00 89.06 358 THR A C 1
ATOM 2832 O O . THR A 1 358 ? -22.734 7.375 8.924 1.00 89.06 358 THR A O 1
ATOM 2835 N N . LEU A 1 359 ? -22.121 6.486 6.955 1.00 85.81 359 LEU A N 1
ATOM 2836 C CA . LEU A 1 359 ? -22.922 7.384 6.118 1.00 85.81 359 LEU A CA 1
ATOM 2837 C C . LEU A 1 359 ? -24.423 7.162 6.338 1.00 85.81 359 LEU A C 1
ATOM 2839 O O . LEU A 1 359 ? -25.134 8.111 6.666 1.00 85.81 359 LEU A O 1
ATOM 2843 N N . LEU A 1 360 ? -24.879 5.910 6.280 1.00 86.62 360 LEU A N 1
ATOM 2844 C CA . LEU A 1 360 ? -26.276 5.533 6.520 1.00 86.62 360 LEU A CA 1
ATOM 2845 C C . LEU A 1 360 ? -26.749 5.939 7.920 1.00 86.62 360 LEU A C 1
ATOM 2847 O O . LEU A 1 360 ? -27.851 6.462 8.088 1.00 86.62 360 LEU A O 1
ATOM 2851 N N . THR A 1 361 ? -25.885 5.775 8.924 1.00 86.69 361 THR A N 1
ATOM 2852 C CA . THR A 1 361 ? -26.144 6.231 10.297 1.00 86.69 361 THR A CA 1
ATOM 2853 C C . THR A 1 361 ? -26.327 7.753 10.348 1.00 86.69 361 THR A C 1
ATOM 2855 O O . THR A 1 361 ? -27.249 8.248 10.996 1.00 86.69 361 THR A O 1
ATOM 2858 N N . LYS A 1 362 ? -25.504 8.535 9.637 1.00 83.06 362 LYS A N 1
ATOM 2859 C CA . LYS A 1 362 ? -25.661 10.002 9.572 1.00 83.06 362 LYS A CA 1
ATOM 2860 C C . LYS A 1 362 ? -26.962 10.425 8.882 1.00 83.06 362 LYS A C 1
ATOM 2862 O O . LYS A 1 362 ? -27.586 11.388 9.328 1.00 83.06 362 LYS A O 1
ATOM 2867 N N . ASP A 1 363 ? -27.397 9.666 7.882 1.00 84.25 363 ASP A N 1
ATOM 2868 C CA . ASP A 1 363 ? -28.655 9.877 7.156 1.00 84.25 363 ASP A CA 1
ATOM 2869 C C . ASP A 1 363 ? -29.881 9.274 7.864 1.00 84.25 363 ASP A C 1
ATOM 2871 O O . ASP A 1 363 ? -30.993 9.305 7.337 1.00 84.25 363 ASP A O 1
ATOM 2875 N N . LYS A 1 364 ? -29.708 8.773 9.096 1.00 86.81 364 LYS A N 1
ATOM 2876 C CA . LYS A 1 364 ? -30.758 8.159 9.929 1.00 86.81 364 LYS A CA 1
ATOM 2877 C C . LYS A 1 364 ? -31.379 6.892 9.328 1.00 86.81 364 LYS A C 1
ATOM 2879 O O . LYS A 1 364 ? -32.468 6.480 9.731 1.00 86.81 364 LYS A O 1
ATOM 2884 N N . LYS A 1 365 ? -30.681 6.238 8.403 1.00 86.12 365 LYS A N 1
ATOM 2885 C CA . LYS A 1 365 ? -31.048 4.942 7.820 1.00 86.12 365 LYS A CA 1
ATOM 2886 C C . LYS A 1 365 ? -30.518 3.800 8.691 1.00 86.12 365 LYS A C 1
ATOM 2888 O O . LYS A 1 365 ? -29.653 3.029 8.289 1.00 86.12 365 LYS A O 1
ATOM 2893 N N . TRP A 1 366 ? -31.027 3.711 9.921 1.00 88.19 366 TRP A N 1
ATOM 2894 C CA . TRP A 1 366 ? -30.492 2.815 10.959 1.00 88.19 366 TRP A CA 1
ATOM 2895 C C . TRP A 1 366 ? -30.520 1.335 10.565 1.00 88.19 366 TRP A C 1
ATOM 2897 O O . TRP A 1 366 ? -29.560 0.623 10.832 1.00 88.19 366 TRP A O 1
ATOM 2907 N N . ARG A 1 367 ? -31.597 0.889 9.901 1.00 87.19 367 ARG A N 1
ATOM 2908 C CA . ARG A 1 367 ? -31.765 -0.512 9.476 1.00 87.19 367 ARG A CA 1
ATOM 2909 C C . ARG A 1 367 ? -30.771 -0.913 8.388 1.00 87.19 367 ARG A C 1
ATOM 2911 O O . ARG A 1 367 ? -30.160 -1.964 8.489 1.00 87.19 367 ARG A O 1
ATOM 2918 N N . GLU A 1 368 ? -30.566 -0.058 7.388 1.00 87.12 368 GLU A N 1
ATOM 2919 C CA . GLU A 1 368 ? -29.579 -0.315 6.330 1.00 87.12 368 GLU A CA 1
ATOM 2920 C C . GLU A 1 368 ? -28.154 -0.348 6.920 1.00 87.12 368 GLU A C 1
ATOM 2922 O O . GLU A 1 368 ? -27.351 -1.206 6.566 1.00 87.12 368 GLU A O 1
ATOM 2927 N N . ALA A 1 369 ? -27.843 0.543 7.874 1.00 90.12 369 ALA A N 1
ATOM 2928 C CA . ALA A 1 369 ? -26.557 0.525 8.577 1.00 90.12 369 ALA A CA 1
ATOM 2929 C C . ALA A 1 369 ? -26.358 -0.768 9.393 1.00 90.12 369 ALA A C 1
ATOM 2931 O O . ALA A 1 369 ? -25.276 -1.352 9.375 1.00 90.12 369 ALA A O 1
ATOM 2932 N N . GLU A 1 370 ? -27.405 -1.225 10.082 1.00 89.69 370 GLU A N 1
ATOM 2933 C CA . GLU A 1 370 ? -27.423 -2.482 10.838 1.00 89.69 370 GLU A CA 1
ATOM 2934 C C . GLU A 1 370 ? -27.159 -3.697 9.934 1.00 89.69 370 GLU A C 1
ATOM 2936 O O . GLU A 1 370 ? -26.356 -4.559 10.290 1.00 89.69 370 GLU A O 1
ATOM 2941 N N . GLU A 1 371 ? -27.799 -3.763 8.763 1.00 90.25 371 GLU A N 1
ATOM 2942 C CA . GLU A 1 371 ? -27.609 -4.852 7.796 1.00 90.25 371 GLU A CA 1
ATOM 2943 C C . GLU A 1 371 ? -26.157 -4.946 7.317 1.00 90.25 371 GLU A C 1
ATOM 2945 O O . GLU A 1 371 ? -25.590 -6.041 7.295 1.00 90.25 371 GLU A O 1
ATOM 2950 N N . ILE A 1 372 ? -25.522 -3.807 7.021 1.00 90.44 372 ILE A N 1
ATOM 2951 C CA . ILE A 1 372 ? -24.105 -3.780 6.635 1.00 90.44 372 ILE A CA 1
ATOM 2952 C C . ILE A 1 372 ? -23.228 -4.295 7.774 1.00 90.44 372 ILE A C 1
ATOM 2954 O O . ILE A 1 372 ? -22.412 -5.189 7.558 1.00 90.44 372 ILE A O 1
ATOM 2958 N N . LEU A 1 373 ? -23.416 -3.794 8.997 1.00 91.00 373 LEU A N 1
ATOM 2959 C CA . LEU A 1 373 ? -22.603 -4.210 10.145 1.00 91.00 373 LEU A CA 1
ATOM 2960 C C . LEU A 1 373 ? -22.769 -5.704 10.477 1.00 91.00 373 LEU A C 1
ATOM 2962 O O . LEU A 1 373 ? -21.806 -6.344 10.896 1.00 91.00 373 LEU A O 1
ATOM 2966 N N . LYS A 1 374 ? -23.954 -6.280 10.238 1.00 89.94 374 LYS A N 1
ATOM 2967 C CA . LYS A 1 374 ? -24.217 -7.726 10.359 1.00 89.94 374 LYS A CA 1
ATOM 2968 C C . LYS A 1 374 ? -23.605 -8.566 9.242 1.00 89.94 374 LYS A C 1
ATOM 2970 O O . LYS A 1 374 ? -23.414 -9.764 9.438 1.00 89.94 374 LYS A O 1
ATOM 2975 N N . SER A 1 375 ? -23.332 -7.967 8.085 1.00 89.75 375 SER A N 1
ATOM 2976 C CA . SER A 1 375 ? -22.703 -8.651 6.950 1.00 89.75 375 SER A CA 1
ATOM 2977 C C . SER A 1 375 ? -21.177 -8.756 7.061 1.00 89.75 375 SER A C 1
ATOM 2979 O O . SER A 1 375 ? -20.571 -9.523 6.317 1.00 89.75 375 SER A O 1
ATOM 2981 N N . LEU A 1 376 ? -20.562 -8.017 7.995 1.00 89.00 376 LEU A N 1
ATOM 2982 C CA . LEU A 1 376 ? -19.120 -8.070 8.265 1.00 89.00 376 LEU A CA 1
ATOM 2983 C C . LEU A 1 376 ? -18.691 -9.448 8.788 1.00 89.00 376 LEU A C 1
ATOM 2985 O O . LEU A 1 376 ? -19.507 -10.199 9.320 1.00 89.00 376 LEU A O 1
ATOM 2989 N N . GLU A 1 377 ? -17.401 -9.775 8.724 1.00 86.75 377 GLU A N 1
ATOM 2990 C CA . GLU A 1 377 ? -16.898 -11.014 9.323 1.00 86.75 377 GLU A CA 1
ATOM 2991 C C . GLU A 1 377 ? -17.139 -11.074 10.842 1.00 86.75 377 GLU A C 1
ATOM 2993 O O . GLU A 1 377 ? -17.051 -10.069 11.553 1.00 86.75 377 GLU A O 1
ATOM 2998 N N . SER A 1 378 ? -17.380 -12.275 11.385 1.00 84.25 378 SER A N 1
ATOM 2999 C CA . SER A 1 378 ? -17.645 -12.470 12.822 1.00 84.25 378 SER A CA 1
ATOM 3000 C C . SER A 1 378 ? -16.504 -11.968 13.719 1.00 84.25 378 SER A C 1
ATOM 3002 O O . SER A 1 378 ? -16.746 -11.478 14.824 1.00 84.25 378 SER A O 1
ATOM 3004 N N . SER A 1 379 ? -15.262 -12.045 13.231 1.00 82.50 379 SER A N 1
ATOM 3005 C CA . SER A 1 379 ? -14.071 -11.499 13.892 1.00 82.50 379 SER A CA 1
ATOM 3006 C C . SER A 1 379 ? -14.196 -9.983 14.105 1.00 82.50 379 SER A C 1
ATOM 3008 O O . SER A 1 379 ? -13.911 -9.476 15.192 1.00 82.50 379 SER A O 1
ATOM 3010 N N . VAL A 1 380 ? -14.704 -9.261 13.105 1.00 83.56 380 VAL A N 1
ATOM 3011 C CA . VAL A 1 380 ? -14.906 -7.809 13.117 1.00 83.56 380 VAL A CA 1
ATOM 3012 C C . VAL A 1 380 ? -16.139 -7.422 13.918 1.00 83.56 380 VAL A C 1
ATOM 3014 O O . VAL A 1 380 ? -16.067 -6.480 14.706 1.00 83.56 380 VAL A O 1
ATOM 3017 N N . GLN A 1 381 ? -17.236 -8.171 13.792 1.00 84.12 381 GLN A N 1
ATOM 3018 C CA . GLN A 1 381 ? -18.461 -7.938 14.566 1.00 84.12 381 GLN A CA 1
ATOM 3019 C C . GLN A 1 381 ? -18.209 -7.964 16.078 1.00 84.12 381 GLN A C 1
ATOM 3021 O O . GLN A 1 381 ? -18.818 -7.199 16.821 1.00 84.12 381 GLN A O 1
ATOM 3026 N N . SER A 1 382 ? -17.277 -8.810 16.531 1.00 80.94 382 SER A N 1
ATOM 3027 C CA . SER A 1 382 ? -16.907 -8.924 17.945 1.00 80.94 382 SER A CA 1
ATOM 3028 C C . SER A 1 382 ? -16.055 -7.762 18.475 1.00 80.94 382 SER A C 1
ATOM 3030 O O . SER A 1 382 ? -15.854 -7.649 19.687 1.00 80.94 382 SER A O 1
ATOM 3032 N N . LYS A 1 383 ? -15.552 -6.870 17.605 1.00 82.88 383 LYS A N 1
ATOM 3033 C CA . LYS A 1 383 ? -14.748 -5.720 18.039 1.00 82.88 383 LYS A CA 1
ATOM 3034 C C . LYS A 1 383 ? -15.616 -4.787 18.902 1.00 82.88 383 LYS A C 1
ATOM 3036 O O . LYS A 1 383 ? -16.691 -4.381 18.451 1.00 82.88 383 LYS A O 1
ATOM 3041 N N . PRO A 1 384 ? -15.146 -4.348 20.089 1.00 80.00 384 PRO A N 1
ATOM 3042 C CA . PRO A 1 384 ? -15.945 -3.527 21.004 1.00 80.00 384 PRO A CA 1
ATOM 3043 C C . PRO A 1 384 ? -16.549 -2.265 20.371 1.00 80.00 384 PRO A C 1
ATOM 3045 O O . PRO A 1 384 ? -17.677 -1.904 20.689 1.00 80.00 384 PRO A O 1
ATOM 3048 N N . GLY A 1 385 ? -15.836 -1.617 19.441 1.00 82.25 385 GLY A N 1
ATOM 3049 C CA . GLY A 1 385 ? -16.341 -0.440 18.725 1.00 82.25 385 GLY A CA 1
ATOM 3050 C C . GLY A 1 385 ? -17.539 -0.735 17.812 1.00 82.25 385 GLY A C 1
ATOM 3051 O O . GLY A 1 385 ? -18.464 0.074 17.734 1.00 82.25 385 GLY A O 1
ATOM 3052 N N . ILE A 1 386 ? -17.564 -1.907 17.170 1.00 86.38 386 ILE A N 1
ATOM 3053 C CA . ILE A 1 386 ? -18.685 -2.339 16.323 1.00 86.38 386 ILE A CA 1
ATOM 3054 C C . ILE A 1 386 ? -19.883 -2.702 17.191 1.00 86.38 386 ILE A C 1
ATOM 3056 O O . ILE A 1 386 ? -20.983 -2.222 16.932 1.00 86.38 386 ILE A O 1
ATOM 3060 N N . VAL A 1 387 ? -19.666 -3.451 18.276 1.00 85.06 387 VAL A N 1
ATOM 3061 C CA . VAL A 1 387 ? -20.732 -3.781 19.234 1.00 85.06 387 VAL A CA 1
ATOM 3062 C C . VAL A 1 387 ? -21.335 -2.518 19.845 1.00 85.06 387 VAL A C 1
ATOM 3064 O O . VAL A 1 387 ? -22.553 -2.375 19.855 1.00 85.06 387 VAL A O 1
ATOM 3067 N N . ALA A 1 388 ? -20.512 -1.559 20.277 1.00 83.00 388 ALA A N 1
ATOM 3068 C CA . ALA A 1 388 ? -20.998 -0.280 20.792 1.00 83.00 388 ALA A CA 1
ATOM 3069 C C . ALA A 1 388 ? -21.831 0.488 19.749 1.00 83.00 388 ALA A C 1
ATOM 3071 O O . ALA A 1 388 ? -22.866 1.062 20.085 1.00 83.00 388 ALA A O 1
ATOM 3072 N N . THR A 1 389 ? -21.416 0.455 18.479 1.00 87.69 389 THR A N 1
ATOM 3073 C CA . THR A 1 389 ? -22.166 1.067 17.372 1.00 87.69 389 THR A CA 1
ATOM 3074 C C . THR A 1 389 ? -23.506 0.363 17.155 1.00 87.69 389 THR A C 1
ATOM 3076 O O . THR A 1 389 ? -24.532 1.031 17.063 1.00 87.69 389 THR A O 1
ATOM 3079 N N . MET A 1 390 ? -23.530 -0.973 17.152 1.00 89.00 390 MET A N 1
ATOM 3080 C CA . MET A 1 390 ? -24.757 -1.771 17.037 1.00 89.00 390 MET A CA 1
ATOM 3081 C C . MET A 1 390 ? -25.730 -1.499 18.188 1.00 89.00 390 MET A C 1
ATOM 3083 O O . MET A 1 390 ? -26.914 -1.286 17.949 1.00 89.00 390 MET A O 1
ATOM 3087 N N . VAL A 1 391 ? -25.241 -1.427 19.429 1.00 88.69 391 VAL A N 1
ATOM 3088 C CA . VAL A 1 391 ? -26.046 -1.068 20.610 1.00 88.69 391 VAL A CA 1
ATOM 3089 C C . VAL A 1 391 ? -26.657 0.322 20.450 1.00 88.69 391 VAL A C 1
ATOM 3091 O O . VAL A 1 391 ? -27.856 0.491 20.664 1.00 88.69 391 VAL A O 1
ATOM 3094 N N . ALA A 1 392 ? -25.861 1.305 20.018 1.00 87.69 392 ALA A N 1
ATOM 3095 C CA . ALA A 1 392 ? -26.349 2.658 19.774 1.00 87.69 392 ALA A CA 1
ATOM 3096 C C . ALA A 1 392 ? -27.409 2.697 18.659 1.00 87.69 392 ALA A C 1
ATOM 3098 O O . ALA A 1 392 ? -28.409 3.403 18.790 1.00 87.69 392 ALA A O 1
ATOM 3099 N N . LEU A 1 393 ? -27.232 1.926 17.580 1.00 89.25 393 LEU A N 1
ATOM 3100 C CA . LEU A 1 393 ? -28.226 1.796 16.510 1.00 89.25 393 LEU A CA 1
ATOM 3101 C C . LEU A 1 393 ? -29.528 1.174 17.024 1.00 89.25 393 LEU A C 1
ATOM 3103 O O . LEU A 1 393 ? -30.605 1.709 16.753 1.00 89.25 393 LEU A O 1
ATOM 3107 N N . TYR A 1 394 ? -29.443 0.102 17.814 1.00 89.56 394 TYR A N 1
ATOM 3108 C CA . TYR A 1 394 ? -30.617 -0.537 18.398 1.00 89.56 394 TYR A CA 1
ATOM 3109 C C . TYR A 1 394 ? -31.365 0.391 19.355 1.00 89.56 394 TYR A C 1
ATOM 3111 O O . TYR A 1 394 ? -32.583 0.520 19.229 1.00 89.56 394 TYR A O 1
ATOM 3119 N N . GLU A 1 395 ? -30.654 1.130 20.211 1.00 87.19 395 GLU A N 1
ATOM 3120 C CA . GLU A 1 395 ? -31.251 2.150 21.081 1.00 87.19 395 GLU A CA 1
ATOM 3121 C C . GLU A 1 395 ? -31.988 3.222 20.259 1.00 87.19 395 GLU A C 1
ATOM 3123 O O . GLU A 1 395 ? -33.121 3.584 20.576 1.00 87.19 395 GLU A O 1
ATOM 3128 N N . LYS A 1 396 ? -31.390 3.693 19.154 1.00 86.00 396 LYS A N 1
ATOM 3129 C CA . LYS A 1 396 ? -32.030 4.660 18.243 1.00 86.00 396 LYS A CA 1
ATOM 3130 C C . LYS A 1 396 ? -33.230 4.086 17.495 1.00 86.00 396 LYS A C 1
ATOM 3132 O O . LYS A 1 396 ? -34.150 4.839 17.182 1.00 86.00 396 LYS A O 1
ATOM 3137 N N . SER A 1 397 ? -33.227 2.787 17.210 1.00 84.19 397 SER A N 1
ATOM 3138 C CA . SER A 1 397 ? -34.345 2.084 16.573 1.00 84.19 397 SER A CA 1
ATOM 3139 C C . SER A 1 397 ? -35.463 1.681 17.548 1.00 84.19 397 SER A C 1
ATOM 3141 O O . SER A 1 397 ? -36.549 1.323 17.098 1.00 84.19 397 SER A O 1
ATOM 3143 N N . GLY A 1 398 ? -35.215 1.763 18.863 1.00 84.38 398 GLY A N 1
ATOM 3144 C CA . GLY A 1 398 ? -36.138 1.356 19.927 1.00 84.38 398 GLY A CA 1
ATOM 3145 C C . GLY A 1 398 ? -36.088 -0.134 20.296 1.00 84.38 398 GLY A C 1
ATOM 3146 O O . GLY A 1 398 ? -36.852 -0.570 21.154 1.00 84.38 398 GLY A O 1
ATOM 3147 N N . ASP A 1 399 ? -35.194 -0.919 19.690 1.00 86.00 399 ASP A N 1
ATOM 3148 C CA . ASP A 1 399 ? -35.079 -2.366 19.906 1.00 86.00 399 ASP A CA 1
ATOM 3149 C C . ASP A 1 399 ? -34.129 -2.685 21.078 1.00 86.00 399 ASP A C 1
ATOM 3151 O O . ASP A 1 399 ? -32.965 -3.054 20.913 1.00 86.00 399 ASP A O 1
ATOM 3155 N N . MET A 1 400 ? -34.615 -2.477 22.305 1.00 84.88 400 MET A N 1
ATOM 3156 C CA . MET A 1 400 ? -33.789 -2.612 23.513 1.00 84.88 400 MET A CA 1
ATOM 3157 C C . MET A 1 400 ? -33.346 -4.050 23.801 1.00 84.88 400 MET A C 1
ATOM 3159 O O . MET A 1 400 ? -32.310 -4.256 24.429 1.00 84.88 400 MET A O 1
ATOM 3163 N N . GLU A 1 401 ? -34.115 -5.050 23.373 1.00 86.00 401 GLU A N 1
ATOM 3164 C CA . GLU A 1 401 ? -33.772 -6.458 23.595 1.00 86.00 401 GLU A CA 1
ATOM 3165 C C . GLU A 1 401 ? -32.536 -6.853 22.790 1.00 86.00 401 GLU A C 1
ATOM 3167 O O . GLU A 1 401 ? -31.606 -7.449 23.339 1.00 86.00 401 GLU A O 1
ATOM 3172 N N . LYS A 1 402 ? -32.464 -6.435 21.519 1.00 87.56 402 LYS A N 1
ATOM 3173 C CA . LYS A 1 402 ? -31.272 -6.662 20.692 1.00 87.56 402 LYS A CA 1
ATOM 3174 C C . LYS A 1 402 ? -30.050 -5.907 21.201 1.00 87.56 402 LYS A C 1
ATOM 3176 O O . LYS A 1 402 ? -28.952 -6.458 21.168 1.00 87.56 402 LYS A O 1
ATOM 3181 N N . ALA A 1 403 ? -30.229 -4.686 21.710 1.00 86.62 403 ALA A N 1
ATOM 3182 C CA . ALA A 1 403 ? -29.141 -3.914 22.313 1.00 86.62 403 ALA A CA 1
ATOM 3183 C C . ALA A 1 403 ? -28.488 -4.669 23.487 1.00 86.62 403 ALA A C 1
ATOM 3185 O O . ALA A 1 403 ? -27.268 -4.832 23.514 1.00 86.62 403 ALA A O 1
ATOM 3186 N N . VAL A 1 404 ? -29.303 -5.190 24.413 1.00 84.88 404 VAL A N 1
ATOM 3187 C CA . VAL A 1 404 ? -28.822 -6.000 25.547 1.00 84.88 404 VAL A CA 1
ATOM 3188 C C . VAL A 1 404 ? -28.183 -7.300 25.055 1.00 84.88 404 VAL A C 1
ATOM 3190 O O . VAL A 1 404 ? -27.058 -7.612 25.436 1.00 84.88 404 VAL A O 1
ATOM 3193 N N . SER A 1 405 ? -28.844 -8.012 24.138 1.00 86.81 405 SER A N 1
ATOM 3194 C CA . SER A 1 405 ? -28.344 -9.280 23.594 1.00 86.81 405 SER A CA 1
ATOM 3195 C C . SER A 1 405 ? -26.963 -9.148 22.933 1.00 86.81 405 SER A C 1
ATOM 3197 O O . SER A 1 405 ? -26.108 -10.021 23.109 1.00 86.81 405 SER A O 1
ATOM 3199 N N . CYS A 1 406 ? -26.698 -8.044 22.225 1.00 85.62 406 CYS A N 1
ATOM 3200 C CA . CYS A 1 406 ? -25.382 -7.771 21.644 1.00 85.62 406 CYS A CA 1
ATOM 3201 C C . CYS A 1 406 ? -24.279 -7.624 22.701 1.00 85.62 406 CYS A C 1
ATOM 3203 O O . CYS A 1 406 ? -23.190 -8.174 22.521 1.00 85.62 406 CYS A O 1
ATOM 3205 N N . LEU A 1 407 ? -24.550 -6.912 23.800 1.00 85.56 407 LEU A N 1
ATOM 3206 C CA . LEU A 1 407 ? -23.596 -6.765 24.904 1.00 85.56 407 LEU A CA 1
ATOM 3207 C C . LEU A 1 407 ? -23.379 -8.098 25.621 1.00 85.56 407 LEU A C 1
ATOM 3209 O O . LEU A 1 407 ? -22.234 -8.494 25.842 1.00 85.56 407 LEU A O 1
ATOM 3213 N N . ASP A 1 408 ? -24.460 -8.816 25.918 1.00 84.50 408 ASP A N 1
ATOM 3214 C CA . ASP A 1 408 ? -24.412 -10.092 26.630 1.00 84.50 408 ASP A CA 1
ATOM 3215 C C . ASP A 1 408 ? -23.649 -11.162 25.847 1.00 84.50 408 ASP A C 1
ATOM 3217 O O . ASP A 1 408 ? -22.879 -11.921 26.434 1.00 84.50 408 ASP A O 1
ATOM 3221 N N . THR A 1 409 ? -23.793 -11.196 24.519 1.00 84.38 409 THR A N 1
ATOM 3222 C CA . THR A 1 409 ? -23.055 -12.134 23.658 1.00 84.38 409 THR A CA 1
ATOM 3223 C C . THR A 1 409 ? -21.544 -11.913 23.765 1.00 84.38 409 THR A C 1
ATOM 3225 O O . THR A 1 409 ? -20.785 -12.868 23.952 1.00 84.38 409 THR A O 1
ATOM 3228 N N . LEU A 1 410 ? -21.093 -10.655 23.703 1.00 82.81 410 LEU A N 1
ATOM 3229 C CA . LEU A 1 410 ? -19.671 -10.318 23.806 1.00 82.81 410 LEU A CA 1
ATOM 3230 C C . LEU A 1 410 ? -19.123 -10.581 25.217 1.00 82.81 410 LEU A C 1
ATOM 3232 O O . LEU A 1 410 ? -18.042 -11.153 25.366 1.00 82.81 410 LEU A O 1
ATOM 3236 N N . ILE A 1 411 ? -19.887 -10.212 26.248 1.00 86.12 411 ILE A N 1
ATOM 3237 C CA . ILE A 1 411 ? -19.555 -10.469 27.656 1.00 86.12 411 ILE A CA 1
ATOM 3238 C C . ILE A 1 411 ? -19.412 -11.976 27.893 1.00 86.12 411 ILE A C 1
ATOM 3240 O O . ILE A 1 411 ? -18.380 -12.414 28.391 1.00 86.12 411 ILE A O 1
ATOM 3244 N N . THR A 1 412 ? -20.382 -12.778 27.452 1.00 85.81 412 THR A N 1
ATOM 3245 C CA . THR A 1 412 ? -20.372 -14.244 27.597 1.00 85.81 412 THR A CA 1
ATOM 3246 C C . THR A 1 412 ? -19.187 -14.878 26.864 1.00 85.81 412 THR A C 1
ATOM 3248 O O . THR A 1 412 ? -18.538 -15.788 27.384 1.00 85.81 412 THR A O 1
ATOM 3251 N N . SER A 1 413 ? -18.848 -14.378 25.670 1.00 83.06 413 SER A N 1
ATOM 3252 C CA . SER A 1 413 ? -17.669 -14.835 24.926 1.00 83.06 413 SER A CA 1
ATOM 3253 C C . SER A 1 413 ? -16.365 -14.594 25.693 1.00 83.06 413 SER A C 1
ATOM 3255 O O . SER A 1 413 ? -15.467 -15.436 25.646 1.00 83.06 413 SER A O 1
ATOM 3257 N N . LEU A 1 414 ? -16.238 -13.457 26.383 1.00 82.94 414 LEU A N 1
ATOM 3258 C CA . LEU A 1 414 ? -15.069 -13.155 27.212 1.00 82.94 414 LEU A CA 1
ATOM 3259 C C . LEU A 1 414 ? -15.094 -13.940 28.532 1.00 82.94 414 LEU A C 1
ATOM 3261 O O . LEU A 1 414 ? -14.047 -14.407 28.974 1.00 82.94 414 LEU A O 1
ATOM 3265 N N . GLU A 1 415 ? -16.264 -14.140 29.144 1.00 84.00 415 GLU A N 1
ATOM 3266 C CA . GLU A 1 415 ? -16.443 -14.936 30.370 1.00 84.00 415 GLU A CA 1
ATOM 3267 C C . GLU A 1 415 ? -16.008 -16.389 30.195 1.00 84.00 415 GLU A C 1
ATOM 3269 O O . GLU A 1 415 ? -15.286 -16.916 31.039 1.00 84.00 415 GLU A O 1
ATOM 3274 N N . ASN A 1 416 ? -16.390 -17.012 29.079 1.00 83.31 416 ASN A N 1
ATOM 3275 C CA . ASN A 1 416 ? -16.113 -18.422 28.800 1.00 83.31 416 ASN A CA 1
ATOM 3276 C C . ASN A 1 416 ? -14.644 -18.711 28.445 1.00 83.31 416 ASN A C 1
ATOM 3278 O O . ASN A 1 416 ? -14.248 -19.872 28.291 1.00 83.31 416 ASN A O 1
ATOM 3282 N N . LYS A 1 417 ? -13.811 -17.677 28.304 1.00 82.75 417 LYS A N 1
ATOM 3283 C CA . LYS A 1 417 ? -12.400 -17.827 27.952 1.00 82.75 417 LYS A CA 1
ATOM 3284 C C . LYS A 1 417 ? -11.594 -18.252 29.189 1.00 82.75 417 LYS A C 1
ATOM 3286 O O . LYS A 1 417 ? -11.459 -17.491 30.142 1.00 82.75 417 LYS A O 1
ATOM 3291 N N . LYS A 1 418 ? -11.032 -19.473 29.164 1.00 72.12 418 LYS A N 1
ATOM 3292 C CA . LYS A 1 418 ? -10.295 -20.087 30.298 1.00 72.12 418 LYS A CA 1
ATOM 3293 C C . LYS A 1 418 ? -9.059 -19.302 30.759 1.00 72.12 418 LYS A C 1
ATOM 3295 O O . LYS A 1 418 ? -8.653 -19.436 31.906 1.00 72.12 418 LYS A O 1
ATOM 3300 N N . SER A 1 419 ? -8.445 -18.525 29.871 1.00 76.25 419 SER A N 1
ATOM 3301 C CA . SER A 1 419 ? -7.317 -17.644 30.172 1.00 76.25 419 SER A CA 1
ATOM 3302 C C . SER A 1 419 ? -7.538 -16.326 29.437 1.00 76.25 419 SER A C 1
ATOM 3304 O O . SER A 1 419 ? -7.791 -16.334 28.229 1.00 76.25 419 SER A O 1
ATOM 3306 N N . LYS A 1 420 ? -7.494 -15.220 30.183 1.00 79.81 420 LYS A N 1
ATOM 3307 C CA . LYS A 1 420 ? -7.615 -13.850 29.676 1.00 79.81 420 LYS A CA 1
ATOM 3308 C C . LYS A 1 420 ? -6.254 -13.179 29.784 1.00 79.81 420 LYS A C 1
ATOM 3310 O O . LYS A 1 420 ? -5.546 -13.356 30.773 1.00 79.81 420 LYS A O 1
ATOM 3315 N N . THR A 1 421 ? -5.889 -12.415 28.769 1.00 84.88 421 THR A N 1
ATOM 3316 C CA . THR A 1 421 ? -4.795 -11.447 28.882 1.00 84.88 421 THR A CA 1
ATOM 3317 C C . THR A 1 421 ? -5.245 -10.248 29.722 1.00 84.88 421 THR A C 1
ATOM 3319 O O . THR A 1 421 ? -6.438 -9.964 29.799 1.00 84.88 421 THR A O 1
ATOM 3322 N N . GLU A 1 422 ? -4.304 -9.500 30.301 1.00 83.62 422 GLU A N 1
ATOM 3323 C CA . GLU A 1 422 ? -4.596 -8.286 31.089 1.00 83.62 422 GLU A CA 1
ATOM 3324 C C . GLU A 1 422 ? -5.501 -7.300 30.321 1.00 83.62 422 GLU A C 1
ATOM 3326 O O . GLU A 1 422 ? -6.518 -6.843 30.831 1.00 83.62 422 GLU A O 1
ATOM 3331 N N . LYS A 1 423 ? -5.226 -7.089 29.025 1.00 82.44 423 LYS A N 1
ATOM 3332 C CA . LYS A 1 423 ? -6.052 -6.241 28.146 1.00 82.44 423 LYS A CA 1
ATOM 3333 C C . LYS A 1 423 ? -7.474 -6.764 27.934 1.00 82.44 423 LYS A C 1
ATOM 3335 O O . LYS A 1 423 ? -8.401 -5.978 27.737 1.00 82.44 423 LYS A O 1
ATOM 3340 N N . GLU A 1 424 ? -7.654 -8.081 27.893 1.00 82.62 424 GLU A N 1
ATOM 3341 C CA . GLU A 1 424 ? -8.978 -8.693 27.745 1.00 82.62 424 GLU A CA 1
ATOM 3342 C C . GLU A 1 424 ? -9.772 -8.612 29.045 1.00 82.62 424 GLU A C 1
ATOM 3344 O O . GLU A 1 424 ? -10.988 -8.443 28.996 1.00 82.62 424 GLU A O 1
ATOM 3349 N N . GLU A 1 425 ? -9.099 -8.689 30.192 1.00 84.75 425 GLU A N 1
ATOM 3350 C CA . GLU A 1 425 ? -9.714 -8.477 31.499 1.00 84.75 425 GLU A CA 1
ATOM 3351 C C . GLU A 1 425 ? -10.154 -7.019 31.678 1.00 84.75 425 GLU A C 1
ATOM 3353 O O . GLU A 1 425 ? -11.309 -6.776 32.033 1.00 84.75 425 GLU A O 1
ATOM 3358 N N . ASP A 1 426 ? -9.316 -6.056 31.287 1.00 84.25 426 ASP A N 1
ATOM 3359 C CA . ASP A 1 426 ? -9.691 -4.638 31.230 1.00 84.25 426 ASP A CA 1
ATOM 3360 C C . ASP A 1 426 ? -10.893 -4.402 30.305 1.00 84.25 426 ASP A C 1
ATOM 3362 O O . ASP A 1 426 ? -11.869 -3.754 30.689 1.00 84.25 426 ASP A O 1
ATOM 3366 N N . SER A 1 427 ? -10.863 -4.974 29.096 1.00 83.00 427 SER A N 1
ATOM 3367 C CA . SER A 1 427 ? -11.961 -4.860 28.125 1.00 83.00 427 SER A CA 1
ATOM 3368 C C . SER A 1 427 ? -13.256 -5.470 28.660 1.00 83.00 427 SER A C 1
ATOM 3370 O O . SER A 1 427 ? -14.334 -4.898 28.495 1.00 83.00 427 SER A O 1
ATOM 3372 N N . TYR A 1 428 ? -13.156 -6.614 29.335 1.00 86.69 428 TYR A N 1
ATOM 3373 C CA . TYR A 1 428 ? -14.277 -7.283 29.982 1.00 86.69 428 TYR A CA 1
ATOM 3374 C C . TYR A 1 428 ? -14.884 -6.419 31.098 1.00 86.69 428 TYR A C 1
ATOM 3376 O O . TYR A 1 428 ? -16.100 -6.217 31.122 1.00 86.69 428 TYR A O 1
ATOM 3384 N N . ILE A 1 429 ? -14.056 -5.821 31.962 1.00 87.44 429 ILE A N 1
ATOM 3385 C CA . ILE A 1 429 ? -14.511 -4.887 33.003 1.00 87.44 429 ILE A CA 1
ATOM 3386 C C . ILE A 1 429 ? -15.173 -3.654 32.373 1.00 87.44 429 ILE A C 1
ATOM 3388 O O . ILE A 1 429 ? -16.250 -3.246 32.810 1.00 87.44 429 ILE A O 1
ATOM 3392 N N . SER A 1 430 ? -14.578 -3.062 31.333 1.00 86.56 430 SER A N 1
ATOM 3393 C CA . SER A 1 430 ? -15.162 -1.919 30.619 1.00 86.56 430 SER A CA 1
ATOM 3394 C C . SER A 1 430 ? -16.527 -2.244 30.007 1.00 86.56 430 SER A C 1
ATOM 3396 O O . SER A 1 430 ? -17.451 -1.437 30.122 1.00 86.56 430 SER A O 1
ATOM 3398 N N . LEU A 1 431 ? -16.686 -3.426 29.406 1.00 85.69 431 LEU A N 1
ATOM 3399 C CA . LEU A 1 431 ? -17.960 -3.879 28.840 1.00 85.69 431 LEU A CA 1
ATOM 3400 C C . LEU A 1 431 ? -19.022 -4.112 29.917 1.00 85.69 431 LEU A C 1
ATOM 3402 O O . LEU A 1 431 ? -20.163 -3.696 29.730 1.00 85.69 431 LEU A O 1
ATOM 3406 N N . LEU A 1 432 ? -18.659 -4.697 31.064 1.00 89.00 432 LEU A N 1
ATOM 3407 C CA . LEU A 1 432 ? -19.575 -4.841 32.201 1.00 89.00 432 LEU A CA 1
ATOM 3408 C C . LEU A 1 432 ? -20.025 -3.482 32.750 1.00 89.00 432 LEU A C 1
ATOM 3410 O O . LEU A 1 432 ? -21.201 -3.314 33.071 1.00 89.00 432 LEU A O 1
ATOM 3414 N N . LYS A 1 433 ? -19.122 -2.493 32.826 1.00 89.25 433 LYS A N 1
ATOM 3415 C CA . LYS A 1 433 ? -19.470 -1.121 33.240 1.00 89.25 433 LYS A CA 1
ATOM 3416 C C . LYS A 1 433 ? -20.454 -0.486 32.262 1.00 89.25 433 LYS A C 1
ATOM 3418 O O . LYS A 1 433 ? -21.421 0.140 32.697 1.00 89.25 433 LYS A O 1
ATOM 3423 N N . LEU A 1 434 ? -20.226 -0.672 30.960 1.00 85.25 434 LEU A N 1
ATOM 3424 C CA . LEU A 1 434 ? -21.098 -0.162 29.905 1.00 85.25 434 LEU A CA 1
ATOM 3425 C C . LEU A 1 434 ? -22.480 -0.829 29.939 1.00 85.25 434 LEU A C 1
ATOM 3427 O O . LEU A 1 434 ? -23.480 -0.118 29.930 1.00 85.25 434 LEU A O 1
ATOM 3431 N N . ASN A 1 435 ? -22.543 -2.161 30.036 1.00 87.94 435 ASN A N 1
ATOM 3432 C CA . ASN A 1 435 ? -23.802 -2.908 30.104 1.00 87.94 435 ASN A CA 1
ATOM 3433 C C . ASN A 1 435 ? -24.575 -2.604 31.396 1.00 87.94 435 ASN A C 1
ATOM 3435 O O . ASN A 1 435 ? -25.781 -2.377 31.366 1.00 87.94 435 ASN A O 1
ATOM 3439 N N . GLY A 1 436 ? -23.880 -2.500 32.534 1.00 90.06 436 GLY A N 1
ATOM 3440 C CA . GLY A 1 436 ? -24.478 -2.062 33.794 1.00 90.06 436 GLY A CA 1
ATOM 3441 C C . GLY A 1 436 ? -25.112 -0.676 33.671 1.00 90.06 436 GLY A C 1
ATOM 3442 O O . GLY A 1 436 ? -26.277 -0.501 34.018 1.00 90.06 436 GLY A O 1
ATOM 3443 N N . ASN A 1 437 ? -24.388 0.289 33.093 1.00 89.38 437 ASN A N 1
ATOM 3444 C CA . ASN A 1 437 ? -24.897 1.649 32.902 1.00 89.38 437 ASN A CA 1
ATOM 3445 C C . ASN A 1 437 ? -26.063 1.696 31.898 1.00 89.38 437 ASN A C 1
ATOM 3447 O O . ASN A 1 437 ? -27.054 2.390 32.118 1.00 89.38 437 ASN A O 1
ATOM 3451 N N . PHE A 1 438 ? -25.977 0.915 30.819 1.00 87.12 438 PHE A N 1
ATOM 3452 C CA . PHE A 1 438 ? -27.065 0.756 29.856 1.00 87.12 438 PHE A CA 1
ATOM 3453 C C . PHE A 1 438 ? -28.338 0.249 30.550 1.00 87.12 438 PHE A C 1
ATOM 3455 O O . PHE A 1 438 ? -29.395 0.871 30.449 1.00 87.12 438 PHE A O 1
ATOM 3462 N N . ASN A 1 439 ? -28.232 -0.818 31.342 1.00 89.81 439 ASN A N 1
ATOM 3463 C CA . ASN A 1 439 ? -29.361 -1.363 32.091 1.00 89.81 439 ASN A CA 1
ATOM 3464 C C . ASN A 1 439 ? -29.901 -0.381 33.147 1.00 89.81 439 ASN A C 1
ATOM 3466 O O . ASN A 1 439 ? -31.118 -0.236 33.260 1.00 89.81 439 ASN A O 1
ATOM 3470 N N . MET A 1 440 ? -29.033 0.359 33.851 1.00 89.81 440 MET A N 1
ATOM 3471 C CA . MET A 1 440 ? -29.442 1.428 34.781 1.00 89.81 440 MET A CA 1
ATOM 3472 C C . MET A 1 440 ? -30.288 2.498 34.088 1.00 89.81 440 MET A C 1
ATOM 3474 O O . MET A 1 440 ? -31.366 2.846 34.569 1.00 89.81 440 MET A O 1
ATOM 3478 N N . LYS A 1 441 ? -29.825 2.993 32.935 1.00 88.31 441 LYS A N 1
ATOM 3479 C CA . LYS A 1 441 ? -30.525 4.010 32.136 1.00 88.31 441 LYS A CA 1
ATOM 3480 C C . LYS A 1 441 ? -31.917 3.548 31.699 1.00 88.31 441 LYS A C 1
ATOM 3482 O O . LYS A 1 441 ? -32.833 4.359 31.602 1.00 88.31 441 LYS A O 1
ATOM 3487 N N . HIS A 1 442 ? -32.075 2.250 31.455 1.00 85.88 442 HIS A N 1
ATOM 3488 C CA . HIS A 1 442 ? -33.330 1.635 31.029 1.00 85.88 442 HIS A CA 1
ATOM 3489 C C . HIS A 1 442 ? -34.136 1.008 32.181 1.00 85.88 442 HIS A C 1
ATOM 3491 O O . HIS A 1 442 ? -35.039 0.214 31.924 1.00 85.88 442 HIS A O 1
ATOM 3497 N N . LEU A 1 443 ? -33.847 1.380 33.437 1.00 90.00 443 LEU A N 1
ATOM 3498 C CA . LEU A 1 443 ? -34.567 0.951 34.649 1.00 90.00 443 LEU A CA 1
ATOM 3499 C C . LEU A 1 443 ? -34.524 -0.571 34.915 1.00 90.00 443 LEU A C 1
ATOM 3501 O O . LEU A 1 443 ? -35.327 -1.105 35.681 1.00 90.00 443 LEU A O 1
ATOM 3505 N N . LYS A 1 444 ? -33.565 -1.283 34.312 1.00 89.88 444 LYS A N 1
ATOM 3506 C CA . LYS A 1 444 ? -33.305 -2.720 34.504 1.00 89.88 444 LYS A CA 1
ATOM 3507 C C . LYS A 1 444 ? -32.313 -2.933 35.649 1.00 89.88 444 LYS A C 1
ATOM 3509 O O . LYS A 1 444 ? -31.156 -3.313 35.464 1.00 89.88 444 LYS A O 1
ATOM 3514 N N . TYR A 1 445 ? -32.752 -2.595 36.860 1.00 93.12 445 TYR A N 1
ATOM 3515 C CA . TYR A 1 445 ? -31.874 -2.500 38.032 1.00 93.12 445 TYR A CA 1
ATOM 3516 C C . TYR A 1 445 ? -31.277 -3.840 38.485 1.00 93.12 445 TYR A C 1
ATOM 3518 O O . TYR A 1 445 ? -30.151 -3.869 38.981 1.00 93.12 445 TYR A O 1
ATOM 3526 N N . LYS A 1 446 ? -31.989 -4.958 38.298 1.00 93.38 446 LYS A N 1
ATOM 3527 C CA . LYS A 1 446 ? -31.507 -6.292 38.700 1.00 93.38 446 LYS A CA 1
ATOM 3528 C C . LYS A 1 446 ? -30.355 -6.757 37.811 1.00 93.38 446 LYS A C 1
ATOM 3530 O O . LYS A 1 446 ? -29.332 -7.233 38.300 1.00 93.38 446 LYS A O 1
ATOM 3535 N N . GLU A 1 447 ? -30.505 -6.569 36.508 1.00 91.19 447 GLU A N 1
ATOM 3536 C CA . GLU A 1 447 ? -29.518 -6.888 35.483 1.00 91.19 447 GLU A CA 1
ATOM 3537 C C . GLU A 1 447 ? -28.281 -5.991 35.627 1.00 91.19 447 GLU A C 1
ATOM 3539 O O . GLU A 1 447 ? -27.144 -6.473 35.590 1.00 91.19 447 GLU A O 1
ATOM 3544 N N . ALA A 1 448 ? -28.493 -4.696 35.893 1.00 91.88 448 ALA A N 1
ATOM 3545 C CA . ALA A 1 448 ? -27.418 -3.760 36.205 1.00 91.88 448 ALA A CA 1
ATOM 3546 C C . ALA A 1 448 ? -26.627 -4.176 37.456 1.00 91.88 448 ALA A C 1
ATOM 3548 O O . ALA A 1 448 ? -25.395 -4.224 37.420 1.00 91.88 448 ALA A O 1
ATOM 3549 N N . ALA A 1 449 ? -27.321 -4.531 38.543 1.00 93.56 449 ALA A N 1
ATOM 3550 C CA . ALA A 1 449 ? -26.686 -5.004 39.769 1.00 93.56 449 ALA A CA 1
ATOM 3551 C C . ALA A 1 449 ? -25.836 -6.259 39.517 1.00 93.56 449 ALA A C 1
ATOM 3553 O O . ALA A 1 449 ? -24.703 -6.320 39.990 1.00 93.56 449 ALA A O 1
ATOM 3554 N N . SER A 1 450 ? -26.317 -7.211 38.710 1.00 93.62 450 SER A N 1
ATOM 3555 C CA . SER A 1 450 ? -25.542 -8.403 38.337 1.00 93.62 450 SER A CA 1
ATOM 3556 C C . SER A 1 450 ? -24.237 -8.052 37.606 1.00 93.62 450 SER A C 1
ATOM 3558 O O . SER A 1 450 ? -23.182 -8.611 37.916 1.00 93.62 450 SER A O 1
ATOM 3560 N N . CYS A 1 451 ? -24.272 -7.082 36.685 1.00 92.69 451 CYS A N 1
ATOM 3561 C CA . CYS A 1 451 ? -23.074 -6.616 35.978 1.00 92.69 451 CYS A CA 1
ATOM 3562 C C . CYS A 1 451 ? -22.038 -6.016 36.940 1.00 92.69 451 CYS A C 1
ATOM 3564 O O . CYS A 1 451 ? -20.856 -6.361 36.877 1.00 92.69 451 CYS A O 1
ATOM 3566 N N . TYR A 1 452 ? -22.470 -5.142 37.854 1.00 94.50 452 TYR A N 1
ATOM 3567 C CA . TYR A 1 452 ? -21.564 -4.526 38.824 1.00 94.50 452 TYR A CA 1
ATOM 3568 C C . TYR A 1 452 ? -21.051 -5.522 39.865 1.00 94.50 452 TYR A C 1
ATOM 3570 O O . TYR A 1 452 ? -19.881 -5.461 40.234 1.00 94.50 452 TYR A O 1
ATOM 3578 N N . GLU A 1 453 ? -21.868 -6.490 40.280 1.00 93.31 453 GLU A N 1
ATOM 3579 C CA . GLU A 1 453 ? -21.444 -7.564 41.180 1.00 93.31 453 GLU A CA 1
ATOM 3580 C C . GLU A 1 453 ? -20.285 -8.376 40.579 1.00 93.31 453 GLU A C 1
ATOM 3582 O O . GLU A 1 453 ? -19.316 -8.683 41.275 1.00 93.31 453 GLU A O 1
ATOM 3587 N N . LYS A 1 454 ? -20.341 -8.683 39.273 1.00 92.81 454 LYS A N 1
ATOM 3588 C CA . LYS A 1 4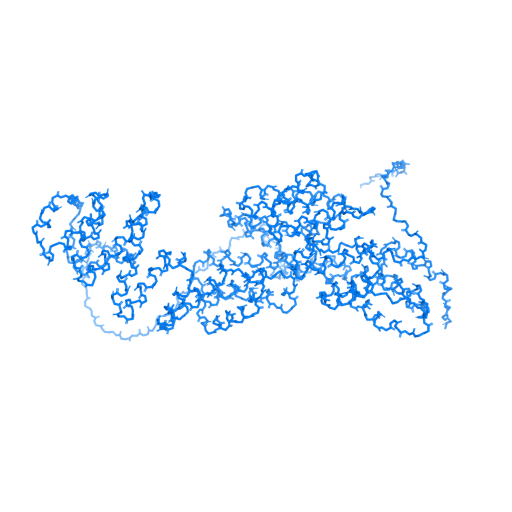54 ? -19.246 -9.358 38.556 1.00 92.81 454 LYS A CA 1
ATOM 3589 C C . LYS A 1 454 ? -17.944 -8.551 38.608 1.00 92.81 454 LYS A C 1
ATOM 3591 O O . LYS A 1 454 ? -16.889 -9.137 38.827 1.00 92.81 454 LYS A O 1
ATOM 3596 N N . ILE A 1 455 ? -18.010 -7.223 38.472 1.00 92.75 455 ILE A N 1
ATOM 3597 C CA . ILE A 1 455 ? -16.832 -6.346 38.597 1.00 92.75 455 ILE A CA 1
ATOM 3598 C C . ILE A 1 455 ? -16.297 -6.365 40.032 1.00 92.75 455 ILE A C 1
ATOM 3600 O O . ILE A 1 455 ? -15.095 -6.508 40.235 1.00 92.75 455 ILE A O 1
ATOM 3604 N N . LEU A 1 456 ? -17.180 -6.279 41.031 1.00 92.06 456 LEU A N 1
ATOM 3605 C CA . LEU A 1 456 ? -16.799 -6.269 42.448 1.00 92.06 456 LEU A CA 1
ATOM 3606 C C . LEU A 1 456 ? -16.180 -7.591 42.923 1.00 92.06 456 LEU A C 1
ATOM 3608 O O . LEU A 1 456 ? -15.409 -7.592 43.881 1.00 92.06 456 LEU A O 1
ATOM 3612 N N . LYS A 1 457 ? -16.475 -8.712 42.254 1.00 91.88 457 LYS A N 1
ATOM 3613 C CA . LYS A 1 457 ? -15.788 -9.996 42.486 1.00 91.88 457 LYS A CA 1
ATOM 3614 C C . LYS A 1 457 ? -14.325 -9.971 42.039 1.00 91.88 457 LYS A C 1
ATOM 3616 O O . LYS A 1 457 ? -13.516 -10.675 42.631 1.00 91.88 457 LYS A O 1
ATOM 3621 N N . ILE A 1 458 ? -13.994 -9.170 41.025 1.00 89.38 458 ILE A N 1
ATOM 3622 C CA . ILE A 1 458 ? -12.622 -8.993 40.526 1.00 89.38 458 ILE A CA 1
ATOM 3623 C C . ILE A 1 458 ? -11.906 -7.919 41.349 1.00 89.38 458 ILE A C 1
ATOM 3625 O O . ILE A 1 458 ? -10.815 -8.143 41.864 1.00 89.38 458 ILE A O 1
ATOM 3629 N N . ASN A 1 459 ? -12.547 -6.759 41.512 1.00 89.44 459 ASN A N 1
ATOM 3630 C CA . ASN A 1 459 ? -12.050 -5.642 42.302 1.00 89.44 459 ASN A CA 1
ATOM 3631 C C . ASN A 1 459 ? -13.146 -5.127 43.242 1.00 89.44 459 ASN A C 1
ATOM 3633 O O . ASN A 1 459 ? -14.000 -4.330 42.852 1.00 89.44 459 ASN A O 1
ATOM 3637 N N . ALA A 1 460 ? -13.072 -5.536 44.509 1.00 88.62 460 ALA A N 1
ATOM 3638 C CA . ALA A 1 460 ? -14.059 -5.191 45.532 1.00 88.62 460 ALA A CA 1
ATOM 3639 C C . ALA A 1 460 ? -14.184 -3.682 45.814 1.00 88.62 460 ALA A C 1
ATOM 3641 O O . ALA A 1 460 ? -15.204 -3.257 46.356 1.00 88.62 460 ALA A O 1
ATOM 3642 N N . ASN A 1 461 ? -13.173 -2.888 45.444 1.00 86.12 461 ASN A N 1
ATOM 3643 C CA . ASN A 1 461 ? -13.098 -1.450 45.701 1.00 86.12 461 ASN A CA 1
ATOM 3644 C C . ASN A 1 461 ? -13.125 -0.625 44.400 1.00 86.12 461 ASN A C 1
ATOM 3646 O O . ASN A 1 461 ? -12.615 0.496 44.369 1.00 86.12 461 ASN A O 1
ATOM 3650 N N . ASP A 1 462 ? -13.680 -1.165 43.308 1.00 90.44 462 ASP A N 1
ATOM 3651 C CA . ASP A 1 462 ? -13.828 -0.410 42.062 1.00 90.44 462 ASP A CA 1
ATOM 3652 C C . ASP A 1 462 ? -14.721 0.824 42.282 1.00 90.44 462 ASP A C 1
ATOM 3654 O O . ASP A 1 462 ? -15.911 0.717 42.592 1.00 90.44 462 ASP A O 1
ATOM 3658 N N . LEU A 1 463 ? -14.129 2.009 42.102 1.00 88.62 463 LEU A N 1
ATOM 3659 C CA . LEU A 1 463 ? -14.756 3.304 42.388 1.00 88.62 463 LEU A CA 1
ATOM 3660 C C . LEU A 1 463 ? -15.967 3.616 41.499 1.00 88.62 463 LEU A C 1
ATOM 3662 O O . LEU A 1 463 ? -16.728 4.525 41.815 1.00 88.62 463 LEU A O 1
ATOM 3666 N N . PHE A 1 464 ? -16.152 2.890 40.395 1.00 89.81 464 PHE A N 1
ATOM 3667 C CA . PHE A 1 464 ? -17.307 3.043 39.516 1.00 89.81 464 PHE A CA 1
ATOM 3668 C C . PHE A 1 464 ? -18.386 1.999 39.822 1.00 89.81 464 PHE A C 1
ATOM 3670 O O . PHE A 1 464 ? -19.566 2.333 39.931 1.00 89.81 464 PHE A O 1
ATOM 3677 N N . ALA A 1 465 ? -17.998 0.731 39.976 1.00 91.94 465 ALA A N 1
ATOM 3678 C CA . ALA A 1 465 ? -18.943 -0.363 40.165 1.00 91.94 465 ALA A CA 1
ATOM 3679 C C . ALA A 1 465 ? -19.558 -0.386 41.570 1.00 91.94 465 ALA A C 1
ATOM 3681 O O . ALA A 1 465 ? -20.742 -0.689 41.682 1.00 91.94 465 ALA A O 1
ATOM 3682 N N . LEU A 1 466 ? -18.810 -0.040 42.628 1.00 91.62 466 LEU A N 1
ATOM 3683 C CA . LEU A 1 466 ? -19.318 -0.104 44.006 1.00 91.62 466 LEU A CA 1
ATOM 3684 C C . LEU A 1 466 ? -20.483 0.876 44.253 1.00 91.62 466 LEU A C 1
ATOM 3686 O O . LEU A 1 466 ? -21.541 0.412 44.684 1.00 91.62 466 LEU A O 1
ATOM 3690 N N . PRO A 1 467 ? -20.371 2.184 43.934 1.00 91.38 467 PRO A N 1
ATOM 3691 C CA . PRO A 1 467 ? -21.505 3.098 44.062 1.00 91.38 467 PRO A CA 1
ATOM 3692 C C . PRO A 1 467 ? -22.665 2.703 43.144 1.00 91.38 467 PRO A C 1
ATOM 3694 O O . PRO A 1 467 ? -23.815 2.700 43.571 1.00 91.38 467 PRO A O 1
ATOM 3697 N N . SER A 1 468 ? -22.370 2.307 41.900 1.00 92.62 468 SER A N 1
ATOM 3698 C CA . SER A 1 468 ? -23.409 1.934 40.932 1.00 92.62 468 SER A CA 1
ATOM 3699 C C . SER A 1 468 ? -24.182 0.680 41.357 1.00 92.62 468 SER A C 1
ATOM 3701 O O . SER A 1 468 ? -25.394 0.614 41.167 1.00 92.62 468 SER A O 1
ATOM 3703 N N . PHE A 1 469 ? -23.516 -0.290 41.992 1.00 93.88 469 PHE A N 1
ATOM 3704 C CA . PHE A 1 469 ? -24.147 -1.473 42.578 1.00 93.88 469 PHE A CA 1
ATOM 3705 C C . PHE A 1 469 ? -25.074 -1.116 43.745 1.00 93.88 469 PHE A C 1
ATOM 3707 O O . PHE A 1 469 ? -26.192 -1.626 43.820 1.00 93.88 469 PHE A O 1
ATOM 3714 N N . ILE A 1 470 ? -24.640 -0.219 44.636 1.00 91.88 470 ILE A N 1
ATOM 3715 C CA . ILE A 1 470 ? -25.456 0.264 45.762 1.00 91.88 470 ILE A CA 1
ATOM 3716 C C . ILE A 1 470 ? -26.714 0.964 45.238 1.00 91.88 470 ILE A C 1
ATOM 3718 O O . ILE A 1 470 ? -27.815 0.648 45.681 1.00 91.88 470 ILE A O 1
ATOM 3722 N N . VAL A 1 471 ? -26.575 1.850 44.246 1.00 92.31 471 VAL A N 1
ATOM 3723 C CA . VAL A 1 471 ? -27.722 2.534 43.629 1.00 92.31 471 VAL A CA 1
ATOM 3724 C C . VAL A 1 471 ? -28.660 1.528 42.956 1.00 92.31 471 VAL A C 1
ATOM 3726 O O . VAL A 1 471 ? -29.863 1.562 43.200 1.00 92.31 471 VAL A O 1
ATOM 3729 N N . ALA A 1 472 ? -28.130 0.599 42.154 1.00 93.88 472 ALA A N 1
ATOM 3730 C CA . ALA A 1 472 ? -28.934 -0.418 41.476 1.00 93.88 472 ALA A CA 1
ATOM 3731 C C . ALA A 1 472 ? -29.727 -1.284 42.469 1.00 93.88 472 ALA A C 1
ATOM 3733 O O . ALA A 1 472 ? -30.923 -1.500 42.290 1.00 93.88 472 ALA A O 1
ATOM 3734 N N . THR A 1 473 ? -29.074 -1.753 43.536 1.00 93.81 473 THR A N 1
ATOM 3735 C CA . THR A 1 473 ? -29.703 -2.597 44.564 1.00 93.81 473 THR A CA 1
ATOM 3736 C C . THR A 1 473 ? -30.712 -1.835 45.412 1.00 93.81 473 THR A C 1
ATOM 3738 O O . THR A 1 473 ? -31.769 -2.382 45.700 1.00 93.81 473 THR A O 1
ATOM 3741 N N . ALA A 1 474 ? -30.485 -0.555 45.718 1.00 93.31 474 ALA A N 1
ATOM 3742 C CA . ALA A 1 474 ? -31.430 0.264 46.480 1.00 93.31 474 ALA A CA 1
ATOM 3743 C C . ALA A 1 474 ? -32.827 0.356 45.835 1.00 93.31 474 ALA A C 1
ATOM 3745 O O . ALA A 1 474 ? -33.822 0.483 46.546 1.00 93.31 474 ALA A O 1
ATOM 3746 N N . HIS A 1 475 ? -32.921 0.244 44.505 1.00 91.81 475 HIS A N 1
ATOM 3747 C CA . HIS A 1 475 ? -34.197 0.272 43.787 1.00 91.81 475 HIS A CA 1
ATOM 3748 C C . HIS A 1 475 ? -35.048 -1.001 43.942 1.00 91.81 475 HIS A C 1
ATOM 3750 O O . HIS A 1 475 ? -36.241 -0.950 43.644 1.00 91.81 475 HIS A O 1
ATOM 3756 N N . PHE A 1 476 ? -34.484 -2.135 44.383 1.00 92.94 476 PHE A N 1
ATOM 3757 C CA . PHE A 1 476 ? -35.239 -3.394 44.514 1.00 92.94 476 PHE A CA 1
ATOM 3758 C C . PHE A 1 476 ? -35.002 -4.171 45.817 1.00 92.94 476 PHE A C 1
ATOM 3760 O O . PHE A 1 476 ? -35.890 -4.906 46.238 1.00 92.94 476 PHE A O 1
ATOM 3767 N N . ASP A 1 477 ? -33.840 -4.027 46.451 1.00 91.94 477 ASP A N 1
ATOM 3768 C CA . ASP A 1 477 ? -33.500 -4.600 47.754 1.00 91.94 477 ASP A CA 1
ATOM 3769 C C . ASP A 1 477 ? -32.552 -3.660 48.538 1.00 91.94 477 ASP A C 1
ATOM 3771 O O . ASP A 1 477 ? -31.319 -3.757 48.447 1.00 91.94 477 ASP A O 1
ATOM 3775 N N . PRO A 1 478 ? -33.117 -2.747 49.348 1.00 91.19 478 PRO A N 1
ATOM 3776 C CA . PRO A 1 478 ? -32.345 -1.797 50.147 1.00 91.19 478 PRO A CA 1
ATOM 3777 C C . PRO A 1 478 ? -31.416 -2.445 51.182 1.00 91.19 478 PRO A C 1
ATOM 3779 O O . PRO A 1 478 ? -30.445 -1.820 51.607 1.00 91.19 478 PRO A O 1
ATOM 3782 N N . THR A 1 479 ? -31.681 -3.689 51.596 1.00 92.69 479 THR A N 1
ATOM 3783 C CA . THR A 1 479 ? -30.859 -4.368 52.611 1.00 92.69 479 THR A CA 1
ATOM 3784 C C . THR A 1 479 ? -29.470 -4.704 52.071 1.00 92.69 479 THR A C 1
ATOM 3786 O O . THR A 1 479 ? -28.469 -4.598 52.786 1.00 92.69 479 THR A O 1
ATOM 3789 N N . ILE A 1 480 ? -29.385 -5.027 50.775 1.00 89.00 480 ILE A N 1
ATOM 3790 C CA . ILE A 1 480 ? -28.115 -5.249 50.084 1.00 89.00 480 ILE A CA 1
ATOM 3791 C C . ILE A 1 480 ? -27.339 -3.935 50.002 1.00 89.00 480 ILE A C 1
ATOM 3793 O O . ILE A 1 480 ? -26.159 -3.916 50.340 1.00 89.00 480 ILE A O 1
ATOM 3797 N N . ALA A 1 481 ? -27.991 -2.832 49.633 1.00 87.62 481 ALA A N 1
ATOM 3798 C CA . ALA A 1 481 ? -27.354 -1.517 49.564 1.00 87.62 481 ALA A CA 1
ATOM 3799 C C . ALA A 1 481 ? -26.717 -1.114 50.912 1.00 87.62 481 ALA A C 1
ATOM 3801 O O . ALA A 1 481 ? -25.536 -0.758 50.955 1.00 87.62 481 ALA A O 1
ATOM 3802 N N . GLN A 1 482 ? -27.448 -1.284 52.021 1.00 89.06 482 GLN A N 1
ATOM 3803 C CA . GLN A 1 482 ? -26.967 -0.991 53.382 1.00 89.06 482 GLN A CA 1
ATOM 3804 C C . GLN A 1 482 ? -25.717 -1.797 53.764 1.00 89.06 482 GLN A C 1
ATOM 3806 O O . GLN A 1 482 ? -24.811 -1.288 54.422 1.00 89.06 482 GLN A O 1
ATOM 3811 N N . LYS A 1 483 ? -25.613 -3.053 53.311 1.00 89.25 483 LYS A N 1
ATOM 3812 C CA . LYS A 1 483 ? -24.440 -3.901 53.579 1.00 89.25 483 LYS A CA 1
ATOM 3813 C C . LYS A 1 483 ? -23.157 -3.373 52.923 1.00 89.25 483 LYS A C 1
ATOM 3815 O O . LYS A 1 483 ? -22.061 -3.653 53.415 1.00 89.25 483 LYS A O 1
ATOM 3820 N N . TYR A 1 484 ? -23.271 -2.663 51.802 1.00 85.50 484 TYR A N 1
ATOM 3821 C CA . TYR A 1 484 ? -22.125 -2.172 51.029 1.00 85.50 484 TYR A CA 1
ATOM 3822 C C . TYR A 1 484 ? -21.840 -0.679 51.241 1.00 85.50 484 TYR A C 1
ATOM 3824 O O . TYR A 1 484 ? -20.746 -0.238 50.894 1.00 85.50 484 TYR A O 1
ATOM 3832 N N . GLU A 1 485 ? -22.749 0.070 51.871 1.00 80.19 485 GLU A N 1
ATOM 3833 C CA . GLU A 1 485 ? -22.601 1.504 52.163 1.00 80.19 485 GLU A CA 1
ATOM 3834 C C . GLU A 1 485 ? -21.285 1.832 52.887 1.00 80.19 485 GLU A C 1
ATOM 3836 O O . GLU A 1 485 ? -20.520 2.684 52.439 1.00 80.19 485 GLU A O 1
ATOM 3841 N N . GLY A 1 486 ? -20.950 1.083 53.945 1.00 82.69 486 GLY A N 1
ATOM 3842 C CA . GLY A 1 486 ? -19.735 1.304 54.742 1.00 82.69 486 GLY A CA 1
ATOM 3843 C C . GLY A 1 486 ? -18.410 1.023 54.018 1.00 82.69 486 GLY A C 1
ATOM 3844 O O . GLY A 1 486 ? -17.346 1.249 54.590 1.00 82.69 486 GLY A O 1
ATOM 3845 N N . LYS A 1 487 ? -18.450 0.513 52.779 1.00 85.31 487 LYS A N 1
ATOM 3846 C CA . LYS A 1 487 ? -17.260 0.278 51.944 1.00 85.31 487 LYS A CA 1
ATOM 3847 C C . LYS A 1 487 ? -16.932 1.453 51.025 1.00 85.31 487 LYS A C 1
ATOM 3849 O O . LYS A 1 487 ? -15.880 1.439 50.387 1.00 85.31 487 LYS A O 1
ATOM 3854 N N . LEU A 1 488 ? -17.817 2.445 50.925 1.00 83.62 488 LEU A N 1
ATOM 3855 C CA . LEU A 1 488 ? -17.551 3.635 50.128 1.00 83.62 488 LEU A CA 1
ATOM 3856 C C . LEU A 1 488 ? -16.420 4.459 50.766 1.00 83.62 488 LEU A C 1
ATOM 3858 O O . LEU A 1 488 ? -16.389 4.630 51.987 1.00 83.62 488 LEU A O 1
ATOM 3862 N N . PRO A 1 489 ? -15.475 4.980 49.965 1.00 80.75 489 PRO A N 1
ATOM 3863 C CA . PRO A 1 489 ? -14.409 5.817 50.489 1.00 80.75 489 PRO A CA 1
ATOM 3864 C C . PRO A 1 489 ? -14.991 7.112 51.083 1.00 80.75 489 PRO A C 1
ATOM 3866 O O . PRO A 1 489 ? -15.889 7.712 50.485 1.00 80.75 489 PRO A O 1
ATOM 3869 N N . PRO A 1 490 ? -14.477 7.582 52.233 1.00 77.25 490 PRO A N 1
ATOM 3870 C CA . PRO A 1 490 ? -14.950 8.816 52.844 1.00 77.25 490 PRO A CA 1
ATOM 3871 C C . PRO A 1 490 ? -14.635 10.005 51.932 1.00 77.25 490 PRO A C 1
ATOM 3873 O O . PRO A 1 490 ? -13.481 10.234 51.559 1.00 77.25 490 PRO A O 1
ATOM 3876 N N . LEU A 1 491 ? -15.659 10.786 51.593 1.00 72.38 491 LEU A N 1
ATOM 3877 C CA . LEU A 1 491 ? -15.498 12.007 50.812 1.00 72.38 491 LEU A CA 1
ATOM 3878 C C . LEU A 1 491 ? -14.920 13.105 51.714 1.00 72.38 491 LEU A C 1
ATOM 3880 O O . LEU A 1 491 ? -15.569 13.568 52.650 1.00 72.38 491 LEU A O 1
ATOM 3884 N N . LYS A 1 492 ? -13.673 13.510 51.453 1.00 71.75 492 LYS A N 1
ATOM 3885 C CA . LYS A 1 492 ? -13.053 14.670 52.105 1.00 71.75 492 LYS A CA 1
ATOM 3886 C C . LYS A 1 492 ? -13.313 15.905 51.256 1.00 71.75 492 LYS A C 1
ATOM 3888 O O . LYS A 1 492 ? -12.664 16.103 50.233 1.00 71.75 492 LYS A O 1
ATOM 3893 N N . PHE A 1 493 ? -14.263 16.723 51.683 1.00 70.69 493 PHE A N 1
ATOM 3894 C CA . PHE A 1 493 ? -14.520 18.017 51.067 1.00 70.69 493 PHE A CA 1
ATOM 3895 C C . PHE A 1 493 ? -13.683 19.078 51.781 1.00 70.69 493 PHE A C 1
ATOM 3897 O O . PHE A 1 493 ? -13.802 19.239 52.993 1.00 70.69 493 PHE A O 1
ATOM 3904 N N . ASN A 1 494 ? -12.813 19.771 51.043 1.00 65.62 494 ASN A N 1
ATOM 3905 C CA . ASN A 1 494 ? -11.970 20.828 51.610 1.00 65.62 494 ASN A CA 1
ATOM 3906 C C . ASN A 1 494 ? -12.690 22.186 51.718 1.00 65.62 494 ASN A C 1
ATOM 3908 O O . ASN A 1 494 ? -12.163 23.064 52.388 1.00 65.62 494 ASN A O 1
ATOM 3912 N N . ASP A 1 495 ? -13.890 22.343 51.142 1.00 67.50 495 ASP A N 1
ATOM 3913 C CA . ASP A 1 495 ? -14.649 23.602 51.126 1.00 67.50 495 ASP A CA 1
ATOM 3914 C C . ASP A 1 495 ? -16.172 23.381 51.220 1.00 67.50 495 ASP A C 1
ATOM 3916 O O . ASP A 1 495 ? -16.669 22.268 51.027 1.00 67.50 495 ASP A O 1
ATOM 3920 N N . LYS A 1 496 ? -16.921 24.460 51.515 1.00 66.44 496 LYS A N 1
ATOM 3921 C CA . LYS A 1 496 ? -18.396 24.480 51.537 1.00 66.44 496 LYS A CA 1
ATOM 3922 C C . LYS A 1 496 ? -18.948 24.053 50.174 1.00 66.44 496 LYS A C 1
ATOM 3924 O O . LYS A 1 496 ? -18.807 24.778 49.194 1.00 66.44 496 LYS A O 1
ATOM 3929 N N . ILE A 1 497 ? -19.590 22.890 50.138 1.00 67.69 497 ILE A N 1
ATOM 3930 C CA . ILE A 1 497 ? -20.281 22.366 48.960 1.00 67.69 497 ILE A CA 1
ATOM 3931 C C . ILE A 1 497 ? -21.509 23.240 48.687 1.00 67.69 497 ILE A C 1
ATOM 3933 O O . ILE A 1 497 ? -22.376 23.373 49.551 1.00 67.69 497 ILE A O 1
ATOM 3937 N N . ASP A 1 498 ? -21.580 23.823 47.493 1.00 73.06 498 ASP A N 1
ATOM 3938 C CA . ASP A 1 498 ? -22.769 24.519 47.002 1.00 73.06 498 ASP A CA 1
ATOM 3939 C C . ASP A 1 498 ? -23.783 23.483 46.488 1.00 73.06 498 ASP A C 1
ATOM 3941 O O . ASP A 1 498 ? -23.674 22.972 45.372 1.00 73.06 498 ASP A O 1
ATOM 3945 N N . VAL A 1 499 ? -24.730 23.119 47.354 1.00 71.56 499 VAL A N 1
ATOM 3946 C CA . VAL A 1 499 ? -25.766 22.112 47.074 1.00 71.56 499 VAL A CA 1
ATOM 3947 C C . VAL A 1 499 ? -26.697 22.575 45.948 1.00 71.56 499 VAL A C 1
ATOM 3949 O O . VAL A 1 499 ? -27.067 21.768 45.098 1.00 71.56 499 VAL A O 1
ATOM 3952 N N . ASP A 1 500 ? -26.990 23.877 45.873 1.00 74.00 500 ASP A N 1
ATOM 3953 C CA . ASP A 1 500 ? -27.868 24.447 44.847 1.00 74.00 500 ASP A CA 1
ATOM 3954 C C . ASP A 1 500 ? -27.219 24.374 43.457 1.00 74.00 500 ASP A C 1
ATOM 3956 O O . ASP A 1 500 ? -27.894 24.121 42.455 1.00 74.00 500 ASP A O 1
ATOM 3960 N N . ALA A 1 501 ? -25.897 24.553 43.375 1.00 70.12 501 ALA A N 1
ATOM 3961 C CA . ALA A 1 501 ? -25.157 24.367 42.129 1.00 70.12 501 ALA A CA 1
ATOM 3962 C C . ALA A 1 501 ? -25.162 22.901 41.661 1.00 70.12 501 ALA A C 1
ATOM 3964 O O . ALA A 1 501 ? -25.296 22.648 40.463 1.00 70.12 501 ALA A O 1
ATOM 3965 N N . ILE A 1 502 ? -25.052 21.941 42.586 1.00 66.56 502 ILE A N 1
ATOM 3966 C CA . ILE A 1 502 ? -25.078 20.503 42.271 1.00 66.56 502 ILE A CA 1
ATOM 3967 C C . ILE A 1 502 ? -26.463 20.073 41.780 1.00 66.56 502 ILE A C 1
ATOM 3969 O O . ILE A 1 502 ? -26.559 19.421 40.740 1.00 66.56 502 ILE A O 1
ATOM 3973 N N . ASP A 1 503 ? -27.534 20.489 42.459 1.00 66.25 503 ASP A N 1
ATOM 3974 C CA . ASP A 1 503 ? -28.907 20.176 42.041 1.00 66.25 503 ASP A CA 1
ATOM 3975 C C . ASP A 1 503 ? -29.248 20.796 40.680 1.00 66.25 503 ASP A C 1
ATOM 3977 O O . ASP A 1 503 ? -29.960 20.197 39.871 1.00 66.25 503 ASP A O 1
ATOM 3981 N N . LYS A 1 504 ? -28.689 21.975 40.382 1.00 69.12 504 LYS A N 1
ATOM 3982 C CA . LYS A 1 504 ? -28.868 22.644 39.089 1.00 69.12 504 LYS A CA 1
ATOM 3983 C C . LYS A 1 504 ? -28.084 21.983 37.950 1.00 69.12 504 LYS A C 1
ATOM 3985 O O . LYS A 1 504 ? -28.525 22.056 36.804 1.00 69.12 504 LYS A O 1
ATOM 3990 N N . LEU A 1 505 ? -26.943 21.358 38.250 1.00 58.72 505 LEU A N 1
ATOM 3991 C CA . LEU A 1 505 ? -26.113 20.616 37.289 1.00 58.72 505 LEU A CA 1
ATOM 3992 C C . LEU A 1 505 ? -26.623 19.181 37.044 1.00 58.72 505 LEU A C 1
ATOM 3994 O O . LEU A 1 505 ? -26.384 18.620 35.972 1.00 58.72 505 LEU A O 1
ATOM 3998 N N . GLY A 1 506 ? -27.353 18.596 37.999 1.00 53.94 506 GLY A N 1
ATOM 3999 C CA . GLY A 1 506 ? -27.831 17.213 37.930 1.00 53.94 506 GLY A CA 1
ATOM 4000 C C . GLY A 1 506 ? -26.697 16.171 37.929 1.00 53.94 506 GLY A C 1
ATOM 4001 O O . GLY A 1 506 ? -25.529 16.477 38.149 1.00 53.94 506 GLY A O 1
ATOM 4002 N N . LEU A 1 507 ? -27.030 14.900 37.660 1.00 49.25 507 LEU A N 1
ATOM 4003 C CA . LEU A 1 507 ? -26.067 13.778 37.580 1.00 49.25 507 LEU A CA 1
ATOM 4004 C C . LEU A 1 507 ? -25.263 13.731 36.261 1.00 49.25 507 LEU A C 1
ATOM 4006 O O . LEU A 1 507 ? -24.462 12.820 36.044 1.00 49.25 507 LEU A O 1
ATOM 4010 N N . SER A 1 508 ? -25.480 14.678 35.350 1.00 39.81 508 SER A N 1
ATOM 4011 C CA . SER A 1 508 ? -24.791 14.751 34.062 1.00 39.81 508 SER A CA 1
ATOM 4012 C C . SER A 1 508 ? -23.460 15.486 34.199 1.00 39.81 508 SER A C 1
ATOM 4014 O O . SER A 1 508 ? -23.397 16.710 34.142 1.00 39.81 508 SER A O 1
ATOM 4016 N N . PHE A 1 509 ? -22.376 14.726 34.349 1.00 39.09 509 PHE A N 1
ATOM 4017 C CA . PHE A 1 509 ? -21.017 15.260 34.299 1.00 39.09 509 PHE A CA 1
ATOM 4018 C C . PHE A 1 509 ? -20.615 15.515 32.836 1.00 39.09 509 PHE A C 1
ATOM 4020 O O . PHE A 1 509 ? -20.026 14.651 32.183 1.00 39.09 509 PHE A O 1
ATOM 4027 N N . ASP A 1 510 ? -20.959 16.683 32.293 1.00 38.44 510 ASP A N 1
ATOM 4028 C CA . ASP A 1 510 ? -20.500 17.096 30.965 1.00 38.44 510 ASP A CA 1
ATOM 4029 C C . ASP A 1 510 ? -19.115 17.750 31.087 1.00 38.44 510 ASP A C 1
ATOM 4031 O O . ASP A 1 510 ? -18.934 18.764 31.757 1.00 38.44 510 ASP A O 1
ATOM 4035 N N . LYS A 1 511 ? -18.093 17.168 30.446 1.00 40.59 511 LYS A N 1
ATOM 4036 C CA . LYS A 1 511 ? -16.680 17.605 30.543 1.00 40.59 511 LYS A CA 1
ATOM 4037 C C . LYS A 1 511 ? -16.393 18.998 29.946 1.00 40.59 511 LYS A C 1
ATOM 4039 O O . LYS A 1 511 ? -15.230 19.384 29.852 1.00 40.59 511 LYS A O 1
ATOM 4044 N N . ASN A 1 512 ? -17.415 19.743 29.531 1.00 34.44 512 ASN A N 1
ATOM 4045 C CA . ASN A 1 512 ? -17.291 20.894 28.639 1.00 34.44 512 ASN A CA 1
ATOM 4046 C C . ASN A 1 512 ? -17.851 22.218 29.184 1.00 34.44 512 ASN A C 1
ATOM 4048 O O . ASN A 1 512 ? -18.223 23.079 28.391 1.00 34.44 512 ASN A O 1
ATOM 4052 N N . GLU A 1 513 ? -17.816 22.461 30.494 1.00 39.88 513 GLU A N 1
ATOM 4053 C CA . GLU A 1 513 ? -17.947 23.833 31.005 1.00 39.88 513 GLU A CA 1
ATOM 4054 C C . GLU A 1 513 ? -16.654 24.308 31.672 1.00 39.88 513 GLU A C 1
ATOM 4056 O O . GLU A 1 513 ? -16.228 23.846 32.729 1.00 39.88 513 GLU A O 1
ATOM 4061 N N . LYS A 1 514 ? -15.990 25.253 30.996 1.00 35.88 514 LYS A N 1
ATOM 4062 C CA . LYS A 1 514 ? -14.869 26.019 31.540 1.00 35.88 514 LYS A CA 1
ATOM 4063 C C . LYS A 1 514 ? -15.335 26.740 32.805 1.00 35.88 514 LYS A C 1
ATOM 4065 O O . LYS A 1 514 ? -16.303 27.489 32.756 1.00 35.88 514 LYS A O 1
ATOM 4070 N N . ALA A 1 515 ? -14.581 26.537 33.883 1.00 33.91 515 ALA A N 1
ATOM 4071 C CA . ALA A 1 515 ? -14.682 27.204 35.174 1.00 33.91 515 ALA A CA 1
ATOM 4072 C C . ALA A 1 515 ? -15.226 28.643 35.087 1.00 33.91 515 ALA A C 1
ATOM 4074 O O . ALA A 1 515 ? -14.532 29.565 34.648 1.00 33.91 515 ALA A O 1
ATOM 4075 N N . ALA A 1 516 ? -16.462 28.831 35.551 1.00 31.69 516 ALA A N 1
ATOM 4076 C CA . ALA A 1 516 ? -16.973 30.139 35.912 1.00 31.69 516 ALA A CA 1
ATOM 4077 C C . ALA A 1 516 ? -16.224 30.596 37.172 1.00 31.69 516 ALA A C 1
ATOM 4079 O O . ALA A 1 516 ? -16.411 30.059 38.261 1.00 31.69 516 ALA A O 1
ATOM 4080 N N . ALA A 1 517 ? -15.316 31.554 36.999 1.00 33.75 517 ALA A N 1
ATOM 4081 C CA . ALA A 1 517 ? -14.599 32.186 38.091 1.00 33.75 517 ALA A CA 1
ATOM 4082 C C . ALA A 1 517 ? -15.580 32.968 38.980 1.00 33.75 517 ALA A C 1
ATOM 4084 O O . ALA A 1 517 ? -16.182 33.955 38.551 1.00 33.75 517 ALA A O 1
ATOM 4085 N N . THR A 1 518 ? -15.713 32.527 40.228 1.00 32.81 518 THR A N 1
ATOM 4086 C CA . THR A 1 518 ? -16.425 33.228 41.295 1.00 32.81 518 THR A CA 1
ATOM 4087 C C . THR A 1 518 ? -15.779 34.589 41.532 1.00 32.81 518 THR A C 1
ATOM 4089 O O . THR A 1 518 ? -14.599 34.702 41.861 1.00 32.81 518 THR A O 1
ATOM 4092 N N . THR A 1 519 ? -16.568 35.637 41.326 1.00 31.52 519 THR A N 1
ATOM 4093 C CA . THR A 1 519 ? -16.194 37.036 41.515 1.00 31.52 519 THR A CA 1
ATOM 4094 C C . THR A 1 519 ? -16.236 37.366 43.005 1.00 31.52 519 THR A C 1
ATOM 4096 O O . THR A 1 519 ? -17.263 37.196 43.658 1.00 31.52 519 THR A O 1
ATOM 4099 N N . SER A 1 520 ? -15.122 37.850 43.549 1.00 30.53 520 SER A N 1
ATOM 4100 C CA . SER A 1 520 ? -15.064 38.464 44.870 1.00 30.53 520 SER A CA 1
ATOM 4101 C C . SER A 1 520 ? -15.751 39.832 44.843 1.00 30.53 520 SER A C 1
ATOM 4103 O O . SER A 1 520 ? -15.424 40.713 44.051 1.00 30.53 520 SER A O 1
ATOM 4105 N N . THR A 1 521 ? -16.723 40.006 45.731 1.00 30.06 521 THR A N 1
ATOM 4106 C CA . THR A 1 521 ? -17.360 41.284 46.053 1.00 30.06 521 THR A CA 1
ATOM 4107 C C . THR A 1 521 ? -16.390 42.232 46.754 1.00 30.06 521 THR A C 1
ATOM 4109 O O . THR A 1 521 ? -15.905 41.915 47.839 1.00 30.06 521 THR A O 1
ATOM 4112 N N . THR A 1 522 ? -16.247 43.447 46.226 1.00 27.59 522 THR A N 1
ATOM 4113 C CA . THR A 1 522 ? -16.121 44.663 47.039 1.00 27.59 522 THR A CA 1
ATOM 4114 C C . THR A 1 522 ? -16.988 45.779 46.452 1.00 27.59 522 THR A C 1
ATOM 4116 O O . THR A 1 522 ? -17.128 45.936 45.243 1.00 27.59 522 THR A O 1
ATOM 4119 N N . ASN A 1 523 ? -17.639 46.485 47.374 1.00 28.44 523 ASN A N 1
ATOM 4120 C CA . ASN A 1 523 ? -18.691 47.485 47.204 1.00 28.44 523 ASN A CA 1
ATOM 4121 C C . ASN A 1 523 ? -18.325 48.658 46.276 1.00 28.44 523 ASN A C 1
ATOM 4123 O O . ASN A 1 523 ? -17.162 49.039 46.213 1.00 28.44 523 ASN A O 1
ATOM 4127 N N . VAL A 1 524 ? -19.346 49.310 45.690 1.00 28.95 524 VAL A N 1
ATOM 4128 C CA . VAL A 1 524 ? -19.707 50.732 45.930 1.00 28.95 524 VAL A CA 1
ATOM 4129 C C . VAL A 1 524 ? -20.914 51.157 45.054 1.00 28.95 524 VAL A C 1
ATOM 4131 O O . VAL A 1 524 ? -20.907 51.058 43.834 1.00 28.95 524 VAL A O 1
ATOM 4134 N N . THR A 1 525 ? -21.967 51.585 45.761 1.00 27.17 525 THR A N 1
ATOM 4135 C CA . THR A 1 525 ? -23.080 52.523 45.471 1.00 27.17 525 THR A CA 1
ATOM 4136 C C . THR A 1 525 ? -23.616 52.782 44.046 1.00 27.17 525 THR A C 1
ATOM 4138 O O . THR A 1 525 ? -22.980 53.422 43.220 1.00 27.17 525 THR A O 1
ATOM 4141 N N . ALA A 1 526 ? -24.905 52.450 43.890 1.00 29.19 526 ALA A N 1
ATOM 4142 C CA . ALA A 1 526 ? -26.030 53.280 43.418 1.00 29.19 526 ALA A CA 1
ATOM 4143 C C . ALA A 1 526 ? -25.852 54.292 42.259 1.00 29.19 526 ALA A C 1
ATOM 4145 O O . ALA A 1 526 ? -25.270 55.352 42.449 1.00 29.19 526 ALA A O 1
ATOM 4146 N N . ALA A 1 527 ? -26.605 54.084 41.165 1.00 27.69 527 ALA A N 1
ATOM 4147 C CA . ALA A 1 527 ? -27.481 55.105 40.562 1.00 27.69 527 ALA A CA 1
ATOM 4148 C C . ALA A 1 527 ? -28.463 54.498 39.534 1.00 27.69 527 ALA A C 1
ATOM 4150 O O . ALA A 1 527 ? -28.103 53.675 38.699 1.00 27.69 527 ALA A O 1
ATOM 4151 N N . LYS A 1 528 ? -29.723 54.947 39.602 1.00 28.45 528 LYS A N 1
ATOM 4152 C CA . LYS A 1 528 ? -30.817 54.703 38.642 1.00 28.45 528 LYS A CA 1
ATOM 4153 C C . LYS A 1 528 ? -30.508 55.314 37.262 1.00 28.45 528 LYS A C 1
ATOM 4155 O O . LYS A 1 528 ? -30.092 56.467 37.239 1.00 28.45 528 LYS A O 1
ATOM 4160 N N . LYS A 1 529 ? -30.922 54.661 36.161 1.00 27.25 529 LYS A N 1
ATOM 4161 C CA . LYS A 1 529 ? -32.007 55.106 35.237 1.00 27.25 529 LYS A CA 1
ATOM 4162 C C . LYS A 1 529 ? -31.959 54.442 33.839 1.00 27.25 529 LYS A C 1
ATOM 4164 O O . LYS A 1 529 ? -30.950 54.488 33.158 1.00 27.25 529 LYS A O 1
ATOM 4169 N N . SER A 1 530 ? -33.120 53.892 33.467 1.00 26.81 530 SER A N 1
ATOM 4170 C CA . SER A 1 530 ? -33.863 53.962 32.187 1.00 26.81 530 SER A CA 1
ATOM 4171 C C . SER A 1 530 ? -33.186 53.840 30.808 1.00 26.81 530 SER A C 1
ATOM 4173 O O . SER A 1 530 ? -32.336 54.643 30.455 1.00 26.81 530 SER A O 1
ATOM 4175 N N . ASN A 1 531 ? -33.782 52.941 30.003 1.00 32.72 531 ASN A N 1
ATOM 4176 C CA . ASN A 1 531 ? -34.120 53.020 28.568 1.00 32.72 531 ASN A CA 1
ATOM 4177 C C . ASN A 1 531 ? -33.238 53.865 27.633 1.00 32.72 531 ASN A C 1
ATOM 4179 O O . ASN A 1 531 ? -33.341 55.083 27.659 1.00 32.72 531 ASN A O 1
ATOM 4183 N N . GLU A 1 532 ? -32.621 53.208 26.640 1.00 28.45 532 GLU A N 1
ATOM 4184 C CA . GLU A 1 532 ? -32.825 53.547 25.220 1.00 28.45 532 GLU A CA 1
ATOM 4185 C C . GLU A 1 532 ? -32.279 52.467 24.267 1.00 28.45 532 GLU A C 1
ATOM 4187 O O . GLU A 1 532 ? -31.264 51.822 24.521 1.00 28.45 532 GLU A O 1
ATOM 4192 N N . LYS A 1 533 ? -32.987 52.266 23.149 1.00 39.28 533 LYS A N 1
ATOM 4193 C CA . LYS A 1 533 ? -32.570 51.450 22.000 1.00 39.28 533 LYS A CA 1
ATOM 4194 C C . LYS A 1 533 ? -31.500 52.200 21.198 1.00 39.28 533 LYS A C 1
ATOM 4196 O O . LYS A 1 533 ? -31.814 53.269 20.688 1.00 39.28 533 LYS A O 1
ATOM 4201 N N . ALA A 1 534 ? -30.336 51.599 20.930 1.00 28.86 534 ALA A N 1
ATOM 4202 C CA . ALA A 1 534 ? -29.530 51.949 19.751 1.00 28.86 534 ALA A CA 1
ATOM 4203 C C . ALA A 1 534 ? -28.467 50.894 19.371 1.00 28.86 534 ALA A C 1
ATOM 4205 O O . ALA A 1 534 ? -27.610 50.551 20.172 1.00 28.86 534 ALA A O 1
ATOM 4206 N N . LYS A 1 535 ? -28.535 50.497 18.089 1.00 30.69 535 LYS A N 1
ATOM 4207 C CA . LYS A 1 535 ? -27.481 50.151 17.105 1.00 30.69 535 LYS A CA 1
ATOM 4208 C C . LYS A 1 535 ? -26.404 49.087 17.409 1.00 30.69 535 LYS A C 1
ATOM 4210 O O . LYS A 1 535 ? -25.770 49.042 18.451 1.00 30.69 535 LYS A O 1
ATOM 4215 N N . ALA A 1 536 ? -26.173 48.276 16.372 1.00 39.91 536 ALA A N 1
ATOM 4216 C CA . ALA A 1 536 ? -25.173 47.216 16.268 1.00 39.91 536 ALA A CA 1
ATOM 4217 C C . ALA A 1 536 ? -23.730 47.699 16.540 1.00 39.91 536 ALA A C 1
ATOM 4219 O O . ALA A 1 536 ? -23.386 48.806 16.110 1.00 39.91 536 ALA A O 1
ATOM 4220 N N . PRO A 1 537 ? -22.855 46.880 17.164 1.00 36.78 537 PRO A N 1
ATOM 4221 C CA . PRO A 1 537 ? -21.464 47.249 17.367 1.00 36.78 537 PRO A CA 1
ATOM 4222 C C . PRO A 1 537 ? -20.608 46.972 16.126 1.00 36.78 537 PRO A C 1
ATOM 4224 O O . PRO A 1 537 ? -20.648 45.904 15.518 1.00 36.78 537 PRO A O 1
ATOM 4227 N N . VAL A 1 538 ? -19.800 47.978 15.808 1.00 38.69 538 VAL A N 1
ATOM 4228 C CA . VAL A 1 538 ? -18.698 47.999 14.846 1.00 38.69 538 VAL A CA 1
ATOM 4229 C C . VAL A 1 538 ? -17.562 47.077 15.315 1.00 38.69 538 VAL A C 1
ATOM 4231 O O . VAL A 1 538 ? -17.214 47.058 16.494 1.00 38.69 538 VAL A O 1
ATOM 4234 N N . VAL A 1 539 ? -16.961 46.338 14.379 1.00 40.56 539 VAL A N 1
ATOM 4235 C CA . VAL A 1 539 ? -15.777 45.486 14.593 1.00 40.56 539 VAL A CA 1
ATOM 4236 C C . VAL A 1 539 ? -14.560 46.348 14.982 1.00 40.56 539 VAL A C 1
ATOM 4238 O O . VAL A 1 539 ? -14.231 47.276 14.239 1.00 40.56 539 VAL A O 1
ATOM 4241 N N . PRO A 1 540 ? -13.841 46.064 16.087 1.00 37.97 540 PRO A N 1
ATOM 4242 C CA . PRO A 1 540 ? -12.635 46.806 16.435 1.00 37.97 540 PRO A CA 1
ATOM 4243 C C . PRO A 1 540 ? -11.429 46.335 15.607 1.00 37.97 540 PRO A C 1
ATOM 4245 O O . PRO A 1 540 ? -11.072 45.157 15.588 1.00 37.97 540 PRO A O 1
ATOM 4248 N N . VAL A 1 541 ? -10.770 47.284 14.938 1.00 40.28 541 VAL A N 1
ATOM 4249 C CA . VAL A 1 541 ? -9.489 47.085 14.245 1.00 40.28 541 VAL A CA 1
ATOM 4250 C C . VAL A 1 541 ? -8.363 46.997 15.280 1.00 40.28 541 VAL A C 1
ATOM 4252 O O . VAL A 1 541 ? -8.139 47.927 16.050 1.00 40.28 541 VAL A O 1
ATOM 4255 N N . GLN A 1 542 ? -7.630 45.883 15.281 1.00 42.81 542 GLN A N 1
ATOM 4256 C CA . GLN A 1 542 ? -6.432 45.679 16.103 1.00 42.81 542 GLN A CA 1
ATOM 4257 C C . GLN A 1 542 ? -5.277 46.609 15.658 1.00 42.81 542 GLN A C 1
ATOM 4259 O O . GLN A 1 542 ? -5.008 46.705 14.453 1.00 42.81 542 GLN A O 1
ATOM 4264 N N . PRO A 1 543 ? -4.532 47.256 16.578 1.00 42.47 543 PRO A N 1
ATOM 4265 C CA . PRO A 1 543 ? -3.375 48.072 16.218 1.00 42.47 543 PRO A CA 1
ATOM 4266 C C . PRO A 1 543 ? -2.187 47.196 15.784 1.00 42.47 543 PRO A C 1
ATOM 4268 O O . PRO A 1 543 ? -1.756 46.279 16.485 1.00 42.47 543 PRO A O 1
ATOM 4271 N N . LYS A 1 544 ? -1.624 47.491 14.606 1.00 42.44 544 LYS A N 1
ATOM 4272 C CA . LYS A 1 544 ? -0.441 46.804 14.063 1.00 42.44 544 LYS A CA 1
ATOM 4273 C C . LYS A 1 544 ? 0.803 47.134 14.901 1.00 42.44 544 LYS A C 1
ATOM 4275 O O . LYS A 1 544 ? 1.153 48.301 15.053 1.00 42.44 544 LYS A O 1
ATOM 4280 N N . LYS A 1 545 ? 1.512 46.105 15.382 1.00 44.06 545 LYS A N 1
ATOM 4281 C CA . LYS A 1 545 ? 2.841 46.237 16.014 1.00 44.06 545 LYS A CA 1
ATOM 4282 C C . LYS A 1 545 ? 3.843 46.908 15.046 1.00 44.06 545 LYS A C 1
ATOM 4284 O O . LYS A 1 545 ? 3.803 46.608 13.849 1.00 44.06 545 LYS A O 1
ATOM 4289 N N . PRO A 1 546 ? 4.773 47.760 15.522 1.00 43.03 546 PRO A N 1
ATOM 4290 C CA . PRO A 1 546 ? 5.778 48.376 14.659 1.00 43.03 546 PRO A CA 1
ATOM 4291 C C . PRO A 1 546 ? 6.771 47.333 14.119 1.00 43.03 546 PRO A C 1
ATOM 4293 O O . PRO A 1 546 ? 7.243 46.452 14.840 1.00 43.03 546 PRO A O 1
ATOM 4296 N N . LYS A 1 547 ? 7.085 47.431 12.821 1.00 47.09 547 LYS A N 1
ATOM 4297 C CA . LYS A 1 547 ? 8.028 46.547 12.117 1.00 47.09 547 LYS A CA 1
ATOM 4298 C C . LYS A 1 547 ? 9.453 46.769 12.638 1.00 47.09 547 LYS A C 1
ATOM 4300 O O . LYS A 1 547 ? 9.971 47.878 12.550 1.00 47.09 547 LYS A O 1
ATOM 4305 N N . ARG A 1 548 ? 10.112 45.711 13.124 1.00 47.47 548 ARG A N 1
ATOM 4306 C CA . ARG A 1 548 ? 11.554 45.727 13.427 1.00 47.47 548 ARG A CA 1
ATOM 4307 C C . ARG A 1 548 ? 12.360 45.836 12.126 1.00 47.47 548 ARG A C 1
ATOM 4309 O O . ARG A 1 548 ? 12.167 45.034 11.214 1.00 47.47 548 ARG A O 1
ATOM 4316 N N . LEU A 1 549 ? 13.255 46.821 12.051 1.00 55.88 549 LEU A N 1
ATOM 4317 C CA . LEU A 1 549 ? 14.209 46.985 10.950 1.00 55.88 549 LEU A CA 1
ATOM 4318 C C . LEU A 1 549 ? 15.407 46.022 11.125 1.00 55.88 549 LEU A C 1
ATOM 4320 O O . LEU A 1 549 ? 15.775 45.719 12.263 1.00 55.88 549 LEU A O 1
ATOM 4324 N N . PRO A 1 550 ? 16.021 45.516 10.037 1.00 58.91 550 PRO A N 1
ATOM 4325 C CA . PRO A 1 550 ? 17.215 44.668 10.111 1.00 58.91 550 PRO A CA 1
ATOM 4326 C C . PRO A 1 550 ? 18.410 45.407 10.737 1.00 58.91 550 PRO A C 1
ATOM 4328 O O . PRO A 1 550 ? 18.551 46.612 10.549 1.00 58.91 550 PRO A O 1
ATOM 4331 N N . LYS A 1 551 ? 19.317 44.679 11.406 1.00 59.47 551 LYS A N 1
ATOM 4332 C CA . LYS A 1 551 ? 20.488 45.241 12.119 1.00 59.47 551 LYS A CA 1
ATOM 4333 C C . LYS A 1 551 ? 21.439 46.109 11.266 1.00 59.47 551 LYS A C 1
ATOM 4335 O O . LYS A 1 551 ? 22.154 46.914 11.842 1.00 59.47 551 LYS A O 1
ATOM 4340 N N . ASN A 1 552 ? 21.419 45.992 9.935 1.00 56.53 552 ASN A N 1
ATOM 4341 C CA . ASN A 1 552 ? 22.311 46.719 9.014 1.00 56.53 552 ASN A CA 1
ATOM 4342 C C . ASN A 1 552 ? 21.566 47.757 8.144 1.00 56.53 552 ASN A C 1
ATOM 4344 O O . ASN A 1 552 ? 21.867 47.910 6.960 1.00 56.53 552 ASN A O 1
ATOM 4348 N N . TYR A 1 553 ? 20.543 48.425 8.684 1.00 58.34 553 TYR A N 1
ATOM 4349 C CA . TYR A 1 553 ? 19.815 49.481 7.972 1.00 58.34 553 TYR A CA 1
ATOM 4350 C C . TYR A 1 553 ? 20.632 50.783 7.947 1.00 58.34 553 TYR A C 1
ATOM 4352 O O . TYR A 1 553 ? 20.810 51.419 8.982 1.00 58.34 553 TYR A O 1
ATOM 4360 N N . ASN A 1 554 ? 21.114 51.175 6.765 1.00 62.72 554 ASN A N 1
ATOM 4361 C CA . ASN A 1 554 ? 21.731 52.480 6.535 1.00 62.72 554 ASN A CA 1
ATOM 4362 C C . ASN A 1 554 ? 20.679 53.440 5.926 1.00 62.72 554 ASN A C 1
ATOM 4364 O O . ASN A 1 554 ? 20.198 53.152 4.827 1.00 62.72 554 ASN A O 1
ATOM 4368 N N . PRO A 1 555 ? 20.298 54.537 6.611 1.00 63.03 555 PRO A N 1
ATOM 4369 C CA . PRO A 1 555 ? 19.241 55.453 6.168 1.00 63.03 555 PRO A CA 1
ATOM 4370 C C . PRO A 1 555 ? 19.569 56.251 4.895 1.00 63.03 555 PRO A C 1
ATOM 4372 O O . PRO A 1 555 ? 18.642 56.732 4.246 1.00 63.03 555 PRO A O 1
ATOM 4375 N N . ASP A 1 556 ? 20.841 56.347 4.499 1.00 66.56 556 ASP A N 1
ATOM 4376 C CA . ASP A 1 556 ? 21.258 57.136 3.328 1.00 66.56 556 ASP A CA 1
ATOM 4377 C C . ASP A 1 556 ? 21.213 56.348 2.007 1.00 66.56 556 ASP A C 1
ATOM 4379 O O . ASP A 1 556 ? 21.393 56.907 0.922 1.00 66.56 556 ASP A O 1
ATOM 4383 N N . VAL A 1 557 ? 20.939 55.040 2.066 1.00 65.19 557 VAL A N 1
ATOM 4384 C CA . VAL A 1 557 ? 20.849 54.175 0.885 1.00 65.19 557 VAL A CA 1
ATOM 4385 C C . VAL A 1 557 ? 19.383 53.886 0.579 1.00 65.19 557 VAL A C 1
ATOM 4387 O O . VAL A 1 557 ? 18.697 53.196 1.334 1.00 65.19 557 VAL A O 1
ATOM 4390 N N . LYS A 1 558 ? 18.890 54.387 -0.561 1.00 57.94 558 LYS A N 1
ATOM 4391 C CA . LYS A 1 558 ? 17.524 54.093 -1.018 1.00 57.94 558 LYS A CA 1
ATOM 4392 C C . LYS A 1 558 ? 17.355 52.575 -1.218 1.00 57.94 558 LYS A C 1
ATOM 4394 O O . LYS A 1 558 ? 18.153 51.980 -1.944 1.00 57.94 558 LYS A O 1
ATOM 4399 N N . PRO A 1 559 ? 16.339 51.937 -0.603 1.00 57.19 559 PRO A N 1
ATOM 4400 C CA . PRO A 1 559 ? 16.067 50.518 -0.803 1.00 57.19 559 PRO A CA 1
ATOM 4401 C C . PRO A 1 559 ? 15.805 50.195 -2.276 1.00 57.19 559 PRO A C 1
ATOM 4403 O O . PRO A 1 559 ? 15.185 50.991 -2.979 1.00 57.19 559 PRO A O 1
ATOM 4406 N N . ASP A 1 560 ? 16.233 49.008 -2.711 1.00 60.44 560 ASP A N 1
ATOM 4407 C CA . ASP A 1 560 ? 15.990 48.500 -4.065 1.00 60.44 560 ASP A CA 1
ATOM 4408 C C . ASP A 1 560 ? 14.488 48.596 -4.430 1.00 60.44 560 ASP A C 1
ATOM 4410 O O . ASP A 1 560 ? 13.653 47.995 -3.733 1.00 60.44 560 ASP A O 1
ATOM 4414 N N . PRO A 1 561 ? 14.123 49.339 -5.496 1.00 72.81 561 PRO A N 1
ATOM 4415 C CA . PRO A 1 561 ? 12.736 49.532 -5.908 1.00 72.81 561 PRO A CA 1
ATOM 4416 C C . PRO A 1 561 ? 12.032 48.237 -6.337 1.00 72.81 561 PRO A C 1
ATOM 4418 O O . PRO A 1 561 ? 10.805 48.214 -6.371 1.00 72.81 561 PRO A O 1
ATOM 4421 N N . GLU A 1 562 ? 12.757 47.146 -6.599 1.00 69.56 562 GLU A N 1
ATOM 4422 C CA . GLU A 1 562 ? 12.195 45.843 -6.989 1.00 69.56 562 GLU A CA 1
ATOM 4423 C C . GLU A 1 562 ? 12.054 44.860 -5.812 1.00 69.56 562 GLU A C 1
ATOM 4425 O O . GLU A 1 562 ? 11.684 43.696 -5.978 1.00 69.56 562 GLU A O 1
ATOM 4430 N N . ARG A 1 563 ? 12.309 45.310 -4.575 1.00 69.44 563 ARG A N 1
ATOM 4431 C CA . ARG A 1 563 ? 12.281 44.457 -3.371 1.00 69.44 563 ARG A CA 1
ATOM 4432 C C . ARG A 1 563 ? 10.910 43.849 -3.060 1.00 69.44 563 ARG A C 1
ATOM 4434 O O . ARG A 1 563 ? 10.853 42.800 -2.416 1.00 69.44 563 ARG A O 1
ATOM 4441 N N . TRP A 1 564 ? 9.830 44.505 -3.476 1.00 58.06 564 TRP A N 1
ATOM 4442 C CA . TRP A 1 564 ? 8.449 44.039 -3.299 1.00 58.06 564 TRP A CA 1
ATOM 4443 C C . TRP A 1 564 ? 8.031 42.998 -4.344 1.00 58.06 564 TRP A C 1
ATOM 4445 O O . TRP A 1 564 ? 7.028 42.317 -4.152 1.00 58.06 564 TRP A O 1
ATOM 4455 N N . LEU A 1 565 ? 8.818 42.827 -5.408 1.00 53.78 565 LEU A N 1
ATOM 4456 C CA . LEU A 1 565 ? 8.588 41.797 -6.407 1.00 53.78 565 LEU A CA 1
ATOM 4457 C C . LEU A 1 565 ? 9.119 40.441 -5.900 1.00 53.78 565 LEU A C 1
ATOM 4459 O O . LEU A 1 565 ? 10.177 40.384 -5.247 1.00 53.78 565 LEU A O 1
ATOM 4463 N N . PRO A 1 566 ? 8.432 39.323 -6.198 1.00 47.38 566 PRO A N 1
ATOM 4464 C CA . PRO A 1 566 ? 8.985 37.981 -6.040 1.00 47.38 566 PRO A CA 1
ATOM 4465 C C . PRO A 1 566 ? 10.376 37.883 -6.686 1.00 47.38 566 PRO A C 1
ATOM 4467 O O . PRO A 1 566 ? 10.606 38.477 -7.735 1.00 47.38 566 PRO A O 1
ATOM 4470 N N . LYS A 1 567 ? 11.320 37.143 -6.081 1.00 48.94 567 LYS A N 1
ATOM 4471 C CA . LYS A 1 567 ? 12.735 37.080 -6.529 1.00 48.94 567 LYS A CA 1
ATOM 4472 C C . LYS A 1 567 ? 12.902 36.832 -8.039 1.00 48.94 567 LYS A C 1
ATOM 4474 O O . LYS A 1 567 ? 13.826 37.365 -8.640 1.00 48.94 567 LYS A O 1
ATOM 4479 N N . TRP A 1 568 ? 11.995 36.067 -8.646 1.00 50.94 568 TRP A N 1
ATOM 4480 C CA . TRP A 1 568 ? 11.994 35.730 -10.070 1.00 50.94 568 TRP A CA 1
ATOM 4481 C C . TRP A 1 568 ? 11.576 36.877 -11.009 1.00 50.94 568 TRP A C 1
ATOM 4483 O O . TRP A 1 568 ? 11.862 36.805 -12.200 1.00 50.94 568 TRP A O 1
ATOM 4493 N N . GLN A 1 569 ? 10.948 37.936 -10.489 1.00 59.06 569 GLN A N 1
ATOM 4494 C CA . GLN A 1 569 ? 10.537 39.135 -11.233 1.00 59.06 569 GLN A CA 1
ATOM 4495 C C . GLN A 1 569 ? 11.534 40.304 -11.114 1.00 59.06 569 GLN A C 1
ATOM 4497 O O . GLN A 1 569 ? 11.316 41.347 -11.723 1.00 59.06 569 GLN A O 1
ATOM 4502 N N . ARG A 1 570 ? 12.624 40.151 -10.349 1.00 76.00 570 ARG A N 1
ATOM 4503 C CA . ARG A 1 570 ? 13.631 41.207 -10.142 1.00 76.00 570 ARG A CA 1
ATOM 4504 C C . ARG A 1 570 ? 14.637 41.243 -11.294 1.00 76.00 570 ARG A C 1
ATOM 4506 O O . ARG A 1 570 ? 15.123 40.202 -11.737 1.00 76.00 570 ARG A O 1
ATOM 4513 N N . SER A 1 571 ? 15.004 42.436 -11.744 1.00 62.22 571 SER A N 1
ATOM 4514 C CA . SER A 1 571 ? 16.001 42.719 -12.783 1.00 62.22 571 SER A CA 1
ATOM 4515 C C . SER A 1 571 ? 17.377 42.115 -12.487 1.00 62.22 571 SER A C 1
ATOM 4517 O O . SER A 1 571 ? 18.053 41.657 -13.411 1.00 62.22 571 SER A O 1
ATOM 4519 N N . SER A 1 572 ? 17.751 42.013 -11.206 1.00 53.12 572 SER A N 1
ATOM 4520 C CA . SER A 1 572 ? 18.984 41.358 -10.743 1.00 53.12 572 SER A CA 1
ATOM 4521 C C . SER A 1 572 ? 19.031 39.850 -11.020 1.00 53.12 572 SER A C 1
ATOM 4523 O O . SER A 1 572 ? 20.108 39.260 -10.980 1.00 53.12 572 SER A O 1
ATOM 4525 N N . ASN A 1 573 ? 17.899 39.225 -11.368 1.00 47.84 573 ASN A N 1
ATOM 4526 C CA . ASN A 1 573 ? 17.811 37.801 -11.687 1.00 47.84 573 ASN A CA 1
ATOM 4527 C C . ASN A 1 573 ? 17.941 37.486 -13.194 1.00 47.84 573 ASN A C 1
ATOM 4529 O O . ASN A 1 573 ? 17.613 36.385 -13.637 1.00 47.84 573 ASN A O 1
ATOM 4533 N N . ARG A 1 574 ? 18.450 38.415 -14.020 1.00 43.19 574 ARG A N 1
ATOM 4534 C CA . ARG A 1 574 ? 18.869 38.116 -15.407 1.00 43.19 574 ARG A CA 1
ATOM 4535 C C . ARG A 1 574 ? 20.243 37.431 -15.435 1.00 43.19 574 ARG A C 1
ATOM 4537 O O . ARG A 1 574 ? 21.195 37.936 -16.020 1.00 43.19 574 ARG A O 1
ATOM 4544 N N . GLY A 1 575 ? 20.345 36.257 -14.820 1.00 38.81 575 GLY A N 1
ATOM 4545 C CA . GLY A 1 575 ? 21.544 35.423 -14.840 1.00 38.81 575 GLY A CA 1
ATOM 4546 C C . GLY A 1 575 ? 21.184 33.961 -15.075 1.00 38.81 575 GLY A C 1
ATOM 4547 O O . GLY A 1 575 ? 20.554 33.347 -14.228 1.00 38.81 575 GLY A O 1
ATOM 4548 N N . LYS A 1 576 ? 21.635 33.418 -16.215 1.00 32.56 576 LYS A N 1
ATOM 4549 C CA . LYS A 1 576 ? 21.508 32.020 -16.683 1.00 32.56 576 LYS A CA 1
ATOM 4550 C C . LYS A 1 576 ? 20.141 31.609 -17.247 1.00 32.56 576 LYS A C 1
ATOM 4552 O O . LYS A 1 576 ? 19.469 30.707 -16.761 1.00 32.56 576 LYS A O 1
ATOM 4557 N N . ARG A 1 577 ? 19.806 32.169 -18.414 1.00 32.22 577 ARG A N 1
ATOM 4558 C CA . ARG A 1 577 ? 19.059 31.408 -19.430 1.00 32.22 577 ARG A CA 1
ATOM 4559 C C . ARG A 1 577 ? 19.996 30.342 -20.010 1.00 32.22 577 ARG A C 1
ATOM 4561 O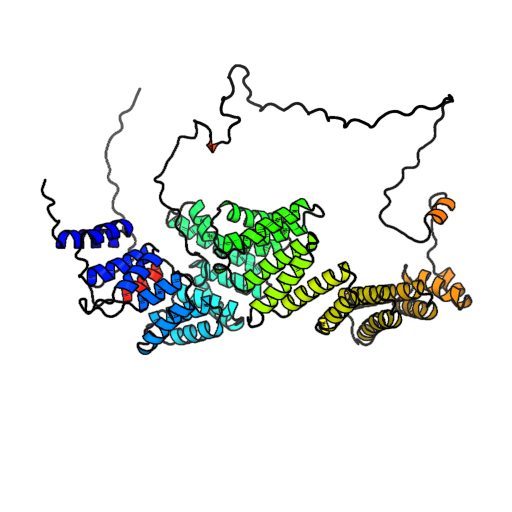 O . ARG A 1 577 ? 20.713 30.612 -20.968 1.00 32.22 577 ARG A O 1
ATOM 4568 N N . GLY A 1 578 ? 20.024 29.163 -19.390 1.00 35.16 578 GLY A N 1
ATOM 4569 C CA . GLY A 1 578 ? 20.505 27.943 -20.043 1.00 35.16 578 GLY A CA 1
ATOM 4570 C C . GLY A 1 578 ? 19.558 27.537 -21.184 1.00 35.16 578 GLY A C 1
ATOM 4571 O O . GLY A 1 578 ? 18.432 28.048 -21.247 1.00 35.16 578 GLY A O 1
ATOM 4572 N N . PRO A 1 579 ? 19.980 26.662 -22.114 1.00 33.25 579 PRO A N 1
ATOM 4573 C CA . PRO A 1 579 ? 19.152 26.265 -23.244 1.00 33.25 579 PRO A CA 1
ATOM 4574 C C . PRO A 1 579 ? 17.873 25.601 -22.728 1.00 33.25 579 PRO A C 1
ATOM 4576 O O . PRO A 1 579 ? 17.917 24.546 -22.100 1.00 33.25 579 PRO A O 1
ATOM 4579 N N . LYS A 1 580 ? 16.720 26.226 -22.987 1.00 33.84 580 LYS A N 1
ATOM 4580 C CA . LYS A 1 580 ? 15.412 25.607 -22.772 1.00 33.84 580 LYS A CA 1
ATOM 4581 C C . LYS A 1 580 ? 15.305 24.384 -23.674 1.00 33.84 580 LYS A C 1
ATOM 4583 O O . LYS A 1 580 ? 15.107 24.508 -24.879 1.00 33.84 580 LYS A O 1
ATOM 4588 N N . GLY A 1 581 ? 15.409 23.215 -23.068 1.00 33.25 581 GLY A N 1
ATOM 4589 C CA . GLY A 1 581 ? 15.151 21.947 -23.720 1.00 33.25 581 GLY A CA 1
ATOM 4590 C C . GLY A 1 581 ? 15.255 20.827 -22.708 1.00 33.25 581 GLY A C 1
ATOM 4591 O O . GLY A 1 581 ? 16.321 20.242 -22.606 1.00 33.25 581 GLY A O 1
ATOM 4592 N N . LYS A 1 582 ? 14.166 20.589 -21.967 1.00 31.25 582 LYS A N 1
ATOM 4593 C CA . LYS A 1 582 ? 13.760 19.320 -21.332 1.00 31.25 582 LYS A CA 1
ATOM 4594 C C . LYS A 1 582 ? 12.585 19.607 -20.382 1.00 31.25 582 LYS A C 1
ATOM 4596 O O . LYS A 1 582 ? 12.759 19.821 -19.196 1.00 31.25 582 LYS A O 1
ATOM 4601 N N . LYS A 1 583 ? 11.368 19.646 -20.927 1.00 26.19 583 LYS A N 1
ATOM 4602 C CA . LYS A 1 583 ? 10.281 18.889 -20.300 1.00 26.19 583 LYS A CA 1
ATOM 4603 C C . LYS A 1 583 ? 10.304 17.573 -21.049 1.00 26.19 583 LYS A C 1
ATOM 4605 O O . LYS A 1 583 ? 9.844 17.495 -22.183 1.00 26.19 583 LYS A O 1
ATOM 4610 N N . GLN A 1 584 ? 11.079 16.646 -20.516 1.00 31.30 584 GLN A N 1
ATOM 4611 C CA . GLN A 1 584 ? 11.053 15.270 -20.963 1.00 31.30 584 GLN A CA 1
ATOM 4612 C C . GLN A 1 584 ? 9.892 14.671 -20.178 1.00 31.30 584 GLN A C 1
ATOM 4614 O O . GLN A 1 584 ? 9.889 14.791 -18.956 1.00 31.30 584 GLN A O 1
ATOM 4619 N N . ASP A 1 585 ? 8.891 14.121 -20.863 1.00 27.77 585 ASP A N 1
ATOM 4620 C CA . ASP A 1 585 ? 7.973 13.179 -20.230 1.00 27.77 585 ASP A CA 1
ATOM 4621 C C . ASP A 1 585 ? 8.836 12.000 -19.779 1.00 27.77 585 ASP A C 1
ATOM 4623 O O . ASP A 1 585 ? 9.143 11.079 -20.540 1.00 27.77 585 ASP A O 1
ATOM 4627 N N . THR A 1 586 ? 9.356 12.105 -18.560 1.00 28.22 586 THR A N 1
ATOM 4628 C CA . THR A 1 586 ? 10.057 11.036 -17.876 1.00 28.22 586 THR A CA 1
ATOM 4629 C C . THR A 1 586 ? 8.993 10.020 -17.516 1.00 28.22 586 THR A C 1
ATOM 4631 O O . THR A 1 586 ? 8.275 10.116 -16.521 1.00 28.22 586 THR A O 1
ATOM 4634 N N . LEU A 1 587 ? 8.848 9.041 -18.404 1.00 31.17 587 LEU A N 1
ATOM 4635 C CA . LEU A 1 587 ? 8.258 7.766 -18.056 1.00 31.17 587 LEU A CA 1
ATOM 4636 C C . LEU A 1 587 ? 8.946 7.285 -16.776 1.00 31.17 587 LEU A C 1
ATOM 4638 O O . LEU A 1 587 ? 10.169 7.155 -16.745 1.00 31.17 587 LEU A O 1
ATOM 4642 N N . SER A 1 588 ? 8.133 7.133 -15.730 1.00 33.38 588 SER A N 1
ATOM 4643 C CA . SER A 1 588 ? 8.478 6.775 -14.358 1.00 33.38 588 SER A CA 1
ATOM 4644 C C . SER A 1 588 ? 9.794 6.009 -14.246 1.00 33.38 588 SER A C 1
ATOM 4646 O O . SER A 1 588 ? 9.819 4.820 -14.540 1.00 33.38 588 SER A O 1
ATOM 4648 N N . ARG A 1 589 ? 10.863 6.648 -13.762 1.00 37.09 589 ARG A N 1
ATOM 4649 C CA . ARG A 1 589 ? 12.013 5.940 -13.185 1.00 37.09 589 ARG A CA 1
ATOM 4650 C C . ARG A 1 589 ? 11.655 5.571 -11.749 1.00 37.09 589 ARG A C 1
ATOM 4652 O O . ARG A 1 589 ? 12.017 6.254 -10.805 1.00 37.09 589 ARG A O 1
ATOM 4659 N N . GLY A 1 590 ? 10.826 4.542 -11.610 1.00 38.44 590 GLY A N 1
ATOM 4660 C CA . GLY A 1 590 ? 10.668 3.844 -10.338 1.00 38.44 590 GLY A CA 1
ATOM 4661 C C . GLY A 1 590 ? 11.721 2.733 -10.235 1.00 38.44 590 GLY A C 1
ATOM 4662 O O . GLY A 1 590 ? 12.085 2.170 -11.268 1.00 38.44 590 GLY A O 1
ATOM 4663 N N . PRO A 1 591 ? 12.169 2.356 -9.028 1.00 37.78 591 PRO A N 1
ATOM 4664 C CA . PRO A 1 591 ? 13.229 1.364 -8.812 1.00 37.78 591 PRO A CA 1
ATOM 4665 C C . PRO A 1 591 ? 12.841 -0.081 -9.186 1.00 37.78 591 PRO A C 1
ATOM 4667 O O . PRO A 1 591 ? 13.630 -0.997 -8.980 1.00 37.78 591 PRO A O 1
ATOM 4670 N N . GLN A 1 592 ? 11.626 -0.324 -9.696 1.00 38.41 592 GLN A N 1
ATOM 4671 C CA . GLN A 1 592 ? 11.088 -1.671 -9.899 1.00 38.41 592 GLN A CA 1
ATOM 4672 C C . GLN A 1 592 ? 10.427 -1.833 -11.278 1.00 38.41 592 GLN A C 1
ATOM 4674 O O . GLN A 1 592 ? 9.418 -1.197 -11.619 1.00 38.41 592 GLN A O 1
ATOM 4679 N N . GLY A 1 593 ? 11.017 -2.715 -12.092 1.00 37.97 593 GLY A N 1
ATOM 4680 C CA . GLY A 1 593 ? 10.472 -3.147 -13.379 1.00 37.97 593 GLY A CA 1
ATOM 4681 C C . GLY A 1 593 ? 10.417 -2.059 -14.453 1.00 37.97 593 GLY A C 1
ATOM 4682 O O . GLY A 1 593 ? 9.560 -2.125 -15.328 1.00 37.97 593 GLY A O 1
ATOM 4683 N N . VAL A 1 594 ? 11.252 -1.022 -14.378 1.00 37.31 594 VAL A N 1
ATOM 4684 C CA . VAL A 1 594 ? 11.396 -0.026 -15.450 1.00 37.31 594 VAL A CA 1
ATOM 4685 C C . VAL A 1 594 ? 12.717 -0.291 -16.146 1.00 37.31 594 VAL A C 1
ATOM 4687 O O . VAL A 1 594 ? 13.755 -0.391 -15.503 1.00 37.31 594 VAL A O 1
ATOM 4690 N N . VAL A 1 595 ? 12.657 -0.427 -17.466 1.00 38.59 595 VAL A N 1
ATOM 4691 C CA . VAL A 1 595 ? 13.830 -0.712 -18.284 1.00 38.59 595 VAL A CA 1
ATOM 4692 C C . VAL A 1 595 ? 14.742 0.511 -18.246 1.00 38.59 595 VAL A C 1
ATOM 4694 O O . VAL A 1 595 ? 14.345 1.603 -18.667 1.00 38.59 595 VAL A O 1
ATOM 4697 N N . SER A 1 596 ? 15.951 0.345 -17.707 1.0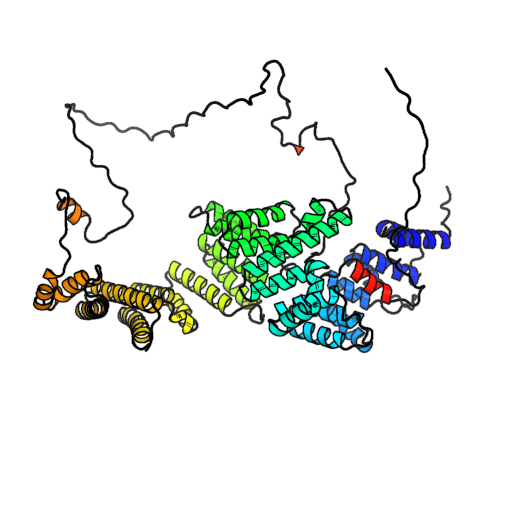0 38.94 596 SER A N 1
ATOM 4698 C CA . SER A 1 596 ? 16.960 1.403 -17.721 1.00 38.94 596 SER A CA 1
ATOM 4699 C C . SER A 1 596 ? 17.286 1.772 -19.173 1.00 38.94 596 SER A C 1
ATOM 4701 O O . SER A 1 596 ? 17.124 0.961 -20.087 1.00 38.94 596 SER A O 1
ATOM 4703 N N . GLN A 1 597 ? 17.775 2.990 -19.426 1.00 37.28 597 GLN A N 1
ATOM 4704 C CA . GLN A 1 597 ? 18.228 3.345 -20.779 1.00 37.28 597 GLN A CA 1
ATOM 4705 C C . GLN A 1 597 ? 19.261 2.339 -21.306 1.00 37.28 597 GLN A C 1
ATOM 4707 O O . GLN A 1 597 ? 19.236 2.046 -22.492 1.00 37.28 597 GLN A O 1
ATOM 4712 N N . GLN A 1 598 ? 20.095 1.774 -20.424 1.00 36.53 598 GLN A N 1
ATOM 4713 C CA . GLN A 1 598 ? 21.081 0.736 -20.737 1.00 36.53 598 GLN A CA 1
ATOM 4714 C C . GLN A 1 598 ? 20.439 -0.609 -21.094 1.00 36.53 598 GLN A C 1
ATOM 4716 O O . GLN A 1 598 ? 20.869 -1.256 -22.047 1.00 36.53 598 GLN A O 1
ATOM 4721 N N . GLN A 1 599 ? 19.385 -1.012 -20.389 1.00 44.50 599 GLN A N 1
ATOM 4722 C CA . GLN A 1 599 ? 18.665 -2.250 -20.670 1.00 44.50 599 GLN A CA 1
ATOM 4723 C C . GLN A 1 599 ? 17.837 -2.127 -21.961 1.00 44.50 599 GLN A C 1
ATOM 4725 O O . GLN A 1 599 ? 17.791 -3.062 -22.758 1.00 44.50 599 GLN A O 1
ATOM 4730 N N . ALA A 1 600 ? 17.292 -0.940 -22.255 1.00 38.06 600 ALA A N 1
ATOM 4731 C CA . ALA A 1 600 ? 16.703 -0.629 -23.557 1.00 38.06 600 ALA A CA 1
ATOM 4732 C C . ALA A 1 600 ? 17.758 -0.748 -24.670 1.00 38.06 600 ALA A C 1
ATOM 4734 O O . ALA A 1 600 ? 17.449 -1.248 -25.752 1.00 38.06 600 ALA A O 1
ATOM 4735 N N . SER A 1 601 ? 19.015 -0.368 -24.386 1.00 41.22 601 SER A N 1
ATOM 4736 C CA . SER A 1 601 ? 20.140 -0.554 -25.309 1.00 41.22 601 SER A CA 1
ATOM 4737 C C . SER A 1 601 ? 20.468 -2.003 -25.575 1.00 41.22 601 SER A C 1
ATOM 4739 O O . SER A 1 601 ? 20.660 -2.382 -26.725 1.00 41.22 601 SER A O 1
ATOM 4741 N N . GLN A 1 602 ? 20.549 -2.808 -24.522 1.00 49.12 602 GLN A N 1
ATOM 4742 C CA . GLN A 1 602 ? 20.906 -4.218 -24.626 1.00 49.12 602 GLN A CA 1
ATOM 4743 C C . GLN A 1 602 ? 19.809 -5.011 -25.346 1.00 49.12 602 GLN A C 1
ATOM 4745 O O . GLN A 1 602 ? 20.101 -5.810 -26.239 1.00 49.12 602 GLN A O 1
ATOM 4750 N N . LEU A 1 603 ? 18.541 -4.723 -25.036 1.00 48.88 603 LEU A N 1
ATOM 4751 C CA . LEU A 1 603 ? 17.393 -5.342 -25.696 1.00 48.88 603 LEU A CA 1
ATOM 4752 C C . LEU A 1 603 ? 17.311 -4.948 -27.181 1.00 48.88 603 LEU A C 1
ATOM 4754 O O . LEU A 1 603 ? 17.064 -5.819 -28.016 1.00 48.88 603 LEU A O 1
ATOM 4758 N N . ALA A 1 604 ? 17.590 -3.684 -27.529 1.00 42.22 604 ALA A N 1
ATOM 4759 C CA . ALA A 1 604 ? 17.590 -3.205 -28.915 1.00 42.22 604 ALA A CA 1
ATOM 4760 C C . ALA A 1 604 ? 18.799 -3.695 -29.741 1.00 42.22 604 ALA A C 1
ATOM 4762 O O . ALA A 1 604 ? 18.640 -4.020 -30.918 1.00 42.22 604 ALA A O 1
ATOM 4763 N N . ALA A 1 605 ? 19.993 -3.796 -29.143 1.00 41.53 605 ALA A N 1
ATOM 4764 C CA . ALA A 1 605 ? 21.230 -4.195 -29.831 1.00 41.53 605 ALA A CA 1
ATOM 4765 C C . ALA A 1 605 ? 21.315 -5.700 -30.150 1.00 41.53 605 ALA A C 1
ATOM 4767 O O . ALA A 1 605 ? 22.093 -6.109 -31.006 1.00 41.53 605 ALA A O 1
ATOM 4768 N N . SER A 1 606 ? 20.499 -6.535 -29.501 1.00 46.59 606 SER A N 1
ATOM 4769 C CA . SER A 1 606 ? 20.469 -7.993 -29.715 1.00 46.59 606 SER A CA 1
ATOM 4770 C C . SER A 1 606 ? 19.799 -8.446 -31.029 1.00 46.59 606 SER A C 1
ATOM 4772 O O . SER A 1 606 ? 19.649 -9.645 -31.259 1.00 46.59 606 SER A O 1
ATOM 4774 N N . SER A 1 607 ? 19.363 -7.508 -31.878 1.00 40.66 607 SER A N 1
ATOM 4775 C CA . SER A 1 607 ? 18.417 -7.739 -32.980 1.00 40.66 607 SER A CA 1
ATOM 4776 C C . SER A 1 607 ? 19.015 -7.891 -34.384 1.00 40.66 607 SER A C 1
ATOM 4778 O O . SER A 1 607 ? 18.266 -8.237 -35.292 1.00 40.66 607 SER A O 1
ATOM 4780 N N . THR A 1 608 ? 20.307 -7.641 -34.619 1.00 35.09 608 THR A N 1
ATOM 4781 C CA . THR A 1 608 ? 20.807 -7.494 -36.000 1.00 35.09 608 THR A CA 1
ATOM 4782 C C . THR A 1 608 ? 22.092 -8.264 -36.293 1.00 35.09 608 THR A C 1
ATOM 4784 O O . THR A 1 608 ? 23.093 -8.170 -35.590 1.00 35.09 608 THR A O 1
ATOM 4787 N N . SER A 1 609 ? 22.088 -8.980 -37.419 1.00 31.16 609 SER A N 1
ATOM 4788 C CA . SER A 1 609 ? 23.277 -9.433 -38.150 1.00 31.16 609 SER A CA 1
ATOM 4789 C C . SER A 1 609 ? 23.905 -8.284 -38.963 1.00 31.16 609 SER A C 1
ATOM 4791 O O . SER A 1 609 ? 24.239 -8.455 -40.132 1.00 31.16 609 SER A O 1
ATOM 4793 N N . ALA A 1 610 ? 24.039 -7.110 -38.343 1.00 29.06 610 ALA A N 1
ATOM 4794 C CA . ALA A 1 610 ? 24.793 -5.943 -38.808 1.00 29.06 610 ALA A CA 1
ATOM 4795 C C . ALA A 1 610 ? 25.889 -5.652 -37.752 1.00 29.06 610 ALA A C 1
ATOM 4797 O O . ALA A 1 610 ? 25.790 -6.179 -36.642 1.00 29.06 610 ALA A O 1
ATOM 4798 N N . PRO A 1 611 ? 26.995 -4.957 -38.086 1.00 28.89 611 PRO A N 1
ATOM 4799 C CA . PRO A 1 611 ? 28.295 -5.175 -37.450 1.00 28.89 611 PRO A CA 1
ATOM 4800 C C . PRO A 1 611 ? 28.235 -5.002 -35.929 1.00 28.89 611 PRO A C 1
ATOM 4802 O O . PRO A 1 611 ? 27.638 -4.058 -35.424 1.00 28.89 611 PRO A O 1
ATOM 4805 N N . LYS A 1 612 ? 28.868 -5.939 -35.208 1.00 26.48 612 LYS A N 1
ATOM 4806 C CA . LYS A 1 612 ? 28.983 -5.949 -33.744 1.00 26.48 612 LYS A CA 1
ATOM 4807 C C . LYS A 1 612 ? 29.379 -4.563 -33.225 1.00 26.48 612 LYS A C 1
ATOM 4809 O O . LYS A 1 612 ? 30.540 -4.173 -33.325 1.00 26.48 612 LYS A O 1
ATOM 4814 N N . PHE A 1 613 ? 28.429 -3.857 -32.625 1.00 33.28 613 PHE A N 1
ATOM 4815 C CA . PHE A 1 613 ? 28.704 -2.667 -31.832 1.00 33.28 613 PHE A CA 1
ATOM 4816 C C . PHE A 1 613 ? 29.195 -3.119 -30.454 1.00 33.28 613 PHE A C 1
ATOM 4818 O O . PHE A 1 613 ? 28.406 -3.418 -29.559 1.00 33.28 613 PHE A O 1
ATOM 4825 N N . GLU A 1 614 ? 30.513 -3.224 -30.293 1.00 25.39 614 GLU A N 1
ATOM 4826 C CA . GLU A 1 614 ? 31.124 -3.386 -28.976 1.00 25.39 614 GLU A CA 1
ATOM 4827 C C . GLU A 1 614 ? 30.927 -2.095 -28.170 1.00 25.39 614 GLU A C 1
ATOM 4829 O O . GLU A 1 614 ? 31.438 -1.033 -28.525 1.00 25.39 614 GLU A O 1
ATOM 4834 N N . GLN A 1 615 ? 30.195 -2.179 -27.056 1.00 27.25 615 GLN A N 1
ATOM 4835 C CA . GLN A 1 615 ? 30.317 -1.174 -26.004 1.00 27.25 615 GLN A CA 1
ATOM 4836 C C . GLN A 1 615 ? 31.750 -1.233 -25.459 1.00 27.25 615 GLN A C 1
ATOM 4838 O O . GLN A 1 615 ? 32.205 -2.324 -25.099 1.00 27.25 615 GLN A O 1
ATOM 4843 N N . PRO A 1 616 ? 32.474 -0.107 -25.339 1.00 26.80 616 PRO A N 1
ATOM 4844 C CA . PRO A 1 616 ? 33.750 -0.142 -24.656 1.00 26.80 616 PRO A CA 1
ATOM 4845 C C . PRO A 1 616 ? 33.504 -0.480 -23.184 1.00 26.80 616 PRO A C 1
ATOM 4847 O O . PRO A 1 616 ? 32.831 0.257 -22.460 1.00 26.80 616 PRO A O 1
ATOM 4850 N N . ALA A 1 617 ? 34.089 -1.592 -22.735 1.00 26.44 617 ALA A N 1
ATOM 4851 C CA . ALA A 1 617 ? 34.351 -1.816 -21.324 1.00 26.44 617 ALA A CA 1
ATOM 4852 C C . ALA A 1 617 ? 35.059 -0.570 -20.776 1.00 26.44 617 ALA A C 1
ATOM 4854 O O . ALA A 1 617 ? 36.023 -0.091 -21.380 1.00 26.44 617 ALA A O 1
ATOM 4855 N N . GLN A 1 618 ? 34.585 -0.041 -19.646 1.00 28.70 618 GLN A N 1
ATOM 4856 C CA . GLN A 1 618 ? 35.265 1.023 -18.913 1.00 28.70 618 GLN A CA 1
ATOM 4857 C C . GLN A 1 618 ? 36.657 0.525 -18.496 1.00 28.70 618 GLN A C 1
ATOM 4859 O O . GLN A 1 618 ? 36.852 -0.042 -17.423 1.00 28.70 618 GLN A O 1
ATOM 4864 N N . GLN A 1 619 ? 37.646 0.713 -19.368 1.00 25.77 619 GLN A N 1
ATOM 4865 C CA . GLN A 1 619 ? 39.044 0.584 -19.010 1.00 25.77 619 GLN A CA 1
ATOM 4866 C C . GLN A 1 619 ? 39.380 1.757 -18.097 1.00 25.77 619 GLN A C 1
ATOM 4868 O O . GLN A 1 619 ? 39.253 2.922 -18.479 1.00 25.77 619 GLN A O 1
ATOM 4873 N N . ALA A 1 620 ? 39.795 1.423 -16.875 1.00 27.31 620 ALA A N 1
ATOM 4874 C CA . ALA A 1 620 ? 40.381 2.354 -15.930 1.00 27.31 620 ALA A CA 1
ATOM 4875 C C . ALA A 1 620 ? 41.410 3.229 -16.657 1.00 27.31 620 ALA A C 1
ATOM 4877 O O . ALA A 1 620 ? 42.380 2.723 -17.228 1.00 27.31 620 ALA A O 1
ATOM 4878 N N . ALA A 1 621 ? 41.173 4.541 -16.665 1.00 26.16 621 ALA A N 1
ATOM 4879 C CA . ALA A 1 621 ? 42.066 5.491 -17.300 1.00 26.16 621 ALA A CA 1
ATOM 4880 C C . ALA A 1 621 ? 43.447 5.413 -16.632 1.00 26.16 621 ALA A C 1
ATOM 4882 O O . ALA A 1 621 ? 43.657 5.889 -15.516 1.00 26.16 621 ALA A O 1
ATOM 4883 N N . ALA A 1 622 ? 44.395 4.799 -17.337 1.00 25.33 622 ALA A N 1
ATOM 4884 C CA . ALA A 1 622 ? 45.806 4.890 -17.028 1.00 25.33 622 ALA A CA 1
ATOM 4885 C C . ALA A 1 622 ? 46.245 6.360 -17.121 1.00 25.33 622 ALA A C 1
ATOM 4887 O O . ALA A 1 622 ? 45.972 7.052 -18.106 1.00 25.33 622 ALA A O 1
ATOM 4888 N N . ASN A 1 623 ? 46.929 6.816 -16.071 1.00 32.06 623 ASN A N 1
ATOM 4889 C CA . ASN A 1 623 ? 47.546 8.132 -15.951 1.00 32.06 623 ASN A CA 1
ATOM 4890 C C . ASN A 1 623 ? 48.227 8.576 -17.257 1.00 32.06 623 ASN A C 1
ATOM 4892 O O . ASN A 1 623 ? 49.156 7.920 -17.730 1.00 32.06 623 ASN A O 1
ATOM 4896 N N . LYS A 1 624 ? 47.842 9.745 -17.784 1.00 26.25 624 LYS A N 1
ATOM 4897 C CA . LYS A 1 624 ? 48.668 10.506 -18.734 1.00 26.25 624 LYS A CA 1
ATOM 4898 C C . LYS A 1 624 ? 49.186 11.804 -18.100 1.00 26.25 624 LYS A C 1
ATOM 4900 O O . LYS A 1 624 ? 48.540 12.356 -17.210 1.00 26.25 624 LYS A O 1
ATOM 4905 N N . PRO A 1 625 ? 50.393 12.248 -18.491 1.00 26.16 625 PRO A N 1
ATOM 4906 C CA . PRO A 1 625 ? 51.285 12.998 -17.620 1.00 26.16 625 PRO A CA 1
ATOM 4907 C C . PRO A 1 625 ? 51.029 14.509 -17.625 1.00 26.16 625 PRO A C 1
ATOM 4909 O O . PRO A 1 625 ? 50.609 15.100 -18.619 1.00 26.16 625 PRO A O 1
ATOM 4912 N N . ARG A 1 626 ? 51.344 15.130 -16.480 1.00 26.41 626 ARG A N 1
ATOM 4913 C CA . ARG A 1 626 ? 51.382 16.582 -16.253 1.00 26.41 626 ARG A CA 1
ATOM 4914 C C . ARG A 1 626 ? 52.230 17.280 -17.314 1.00 26.41 626 ARG A C 1
ATOM 4916 O O . ARG A 1 626 ? 53.433 17.045 -17.388 1.00 26.41 626 ARG A O 1
ATOM 4923 N N . ASN A 1 627 ? 51.625 18.217 -18.040 1.00 26.36 627 ASN A N 1
ATOM 4924 C CA . ASN A 1 627 ? 52.363 19.135 -18.895 1.00 26.36 627 ASN A CA 1
ATOM 4925 C C . ASN A 1 627 ? 52.781 20.375 -18.086 1.00 26.36 627 ASN A C 1
ATOM 4927 O O . ASN A 1 627 ? 51.951 21.147 -17.602 1.00 26.36 627 ASN A O 1
ATOM 4931 N N . ILE A 1 628 ? 54.092 20.511 -17.901 1.00 27.84 628 ILE A N 1
ATOM 4932 C CA . ILE A 1 628 ? 54.781 21.621 -17.245 1.00 27.84 628 ILE A CA 1
ATOM 4933 C C . ILE A 1 628 ? 55.025 22.725 -18.285 1.00 27.84 628 ILE A C 1
ATOM 4935 O O . ILE A 1 628 ? 55.542 22.435 -19.359 1.00 27.84 628 ILE A O 1
ATOM 4939 N N . ASN A 1 629 ? 54.728 23.977 -17.900 1.00 27.00 629 ASN A N 1
ATOM 4940 C CA . ASN A 1 629 ? 55.184 25.276 -18.444 1.00 27.00 629 ASN A CA 1
ATOM 4941 C C . ASN A 1 629 ? 54.083 26.179 -19.038 1.00 27.00 629 ASN A C 1
ATOM 4943 O O . ASN A 1 629 ? 53.710 26.032 -20.195 1.00 27.00 629 ASN A O 1
ATOM 4947 N N . LYS A 1 630 ? 53.740 27.274 -18.338 1.00 28.88 630 LYS A N 1
ATOM 4948 C CA . LYS A 1 630 ? 54.335 28.606 -18.603 1.00 28.88 630 LYS A CA 1
ATOM 4949 C C . LYS A 1 630 ? 53.795 29.711 -17.674 1.00 28.88 630 LYS A C 1
ATOM 4951 O O . LYS A 1 630 ? 52.646 30.113 -17.741 1.00 28.88 630 LYS A O 1
ATOM 4956 N N . LYS A 1 631 ? 54.745 30.227 -16.884 1.00 29.03 631 LYS A N 1
ATOM 4957 C CA . LYS A 1 631 ? 55.070 31.633 -16.567 1.00 29.03 631 LYS A CA 1
ATOM 4958 C C . LYS A 1 631 ? 54.002 32.594 -16.010 1.00 29.03 631 LYS A C 1
ATOM 4960 O O . LYS A 1 631 ? 53.212 33.195 -16.726 1.00 29.03 631 LYS A O 1
ATOM 4965 N N . LYS A 1 632 ? 54.229 32.903 -14.725 1.00 27.88 632 LYS A N 1
ATOM 4966 C CA . LYS A 1 632 ? 54.010 34.187 -14.041 1.00 27.88 632 LYS A CA 1
ATOM 4967 C C . LYS A 1 632 ? 54.402 35.405 -14.901 1.00 27.88 632 LYS A C 1
ATOM 4969 O O . LYS A 1 632 ? 55.528 35.472 -15.394 1.00 27.88 632 LYS A O 1
ATOM 4974 N N . LYS A 1 633 ? 53.547 36.428 -14.903 1.00 29.56 633 LYS A N 1
ATOM 4975 C CA . LYS A 1 633 ? 53.941 37.847 -14.876 1.00 29.56 633 LYS A CA 1
ATOM 4976 C C . LYS A 1 633 ? 53.111 38.531 -13.794 1.00 29.56 633 LYS A C 1
ATOM 4978 O O . LYS A 1 633 ? 51.901 38.349 -13.746 1.00 29.56 633 LYS A O 1
ATOM 4983 N N . GLY A 1 634 ? 53.789 39.230 -12.892 1.00 28.20 634 GLY A N 1
ATOM 4984 C CA . GLY A 1 634 ? 53.176 39.945 -11.781 1.00 28.20 634 GLY A CA 1
ATOM 4985 C C . GLY A 1 634 ? 53.181 41.460 -11.965 1.00 28.20 634 GLY A C 1
ATOM 4986 O O . GLY A 1 634 ? 53.902 41.980 -12.812 1.00 28.20 634 GLY A O 1
ATOM 4987 N N . LYS A 1 635 ? 52.432 42.085 -11.047 1.00 31.25 635 LYS A N 1
ATOM 4988 C CA . LYS A 1 635 ? 52.500 43.456 -10.514 1.00 31.25 635 LYS A CA 1
ATOM 4989 C C . LYS A 1 635 ? 52.182 44.619 -11.465 1.00 31.25 635 LYS A C 1
ATOM 4991 O O . LYS A 1 635 ? 53.033 45.054 -12.234 1.00 31.25 635 LYS A O 1
ATOM 4996 N N . LYS A 1 636 ? 51.038 45.261 -11.227 1.00 32.00 636 LYS A N 1
ATOM 4997 C CA . LYS A 1 636 ? 50.944 46.335 -10.225 1.00 32.00 636 LYS A CA 1
ATOM 4998 C C . LYS A 1 636 ? 49.672 46.166 -9.412 1.00 32.00 636 LYS A C 1
ATOM 5000 O O . LYS A 1 636 ? 48.708 45.625 -9.993 1.00 32.00 636 LYS A O 1
#